Protein AF-0000000069865989 (afdb_homodimer)

Solvent-accessible surface area (backbone atoms only — not comparable to full-atom values): 36050 Å² total; per-residue (Å²): 90,77,43,86,40,51,55,87,96,42,67,28,42,36,37,31,89,45,50,68,55,60,51,40,73,76,53,70,82,80,61,61,28,34,38,37,36,21,25,46,67,51,41,75,74,38,44,67,60,53,48,56,56,57,48,85,57,68,48,74,40,81,44,76,42,61,86,44,72,72,42,19,22,57,68,50,49,52,51,51,39,60,67,51,60,79,55,50,52,84,42,53,31,36,38,31,11,34,22,51,47,11,37,38,25,38,41,40,45,43,53,60,26,35,64,37,49,54,49,35,36,34,30,31,29,41,57,58,17,40,54,49,71,64,40,53,65,25,48,34,24,50,97,88,33,77,42,32,28,41,77,50,72,48,47,33,35,42,40,28,72,87,62,34,66,79,61,82,66,43,56,58,56,30,48,47,55,54,47,48,42,14,48,39,60,28,44,68,56,42,51,49,45,47,68,66,42,58,28,39,71,44,48,76,70,51,77,63,75,87,58,43,66,61,52,52,51,50,36,52,75,39,32,68,62,38,64,48,60,26,40,46,49,20,54,15,35,72,74,21,72,65,26,81,78,45,53,71,69,44,31,47,50,52,10,35,52,50,45,50,52,40,16,34,69,75,52,64,42,92,70,66,59,65,60,53,50,50,43,39,50,49,47,65,52,81,79,77,75,62,82,79,43,53,63,68,55,38,40,51,32,30,51,53,34,26,73,44,76,40,50,49,66,29,39,53,37,76,16,32,66,47,59,64,45,76,79,49,67,65,57,45,48,51,38,54,49,51,52,53,50,48,61,70,72,104,89,78,44,86,40,52,57,89,94,41,66,28,43,36,36,31,88,46,49,67,55,61,51,40,72,76,53,70,82,80,60,61,28,34,39,37,36,21,24,44,68,52,41,75,73,38,44,69,60,52,48,55,56,58,50,84,55,65,50,73,40,80,45,75,41,61,85,43,71,72,41,19,20,58,67,51,49,54,52,52,37,61,68,51,59,78,56,50,52,84,42,52,31,37,38,33,12,35,23,51,48,11,37,36,24,38,40,43,46,42,51,61,26,36,63,36,50,55,48,34,37,33,30,30,28,41,57,57,17,38,53,49,70,66,40,55,65,25,50,34,24,52,98,88,33,76,42,32,28,40,79,51,75,51,46,33,36,42,40,25,74,88,62,35,65,78,60,83,66,42,55,59,58,31,49,48,56,56,48,47,42,15,48,40,62,28,42,68,56,40,52,50,47,47,68,66,41,58,28,40,72,41,48,77,72,50,77,62,75,86,58,43,65,60,53,53,51,48,37,50,75,39,31,67,61,40,66,48,59,25,41,47,50,20,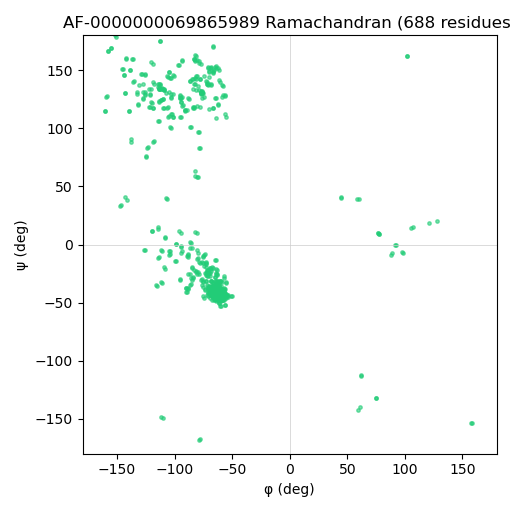54,14,36,72,73,22,72,67,25,81,78,44,53,70,69,45,30,46,51,51,10,36,53,51,46,51,52,39,14,34,69,73,54,65,42,92,69,67,58,65,61,52,50,50,43,40,49,49,48,64,52,79,80,76,74,61,81,78,42,51,64,67,56,37,40,51,33,30,51,53,35,27,71,43,75,40,49,51,66,29,39,52,38,76,16,31,66,47,59,65,45,76,78,49,68,65,57,43,47,50,39,54,51,50,52,53,50,50,61,70,72,104

Nearest PDB structures (foldseek):
  3okf-assembly1_B  TM=8.590E-01  e=3.812E-16  Vibrio cholerae O1 biovar El Tor str. N16961
  5eks-assembly3_B-2  TM=8.418E-01  e=1.273E-15  Acinetobacter baumannii
  3qbe-assembly1_A  TM=8.545E-01  e=6.962E-15  Mycobacterium tuberculosis H37Rv
  3okf-assembly1_A  TM=8.417E-01  e=5.293E-15  Vibrio cholerae O1 biovar El Tor str. N16961
  1xai-assembly2_B  TM=8.418E-01  e=2.594E-14  Staphylococcus aureus

Secondary structure (DSSP, 8-state):
-EEEEEETTEEEEEEESS-HHHHHHHS----SEEEEEEEHHHHHHHHHHHHHHHTT-TTEEEEEE-S-TT--BHHHHHHHHHHHTTS-TTS-EEEEEEESHHHHHHHHHHHHHBSS-EEEEEEESSHHHHHHHHSSEEEEEETTEEEEEEE---SEEEE-GGGS--STTHHHHHHHHHHHHHHHH-HHHHHHHHHH--SHHHHHHS-SGGGHHHHHHHHHHHHHHHHHTTHHHHHHHHHSTTGGGS-HHHHHHHHHHHHHHHHHHHH-----HHHHHHHHHHHT------TTS-HHHHHHHHHHHHHHH-PPEEEEETTEEEEE-PPPHHHHHHHHHHHHHHHHH-/-EEEEEETTEEEEEEESS-HHHHHHHS----SEEEEEEEHHHHHHHHHHHHHHHTT-TTEEEEEE-S-TT--BHHHHHHHHHHHTTS-TTS-EEEEEEESHHHHHHHHHHHHHBSS-EEEEEEESSHHHHHHHHSSEEEEEETTEEEEEEE---SEEEE-GGGS--STTHHHHHHHHHHHHHHHH-HHHHHHHHHH--SHHHHHHS-SGGGHHHHHHHHHHHHHHHHHTTHHHHHHHHHSTTGGGS-HHHHHHHHHHHHHHHHHHHH-----HHHHHHHHHHHT---PPPTTS-HHHHHHHHHHHHHHH-PPEEEEETTEEEEE-PPPHHHHHHHHHHHHHHHHH-

Organism: Enterococcus faecalis (strain ATCC 700802 / V583) (NCBI:txid226185)

Foldseek 3Di:
DWDFFDDDPATAIEDEPDDPLVVCVVPPDPFLAEEEEEEPVLCVVCVVVVDVSNPPRPHYHYDYFHPDLQSLAPVNLVVVLVVCVPPDQAGEYEYEQAYAQNSLLSRQVCCVPPSHPYAYEYEYQALNNVLSNLDQKGFHDDPNHTDDIDGGHHHYYYYYPVSHDLDDCRLVLRVVLQCLLQQAANVVSNVVSCVQDQAQVSSSVDDCRVVVVVSSVSCSVQSPLSVLQLVLLLVLLVPFVVSVVADSSLSSVQSNLLLQLLLCVVQVDDDDSLVVVVSCVRNPRDNDDDPVTDQQRSLVSSQVSCVVVNARWHANGGNHTHDGDRDDSVSSSVSVVVSNVSVVVD/DWDFFDDPPATAIEDEPDDPLVVCVVPPDPFLAEEEEEEPVLCVVCVVVVDVSNPPRPHYHYDYFHPDLQSLAPVNLVVVLVVCVPPDQAGEYEYEQAYAQNSLLSRQVCCVPPSHPYAYEYEYQALNNVLSNLDQKGFHDDPNHTDDIDGGHHHYYYYYPVSHDLDDCRLVLRVVLQCLLQQAANVVSNVVSCVQDQAQVSSSVDDCRVVVVVSSVSCSVQSPLSVQQLVLLLVLLVPFVVSVVDDSSLSSVQSNLLLQLLLCVVQVDDDDSLVVVVSCVRNPRDNDDDPVTDQQRSLVSSQVSCVVVNARWHANGGNHTHDGDRDDSVSSSVSVVVSVVSVVVD

Radius of gyration: 29.82 Å; Cα contacts (8 Å, |Δi|>4): 1261; chains: 2; bounding box: 62×87×65 Å

pLDDT: mean 90.81, std 7.47, range [60.5, 98.5]

Structure (mmCIF, N/CA/C/O backbone):
data_AF-0000000069865989-model_v1
#
loop_
_entity.id
_entity.type
_entity.pdbx_description
1 polymer 'Uncharacterized protein'
#
loop_
_atom_site.group_PDB
_atom_site.id
_atom_site.type_symbol
_atom_site.label_atom_id
_atom_site.label_alt_id
_atom_site.label_comp_id
_atom_site.label_asym_id
_atom_site.label_entity_id
_atom_site.label_seq_id
_atom_site.pdbx_PDB_ins_code
_atom_site.Cartn_x
_atom_site.Cartn_y
_atom_site.Cartn_z
_atom_site.occupancy
_atom_site.B_iso_or_equiv
_atom_site.auth_seq_id
_atom_site.auth_comp_id
_atom_site.auth_asym_id
_atom_site.auth_atom_id
_atom_site.pdbx_PDB_model_num
ATOM 1 N N . MET A 1 1 ? -14.188 -28.25 6.48 1 86.06 1 MET A N 1
ATOM 2 C CA . MET A 1 1 ? -12.836 -28.359 7.008 1 86.06 1 MET A CA 1
ATOM 3 C C . MET A 1 1 ? -12.203 -26.984 7.172 1 86.06 1 MET A C 1
ATOM 5 O O . MET A 1 1 ? -12.555 -26.031 6.461 1 86.06 1 MET A O 1
ATOM 9 N N . LYS A 1 2 ? -11.438 -26.891 8.211 1 88.69 2 LYS A N 1
ATOM 10 C CA . LYS A 1 2 ? -10.773 -25.625 8.523 1 88.69 2 LYS A CA 1
ATOM 11 C C . LYS A 1 2 ? -9.273 -25.828 8.719 1 88.69 2 LYS A C 1
ATOM 13 O O . LYS A 1 2 ? -8.852 -26.797 9.359 1 88.69 2 LYS A O 1
ATOM 18 N N . TYR A 1 3 ? -8.555 -25.031 7.945 1 92.56 3 TYR A N 1
ATOM 19 C CA . TYR A 1 3 ? -7.098 -25.031 8.07 1 92.56 3 TYR A CA 1
ATOM 20 C C . TYR A 1 3 ? -6.586 -23.703 8.602 1 92.56 3 TYR A C 1
ATOM 22 O O . TYR A 1 3 ? -6.855 -22.656 8.016 1 92.56 3 TYR A O 1
ATOM 30 N N . ASN A 1 4 ? -5.832 -23.719 9.766 1 92.94 4 ASN A N 1
ATOM 31 C CA . ASN A 1 4 ? -5.219 -22.516 10.297 1 92.94 4 ASN A CA 1
ATOM 32 C C . ASN A 1 4 ? -3.855 -22.25 9.656 1 92.94 4 ASN A C 1
ATOM 34 O O . ASN A 1 4 ? -2.855 -22.844 10.047 1 92.94 4 ASN A O 1
ATOM 38 N N . TYR A 1 5 ? -3.859 -21.344 8.734 1 92.69 5 TYR A N 1
ATOM 39 C CA . TYR A 1 5 ? -2.715 -21.062 7.883 1 92.69 5 TYR A CA 1
ATOM 40 C C . TYR A 1 5 ? -1.891 -19.906 8.445 1 92.69 5 TYR A C 1
ATOM 42 O O . TYR A 1 5 ? -2.43 -18.844 8.758 1 92.69 5 TYR A O 1
ATOM 50 N N . SER A 1 6 ? -0.624 -20.109 8.633 1 89.31 6 SER A N 1
ATOM 51 C CA . SER A 1 6 ? 0.254 -19.062 9.156 1 89.31 6 SER A CA 1
ATOM 52 C C . SER A 1 6 ? 1.098 -18.453 8.047 1 89.31 6 SER A C 1
ATOM 54 O O . SER A 1 6 ? 1.746 -19.156 7.277 1 89.31 6 SER A O 1
ATOM 56 N N . ARG A 1 7 ? 1.053 -17.172 7.918 1 82.25 7 ARG A N 1
ATOM 57 C CA . ARG A 1 7 ? 1.873 -16.391 7 1 82.25 7 ARG A CA 1
ATOM 58 C C . ARG A 1 7 ? 2.77 -15.422 7.758 1 82.25 7 ARG A C 1
ATOM 60 O O . ARG A 1 7 ? 2.396 -14.266 7.973 1 82.25 7 ARG A O 1
ATOM 67 N N . GLY A 1 8 ? 3.92 -15.883 8.109 1 73.75 8 GLY A N 1
ATOM 68 C CA . GLY A 1 8 ? 4.734 -15.07 9 1 73.75 8 GLY A CA 1
ATOM 69 C C . GLY A 1 8 ? 4.082 -14.828 10.352 1 73.75 8 GLY A C 1
ATOM 70 O O . GLY A 1 8 ? 3.717 -15.773 11.047 1 73.75 8 GLY A O 1
ATOM 71 N N . GLU A 1 9 ? 3.725 -13.43 10.531 1 75.19 9 GLU A N 1
ATOM 72 C CA . GLU A 1 9 ? 3.102 -13.062 11.797 1 75.19 9 GLU A CA 1
ATOM 73 C C . GLU A 1 9 ? 1.579 -13.07 11.688 1 75.19 9 GLU A C 1
ATOM 75 O O . GLU A 1 9 ? 0.878 -12.945 12.695 1 75.19 9 GLU A O 1
ATOM 80 N N . ASN A 1 10 ? 1.175 -13.367 10.508 1 81.19 10 ASN A N 1
ATOM 81 C CA . ASN A 1 10 ? -0.265 -13.289 10.281 1 81.19 10 ASN A CA 1
ATOM 82 C C . ASN A 1 10 ? -0.89 -14.68 10.188 1 81.19 10 ASN A C 1
ATOM 84 O O . ASN A 1 10 ? -0.259 -15.617 9.695 1 81.19 10 ASN A O 1
ATOM 88 N N . LYS A 1 11 ? -2.119 -14.727 10.719 1 88.44 11 LYS A N 1
ATOM 89 C CA . LYS A 1 11 ? -2.873 -15.969 10.648 1 88.44 11 LYS A CA 1
ATOM 90 C C . LYS A 1 11 ? -4.113 -15.82 9.773 1 88.44 11 LYS A C 1
ATOM 92 O O . LYS A 1 11 ? -4.785 -14.781 9.812 1 88.44 11 LYS A O 1
ATOM 97 N N . VAL A 1 12 ? -4.297 -16.844 8.93 1 91.31 12 VAL A N 1
ATOM 98 C CA . VAL A 1 12 ? -5.441 -16.828 8.023 1 91.31 12 VAL A CA 1
ATOM 99 C C . VAL A 1 12 ? -6.219 -18.141 8.164 1 91.31 12 VAL A C 1
ATOM 101 O O . VAL A 1 12 ? -5.629 -19.219 8.188 1 91.31 12 VAL A O 1
ATOM 104 N N . ALA A 1 13 ? -7.48 -18.016 8.312 1 92.31 13 ALA A N 1
ATOM 105 C CA . ALA A 1 13 ? -8.328 -19.203 8.336 1 92.31 13 ALA A CA 1
ATOM 106 C C . ALA A 1 13 ? -8.75 -19.609 6.926 1 92.31 13 ALA A C 1
ATOM 108 O O . ALA A 1 13 ? -9.312 -18.797 6.188 1 92.31 13 ALA A O 1
ATOM 109 N N . ILE A 1 14 ? -8.484 -20.828 6.562 1 93.81 14 ILE A N 1
ATOM 110 C CA . ILE A 1 14 ? -8.914 -21.344 5.266 1 93.81 14 ILE A CA 1
ATOM 111 C C . ILE A 1 14 ? -10.031 -22.359 5.453 1 93.81 14 ILE A C 1
ATOM 113 O O . ILE A 1 14 ? -9.836 -23.391 6.102 1 93.81 14 ILE A O 1
ATOM 117 N N . ILE A 1 15 ? -11.156 -22.078 4.938 1 93.31 15 ILE A N 1
ATOM 118 C CA . ILE A 1 15 ? -12.32 -22.953 5.039 1 93.31 15 ILE A CA 1
ATOM 119 C C . ILE A 1 15 ? -12.625 -23.562 3.674 1 93.31 15 ILE A C 1
ATOM 121 O O . ILE A 1 15 ? -12.734 -22.859 2.674 1 93.31 15 ILE A O 1
ATOM 125 N N . TYR A 1 16 ? -12.68 -24.828 3.66 1 91.38 16 TYR A N 1
ATOM 126 C CA . TYR A 1 16 ? -12.992 -25.516 2.414 1 91.38 16 TYR A CA 1
ATOM 127 C C . TYR A 1 16 ? -13.883 -26.734 2.67 1 91.38 16 TYR A C 1
ATOM 129 O O . TYR A 1 16 ? -14.008 -27.188 3.809 1 91.38 16 TYR A O 1
ATOM 137 N N . GLY A 1 17 ? -14.555 -27.219 1.675 1 85.62 17 GLY A N 1
ATOM 138 C CA . GLY A 1 17 ? -15.445 -28.344 1.808 1 85.62 17 GLY A CA 1
ATOM 139 C C . GLY A 1 17 ? -16.859 -27.953 2.201 1 85.62 17 GLY A C 1
ATOM 140 O O . GLY A 1 17 ? -17.734 -28.812 2.303 1 85.62 17 GLY A O 1
ATOM 141 N N . GLU A 1 18 ? -17.031 -26.719 2.531 1 86.12 18 GLU A N 1
ATOM 142 C CA . GLU A 1 18 ? -18.344 -26.172 2.836 1 86.12 18 GLU A CA 1
ATOM 143 C C . GLU A 1 18 ? -18.719 -25.047 1.881 1 86.12 18 GLU A C 1
ATOM 145 O O . GLU A 1 18 ? -17.844 -24.453 1.248 1 86.12 18 GLU A O 1
ATOM 150 N N . THR A 1 19 ? -19.984 -24.922 1.809 1 85.38 19 THR A N 1
ATOM 151 C CA . THR A 1 19 ? -20.438 -23.812 0.977 1 85.38 19 THR A CA 1
ATOM 152 C C . THR A 1 19 ? -20.328 -22.484 1.737 1 85.38 19 THR A C 1
ATOM 154 O O . THR A 1 19 ? -20.312 -22.484 2.971 1 85.38 19 THR A O 1
ATOM 157 N N . PHE A 1 20 ? -20.266 -21.453 0.94 1 84.5 20 PHE A N 1
ATOM 158 C CA . PHE A 1 20 ? -20.219 -20.109 1.528 1 84.5 20 PHE A CA 1
ATOM 159 C C . PHE A 1 20 ? -21.422 -19.875 2.428 1 84.5 20 PHE A C 1
ATOM 161 O O . PHE A 1 20 ? -21.281 -19.328 3.523 1 84.5 20 PHE A O 1
ATOM 168 N N . ALA A 1 21 ? -22.578 -20.297 2.029 1 83.75 21 ALA A N 1
ATOM 169 C CA . ALA A 1 21 ? -23.812 -20.125 2.793 1 83.75 21 ALA A CA 1
ATOM 170 C C . ALA A 1 21 ? -23.734 -20.844 4.133 1 83.75 21 ALA A C 1
ATOM 172 O O . ALA A 1 21 ? -24.172 -20.312 5.156 1 83.75 21 ALA A O 1
ATOM 173 N N . SER A 1 22 ? -23.188 -21.938 4.066 1 85.94 22 SER A N 1
ATOM 174 C CA . SER A 1 22 ? -23.047 -22.734 5.285 1 85.94 22 SER A CA 1
ATOM 175 C C . SER A 1 22 ? -22.094 -22.062 6.273 1 85.94 22 SER A C 1
ATOM 177 O O . SER A 1 22 ? -22.312 -22.109 7.484 1 85.94 22 SER A O 1
ATOM 179 N N . VAL A 1 23 ? -21.109 -21.5 5.715 1 85.06 23 VAL A N 1
ATOM 180 C CA . VAL A 1 23 ? -20.125 -20.828 6.555 1 85.06 23 VAL A CA 1
ATOM 181 C C . VAL A 1 23 ? -20.766 -19.609 7.211 1 85.06 23 VAL A C 1
ATOM 183 O O . VAL A 1 23 ? -20.547 -19.328 8.391 1 85.06 23 VAL A O 1
ATOM 186 N N . LEU A 1 24 ? -21.578 -18.844 6.539 1 85.19 24 LEU A N 1
ATOM 187 C CA . LEU A 1 24 ? -22.234 -17.641 7.035 1 85.19 24 LEU A CA 1
ATOM 188 C C . LEU A 1 24 ? -23.234 -17.984 8.125 1 85.19 24 LEU A C 1
ATOM 190 O O . LEU A 1 24 ? -23.453 -17.188 9.039 1 85.19 24 LEU A O 1
ATOM 194 N N . LYS A 1 25 ? -23.812 -19.016 8.055 1 82.25 25 LYS A N 1
ATOM 195 C CA . LYS A 1 25 ? -24.781 -19.453 9.062 1 82.25 25 LYS A CA 1
ATOM 196 C C . LYS A 1 25 ? -24.109 -19.688 10.414 1 82.25 25 LYS A C 1
ATOM 198 O O . LYS A 1 25 ? -24.703 -19.406 11.461 1 82.25 25 LYS A O 1
ATOM 203 N N . LYS A 1 26 ? -22.953 -20.078 10.289 1 82 26 LYS A N 1
ATOM 204 C CA . LYS A 1 26 ? -22.203 -20.406 11.508 1 82 26 LYS A CA 1
ATOM 205 C C . LYS A 1 26 ? -21.562 -19.156 12.102 1 82 26 LYS A C 1
ATOM 207 O O . LYS A 1 26 ? -21.344 -19.078 13.312 1 82 26 LYS A O 1
ATOM 212 N N . ARG A 1 27 ? -21.234 -18.25 11.242 1 80.81 27 ARG A N 1
ATOM 213 C CA . ARG A 1 27 ? -20.547 -17.031 11.664 1 80.81 27 ARG A CA 1
ATOM 214 C C . ARG A 1 27 ? -21.125 -15.805 10.953 1 80.81 27 ARG A C 1
ATOM 216 O O . ARG A 1 27 ? -20.547 -15.312 9.984 1 80.81 27 ARG A O 1
ATOM 223 N N . PRO A 1 28 ? -22.125 -15.242 11.633 1 75 28 PRO A N 1
ATOM 224 C CA . PRO A 1 28 ? -22.766 -14.109 10.969 1 75 28 PRO A CA 1
ATOM 225 C C . PRO A 1 28 ? -21.875 -12.859 10.938 1 75 28 PRO A C 1
ATOM 227 O O . PRO A 1 28 ? -21.141 -12.609 11.891 1 75 28 PRO A O 1
ATOM 230 N N . VAL A 1 29 ? -21.953 -12.227 9.812 1 78.31 29 VAL A N 1
ATOM 231 C CA . VAL A 1 29 ? -21.188 -11 9.602 1 78.31 29 VAL A CA 1
ATOM 232 C C . VAL A 1 29 ? -21.875 -9.844 10.328 1 78.31 29 VAL A C 1
ATOM 234 O O . VAL A 1 29 ? -23.078 -9.625 10.18 1 78.31 29 VAL A O 1
ATOM 237 N N . THR A 1 30 ? -21.062 -9.117 11.125 1 74.25 30 THR A N 1
ATOM 238 C CA . THR A 1 30 ? -21.609 -8.055 11.953 1 74.25 30 THR A CA 1
ATOM 239 C C . THR A 1 30 ? -21.297 -6.684 11.344 1 74.25 30 THR A C 1
ATOM 241 O O . THR A 1 30 ? -21.781 -5.66 11.836 1 74.25 30 THR A O 1
ATOM 244 N N . THR A 1 31 ? -20.547 -6.73 10.32 1 75.31 31 THR A N 1
ATOM 245 C CA . THR A 1 31 ? -20.188 -5.441 9.734 1 75.31 31 THR A CA 1
ATOM 246 C C . THR A 1 31 ? -21.391 -4.797 9.062 1 75.31 31 THR A C 1
ATOM 248 O O . THR A 1 31 ? -22.25 -5.496 8.516 1 75.31 31 THR A O 1
ATOM 251 N N . GLU A 1 32 ? -21.406 -3.537 9.078 1 73.88 32 GLU A N 1
ATOM 252 C CA . GLU A 1 32 ? -22.531 -2.766 8.555 1 73.88 32 GLU A CA 1
ATOM 253 C C . GLU A 1 32 ? -22.453 -2.658 7.031 1 73.88 32 GLU A C 1
ATOM 255 O O . GLU A 1 32 ? -23.469 -2.424 6.371 1 73.88 32 GLU A O 1
ATOM 260 N N . SER A 1 33 ? -21.297 -2.766 6.523 1 86.69 33 SER A N 1
ATOM 261 C CA . SER A 1 33 ? -21.156 -2.594 5.082 1 86.69 33 SER A CA 1
ATOM 262 C C . SER A 1 33 ? -20.312 -3.703 4.477 1 86.69 33 SER A C 1
ATOM 264 O O . SER A 1 33 ? -19.281 -4.074 5.035 1 86.69 33 SER A O 1
ATOM 266 N N . ILE A 1 34 ? -20.906 -4.266 3.381 1 91.25 34 ILE A N 1
ATOM 267 C CA . ILE A 1 34 ? -20.203 -5.336 2.68 1 91.25 34 ILE A CA 1
ATOM 268 C C . ILE A 1 34 ? -19.984 -4.941 1.222 1 91.25 34 ILE A C 1
ATOM 270 O O . ILE A 1 34 ? -20.906 -4.457 0.556 1 91.25 34 ILE A O 1
ATOM 274 N N . VAL A 1 35 ? -18.781 -5.066 0.805 1 92.81 35 VAL A N 1
ATOM 275 C CA . VAL A 1 35 ? -18.453 -4.812 -0.593 1 92.81 35 VAL A CA 1
ATOM 276 C C . VAL A 1 35 ? -17.859 -6.074 -1.224 1 92.81 35 VAL A C 1
ATOM 278 O O . VAL A 1 35 ? -16.844 -6.594 -0.755 1 92.81 35 VAL A O 1
ATOM 281 N N . VAL A 1 36 ? -18.5 -6.555 -2.303 1 94.81 36 VAL A N 1
ATOM 282 C CA . VAL A 1 36 ? -18.016 -7.738 -3.01 1 94.81 36 VAL A CA 1
ATOM 283 C C . VAL A 1 36 ? -17.375 -7.328 -4.332 1 94.81 36 VAL A C 1
ATOM 285 O O . VAL A 1 36 ? -18.031 -6.699 -5.176 1 94.81 36 VAL A O 1
ATOM 288 N N . LEU A 1 37 ? -16.125 -7.621 -4.445 1 96.62 37 LEU A N 1
ATOM 289 C CA . LEU A 1 37 ? -15.438 -7.477 -5.727 1 96.62 37 LEU A CA 1
ATOM 290 C C . LEU A 1 37 ? -15.438 -8.797 -6.492 1 96.62 37 LEU A C 1
ATOM 292 O O . LEU A 1 37 ? -14.977 -9.82 -5.977 1 96.62 37 LEU A O 1
ATOM 296 N N . ALA A 1 38 ? -15.969 -8.797 -7.699 1 96 38 ALA A N 1
ATOM 297 C CA . ALA A 1 38 ? -16.047 -10.039 -8.469 1 96 38 ALA A CA 1
ATOM 298 C C . ALA A 1 38 ? -15.875 -9.773 -9.961 1 96 38 ALA A C 1
ATOM 300 O O . ALA A 1 38 ? -16.203 -8.695 -10.445 1 96 38 ALA A O 1
ATOM 301 N N . ASN A 1 39 ? -15.32 -10.82 -10.641 1 93.75 39 ASN A N 1
ATOM 302 C CA . ASN A 1 39 ? -15.383 -10.758 -12.094 1 93.75 39 ASN A CA 1
ATOM 303 C C . ASN A 1 39 ? -16.812 -10.82 -12.602 1 93.75 39 ASN A C 1
ATOM 305 O O . ASN A 1 39 ? -17.688 -11.43 -11.969 1 93.75 39 ASN A O 1
ATOM 309 N N . GLN A 1 40 ? -17.016 -10.242 -13.742 1 91.31 40 GLN A N 1
ATOM 310 C CA . GLN A 1 40 ? -18.344 -10.211 -14.336 1 91.31 40 GLN A CA 1
ATOM 311 C C . GLN A 1 40 ? -18.922 -11.617 -14.445 1 91.31 40 GLN A C 1
ATOM 313 O O . GLN A 1 40 ? -20.094 -11.836 -14.109 1 91.31 40 GLN A O 1
ATOM 318 N N . ARG A 1 41 ? -18.172 -12.484 -14.867 1 90.12 41 ARG A N 1
ATOM 319 C CA . ARG A 1 41 ? -18.609 -13.867 -15.047 1 90.12 41 ARG A CA 1
ATOM 320 C C . ARG A 1 41 ? -19.156 -14.438 -13.742 1 90.12 41 ARG A C 1
ATOM 322 O O . ARG A 1 41 ? -20.234 -15.047 -13.734 1 90.12 41 ARG A O 1
ATOM 329 N N . TYR A 1 42 ? -18.531 -14.211 -12.719 1 90.62 42 TYR A N 1
ATOM 330 C CA . TYR A 1 42 ? -18.906 -14.828 -11.453 1 90.62 42 TYR A CA 1
ATOM 331 C C . TYR A 1 42 ? -20.016 -14.047 -10.766 1 90.62 42 TYR A C 1
ATOM 333 O O . TYR A 1 42 ? -20.812 -14.625 -10.016 1 90.62 42 TYR A O 1
ATOM 341 N N . TYR A 1 43 ? -20.047 -12.828 -11.016 1 92.06 43 TYR A N 1
ATOM 342 C CA . TYR A 1 43 ? -21.219 -12.086 -10.586 1 92.06 43 TYR A CA 1
ATOM 343 C C . TYR A 1 43 ? -22.484 -12.648 -11.211 1 92.06 43 TYR A C 1
ATOM 345 O O . TYR A 1 43 ? -23.469 -12.898 -10.508 1 92.06 43 TYR A O 1
ATOM 353 N N . ASP A 1 44 ? -22.422 -12.867 -12.492 1 90.69 44 ASP A N 1
ATOM 354 C CA . ASP A 1 44 ? -23.594 -13.375 -13.219 1 90.69 44 ASP A CA 1
ATOM 355 C C . ASP A 1 44 ? -24 -14.75 -12.695 1 90.69 44 ASP A C 1
ATOM 357 O O . ASP A 1 44 ? -25.188 -15.055 -12.633 1 90.69 44 ASP A O 1
ATOM 361 N N . LEU A 1 45 ? -23.109 -15.461 -12.289 1 89.12 45 LEU A N 1
ATOM 362 C CA . LEU A 1 45 ? -23.375 -16.844 -11.891 1 89.12 45 LEU A CA 1
ATOM 363 C C . LEU A 1 45 ? -23.828 -16.906 -10.438 1 89.12 45 LEU A C 1
ATOM 365 O O . LEU A 1 45 ? -24.672 -17.75 -10.094 1 89.12 45 LEU A O 1
ATOM 369 N N . PHE A 1 46 ? -23.266 -15.992 -9.617 1 89.62 46 PHE A N 1
ATOM 370 C CA . PHE A 1 46 ? -23.391 -16.312 -8.195 1 89.62 46 PHE A CA 1
ATOM 371 C C . PHE A 1 46 ? -24.016 -15.148 -7.434 1 89.62 46 PHE A C 1
ATOM 373 O O . PHE A 1 46 ? -24.266 -15.25 -6.23 1 89.62 46 PHE A O 1
ATOM 380 N N . SER A 1 47 ? -24.281 -14.031 -8.016 1 89.94 47 SER A N 1
ATOM 381 C CA . SER A 1 47 ? -24.766 -12.852 -7.305 1 89.94 47 SER A CA 1
ATOM 382 C C . SER A 1 47 ? -26.047 -13.156 -6.539 1 89.94 47 SER A C 1
ATOM 384 O O . SER A 1 47 ? -26.203 -12.758 -5.383 1 89.94 47 SER A O 1
ATOM 386 N N . GLU A 1 48 ? -26.953 -13.891 -7.121 1 88 48 GLU A N 1
ATOM 387 C CA . GLU A 1 48 ? -28.219 -14.219 -6.465 1 88 48 GLU A CA 1
ATOM 388 C C . GLU A 1 48 ? -27.984 -15.086 -5.227 1 88 48 GLU A C 1
ATOM 390 O O . GLU A 1 48 ? -28.562 -14.828 -4.168 1 88 48 GLU A O 1
ATOM 395 N N . LYS A 1 49 ? -27.156 -16.016 -5.441 1 85.56 49 LYS A N 1
ATOM 396 C CA . LYS A 1 49 ? -26.859 -16.922 -4.34 1 85.56 49 LYS A CA 1
ATOM 397 C C . LYS A 1 49 ? -26.188 -16.188 -3.182 1 85.56 49 LYS A C 1
ATOM 399 O O . LYS A 1 49 ? -26.516 -16.406 -2.018 1 85.56 49 LYS A O 1
ATOM 404 N N . ILE A 1 50 ? -25.281 -15.344 -3.449 1 87.44 50 ILE A N 1
ATOM 405 C CA . ILE A 1 50 ? -24.531 -14.617 -2.434 1 87.44 50 ILE A CA 1
ATOM 406 C C . ILE A 1 50 ? -25.438 -13.586 -1.756 1 87.44 50 ILE A C 1
ATOM 408 O O . ILE A 1 50 ? -25.406 -13.43 -0.533 1 87.44 50 ILE A O 1
ATOM 412 N N . ASN A 1 51 ? -26.234 -12.93 -2.518 1 88.44 51 ASN A N 1
ATOM 413 C CA . ASN A 1 51 ? -27.188 -11.984 -1.945 1 88.44 51 ASN A CA 1
ATOM 414 C C . ASN A 1 51 ? -28.141 -12.672 -0.963 1 88.44 51 ASN A C 1
ATOM 416 O O . ASN A 1 51 ? -28.438 -12.125 0.101 1 88.44 51 ASN A O 1
ATOM 420 N N . TYR A 1 52 ? -28.5 -13.781 -1.353 1 86.12 52 TYR A N 1
ATOM 421 C CA . TYR A 1 52 ? -29.406 -14.547 -0.502 1 86.12 52 TYR A CA 1
ATOM 422 C C . TYR A 1 52 ? -28.703 -14.977 0.785 1 86.12 52 TYR A C 1
ATOM 424 O O . TYR A 1 52 ? -29.312 -14.938 1.862 1 86.12 52 TYR A O 1
ATOM 432 N N . ALA A 1 53 ? -27.516 -15.43 0.629 1 84.88 53 ALA A N 1
ATOM 433 C CA . ALA A 1 53 ? -26.75 -15.898 1.789 1 84.88 53 ALA A CA 1
ATOM 434 C C . ALA A 1 53 ? -26.578 -14.781 2.818 1 84.88 53 ALA A C 1
ATOM 436 O O . ALA A 1 53 ? -26.625 -15.031 4.027 1 84.88 53 ALA A O 1
ATOM 437 N N . PHE A 1 54 ? -26.359 -13.523 2.396 1 86.31 54 PHE A N 1
ATOM 438 C CA . PHE A 1 54 ? -26.156 -12.406 3.316 1 86.31 54 PHE A CA 1
ATOM 439 C C . PHE A 1 54 ? -27.5 -11.898 3.834 1 86.31 54 PHE A C 1
ATOM 441 O O . PHE A 1 54 ? -27.547 -11.211 4.859 1 86.31 54 PHE A O 1
ATOM 448 N N . GLY A 1 55 ? -28.547 -12.461 3.32 1 70.69 55 GLY A N 1
ATOM 449 C CA . GLY A 1 55 ? -29.875 -12.094 3.771 1 70.69 55 GLY A CA 1
ATOM 450 C C . GLY A 1 55 ? -30.188 -10.625 3.568 1 70.69 55 GLY A C 1
ATOM 451 O O . GLY A 1 55 ? -29.766 -10.023 2.578 1 70.69 55 GLY A O 1
ATOM 452 N N . GLU A 1 56 ? -30.969 -10.086 4.66 1 62.62 56 GLU A N 1
ATOM 453 C CA . GLU A 1 56 ? -31.422 -8.703 4.699 1 62.62 56 GLU A CA 1
ATOM 454 C C . GLU A 1 56 ? -30.297 -7.77 5.168 1 62.62 56 GLU A C 1
ATOM 456 O O . GLU A 1 56 ? -30.562 -6.617 5.523 1 62.62 56 GLU A O 1
ATOM 461 N N . GLN A 1 57 ? -29.141 -8.508 5.184 1 60.5 57 GLN A N 1
ATOM 462 C CA . GLN A 1 57 ? -28.094 -7.594 5.641 1 60.5 57 GLN A CA 1
ATOM 463 C C . GLN A 1 57 ? -28.031 -6.352 4.758 1 60.5 57 GLN A C 1
ATOM 465 O O . GLN A 1 57 ? -27.844 -6.457 3.543 1 60.5 57 GLN A O 1
ATOM 470 N N . LEU A 1 58 ? -28.453 -5.207 5.316 1 63.09 58 LEU A N 1
ATOM 471 C CA . LEU A 1 58 ? -28.406 -3.875 4.727 1 63.09 58 LEU A CA 1
ATOM 472 C C . LEU A 1 58 ? -26.969 -3.42 4.496 1 63.09 58 LEU A C 1
ATOM 474 O O . LEU A 1 58 ? -26.094 -3.697 5.312 1 63.09 58 LEU A O 1
ATOM 478 N N . GLY A 1 59 ? -26.578 -3.389 3.055 1 80 59 GLY A N 1
ATOM 479 C CA . GLY A 1 59 ? -25.359 -2.662 2.756 1 80 59 GLY A CA 1
ATOM 480 C C . GLY A 1 59 ? -24.359 -3.467 1.93 1 80 59 GLY A C 1
ATOM 481 O O . GLY A 1 59 ? -23.156 -3.264 2.025 1 80 59 GLY A O 1
ATOM 482 N N . LEU A 1 60 ? -25.078 -4.57 1.247 1 88.12 60 LEU A N 1
ATOM 483 C CA . LEU A 1 60 ? -24.219 -5.316 0.335 1 88.12 60 LEU A CA 1
ATOM 484 C C . LEU A 1 60 ? -24.062 -4.582 -0.993 1 88.12 60 LEU A C 1
ATOM 486 O O . LEU A 1 60 ? -25.047 -4.285 -1.661 1 88.12 60 LEU A O 1
ATOM 490 N N . ASN A 1 61 ? -22.875 -4.219 -1.336 1 90.75 61 ASN A N 1
ATOM 491 C CA . ASN A 1 61 ? -22.531 -3.529 -2.576 1 90.75 61 ASN A CA 1
ATOM 492 C C . ASN A 1 61 ? -21.594 -4.359 -3.441 1 90.75 61 ASN A C 1
ATOM 494 O O . ASN A 1 61 ? -20.703 -5.035 -2.924 1 90.75 61 ASN A O 1
ATOM 498 N N . TRP A 1 62 ? -21.906 -4.336 -4.754 1 93.38 62 TRP A N 1
ATOM 499 C CA . TRP A 1 62 ? -21.078 -5.102 -5.684 1 93.38 62 TRP A CA 1
ATOM 500 C C . TRP A 1 62 ? -20.234 -4.172 -6.551 1 93.38 62 TRP A C 1
ATOM 502 O O . TRP A 1 62 ? -20.719 -3.154 -7.039 1 93.38 62 TRP A O 1
ATOM 512 N N . TYR A 1 63 ? -19 -4.504 -6.641 1 95 63 TYR A N 1
ATOM 513 C CA . TYR A 1 63 ? -18.141 -3.936 -7.672 1 95 63 TYR A CA 1
ATOM 514 C C . TYR A 1 63 ? -17.734 -4.996 -8.688 1 95 63 TYR A C 1
ATOM 516 O O . TYR A 1 63 ? -17.141 -6.016 -8.328 1 95 63 TYR A O 1
ATOM 524 N N . ILE A 1 64 ? -17.984 -4.797 -9.93 1 96.12 64 ILE A N 1
ATOM 525 C CA . ILE A 1 64 ? -17.75 -5.797 -10.961 1 96.12 64 ILE A CA 1
ATOM 526 C C . ILE A 1 64 ? -16.469 -5.465 -11.727 1 96.12 64 ILE A C 1
ATOM 528 O O . ILE A 1 64 ? -16.406 -4.469 -12.453 1 96.12 64 ILE A O 1
ATOM 532 N N . CYS A 1 65 ? -15.5 -6.324 -11.539 1 95.12 65 CYS A N 1
ATOM 533 C CA . CYS A 1 65 ? -14.227 -6.191 -12.234 1 95.12 65 CYS A CA 1
ATOM 534 C C . CYS A 1 65 ? -14.305 -6.75 -13.648 1 95.12 65 CYS A C 1
ATOM 536 O O . CYS A 1 65 ? -15.195 -7.547 -13.953 1 95.12 65 CYS A O 1
ATOM 538 N N . ARG A 1 66 ? -13.391 -6.398 -14.516 1 89.69 66 ARG A N 1
ATOM 539 C CA . ARG A 1 66 ? -13.258 -6.969 -15.852 1 89.69 66 ARG A CA 1
ATOM 540 C C . ARG A 1 66 ? -12.969 -8.461 -15.781 1 89.69 66 ARG A C 1
ATOM 542 O O . ARG A 1 66 ? -12.32 -8.93 -14.844 1 89.69 66 ARG A O 1
ATOM 549 N N . ASN A 1 67 ? -13.406 -9.086 -16.766 1 85.88 67 ASN A N 1
ATOM 550 C CA . ASN A 1 67 ? -13.125 -10.516 -16.828 1 85.88 67 ASN A CA 1
ATOM 551 C C . ASN A 1 67 ? -11.727 -10.781 -17.391 1 85.88 67 ASN A C 1
ATOM 553 O O . ASN A 1 67 ? -11.586 -11.328 -18.484 1 85.88 67 ASN A O 1
ATOM 557 N N . ASP A 1 68 ? -10.75 -10.32 -16.672 1 84.62 68 ASP A N 1
ATOM 558 C CA . ASP A 1 68 ? -9.344 -10.43 -17.031 1 84.62 68 ASP A CA 1
ATOM 559 C C . ASP A 1 68 ? -8.508 -10.953 -15.867 1 84.62 68 ASP A C 1
ATOM 561 O O . ASP A 1 68 ? -8.734 -10.562 -14.719 1 84.62 68 ASP A O 1
ATOM 565 N N . VAL A 1 69 ? -7.648 -11.828 -16.25 1 81.38 69 VAL A N 1
ATOM 566 C CA . VAL A 1 69 ? -6.797 -12.438 -15.234 1 81.38 69 VAL A CA 1
ATOM 567 C C . VAL A 1 69 ? -5.91 -11.367 -14.602 1 81.38 69 VAL A C 1
ATOM 569 O O . VAL A 1 69 ? -5.531 -11.469 -13.43 1 81.38 69 VAL A O 1
ATOM 572 N N . HIS A 1 70 ? -5.66 -10.328 -15.336 1 81.44 70 HIS A N 1
ATOM 573 C CA . HIS A 1 70 ? -4.781 -9.266 -14.867 1 81.44 70 HIS A CA 1
ATOM 574 C C . HIS A 1 70 ? -5.57 -8.016 -14.516 1 81.44 70 HIS A C 1
ATOM 576 O O . HIS A 1 70 ? -5.145 -6.898 -14.82 1 81.44 70 HIS A O 1
ATOM 582 N N . CYS A 1 71 ? -6.738 -8.32 -13.891 1 89.31 71 CYS A N 1
ATOM 583 C CA . CYS A 1 71 ? -7.566 -7.172 -13.555 1 89.31 71 CYS A CA 1
ATOM 584 C C . CYS A 1 71 ? -6.988 -6.414 -12.367 1 89.31 71 CYS A C 1
ATOM 586 O O . CYS A 1 71 ? -7.453 -5.32 -12.039 1 89.31 71 CYS A O 1
ATOM 588 N N . ASN A 1 72 ? -5.98 -6.957 -11.711 1 92.44 72 ASN A N 1
ATOM 589 C CA . ASN A 1 72 ? -5.305 -6.27 -10.617 1 92.44 72 ASN A CA 1
ATOM 590 C C . ASN A 1 72 ? -4.309 -5.234 -11.133 1 92.44 72 ASN A C 1
ATOM 592 O O . ASN A 1 72 ? -3.127 -5.277 -10.797 1 92.44 72 ASN A O 1
ATOM 596 N N . ASP A 1 73 ? -4.77 -4.309 -11.898 1 89.69 73 ASP A N 1
ATOM 597 C CA . ASP A 1 73 ? -3.912 -3.256 -12.438 1 89.69 73 ASP A CA 1
ATOM 598 C C . ASP A 1 73 ? -4.277 -1.895 -11.844 1 89.69 73 ASP A C 1
ATOM 600 O O . ASP A 1 73 ? -5.266 -1.772 -11.117 1 89.69 73 ASP A O 1
ATOM 604 N N . LEU A 1 74 ? -3.5 -0.899 -12.188 1 85.06 74 LEU A N 1
ATOM 605 C CA . LEU A 1 74 ? -3.637 0.418 -11.578 1 85.06 74 LEU A CA 1
ATOM 606 C C . LEU A 1 74 ? -4.961 1.064 -11.969 1 85.06 74 LEU A C 1
ATOM 608 O O . LEU A 1 74 ? -5.582 1.759 -11.164 1 85.06 74 LEU A O 1
ATOM 612 N N . SER A 1 75 ? -5.305 0.84 -13.18 1 85.56 75 SER A N 1
ATOM 613 C CA . SER A 1 75 ? -6.551 1.431 -13.648 1 85.56 75 SER A CA 1
ATOM 614 C C . SER A 1 75 ? -7.75 0.875 -12.891 1 85.56 75 SER A C 1
ATOM 616 O O . SER A 1 75 ? -8.633 1.628 -12.477 1 85.56 75 SER A O 1
ATOM 618 N N . GLU A 1 76 ? -7.785 -0.435 -12.742 1 91.5 76 GLU A N 1
ATOM 619 C CA . GLU A 1 76 ? -8.859 -1.066 -11.992 1 91.5 76 GLU A CA 1
ATOM 620 C C . GLU A 1 76 ? -8.828 -0.643 -10.523 1 91.5 76 GLU A C 1
ATOM 622 O O . GLU A 1 76 ? -9.875 -0.425 -9.914 1 91.5 76 GLU A O 1
ATOM 627 N N . LEU A 1 77 ? -7.668 -0.529 -9.977 1 90.25 77 LEU A N 1
ATOM 628 C CA . LEU A 1 77 ? -7.512 -0.075 -8.602 1 90.25 77 LEU A CA 1
ATOM 629 C C . LEU A 1 77 ? -8.102 1.318 -8.414 1 90.25 77 LEU A C 1
ATOM 631 O O . LEU A 1 77 ? -8.836 1.563 -7.453 1 90.25 77 LEU A O 1
ATOM 635 N N . GLU A 1 78 ? -7.766 2.164 -9.312 1 85.75 78 GLU A N 1
ATOM 636 C CA . GLU A 1 78 ? -8.281 3.527 -9.25 1 85.75 78 GLU A CA 1
ATOM 637 C C . GLU A 1 78 ? -9.805 3.543 -9.289 1 85.75 78 GLU A C 1
ATOM 639 O O . GLU A 1 78 ? -10.445 4.316 -8.57 1 85.75 78 GLU A O 1
ATOM 644 N N . SER A 1 79 ? -10.328 2.723 -10.133 1 89 79 SER A N 1
ATOM 645 C CA . SER A 1 79 ? -11.781 2.65 -10.281 1 89 79 SER A CA 1
ATOM 646 C C . SER A 1 79 ? -12.445 2.16 -9 1 89 79 SER A C 1
ATOM 648 O O . SER A 1 79 ? -13.477 2.688 -8.586 1 89 79 SER A O 1
ATOM 650 N N . VAL A 1 80 ? -11.914 1.189 -8.391 1 91.88 80 VAL A N 1
ATOM 651 C CA . VAL A 1 80 ? -12.5 0.651 -7.164 1 91.88 80 VAL A CA 1
ATOM 652 C C . VAL A 1 80 ? -12.375 1.678 -6.043 1 91.88 80 VAL A C 1
ATOM 654 O O . VAL A 1 80 ? -13.281 1.816 -5.219 1 91.88 80 VAL A O 1
ATOM 657 N N . LEU A 1 81 ? -11.266 2.361 -6.008 1 87.94 81 LEU A N 1
ATOM 658 C CA . LEU A 1 81 ? -11.062 3.383 -4.984 1 87.94 81 LEU A CA 1
ATOM 659 C C . LEU A 1 81 ? -12.094 4.5 -5.121 1 87.94 81 LEU A C 1
ATOM 661 O O . LEU A 1 81 ? -12.602 5.008 -4.121 1 87.94 81 LEU A O 1
ATOM 665 N N . ARG A 1 82 ? -12.391 4.891 -6.352 1 84.25 82 ARG A N 1
ATOM 666 C CA . ARG A 1 82 ? -13.43 5.883 -6.598 1 84.25 82 ARG A CA 1
ATOM 667 C C . ARG A 1 82 ? -14.789 5.383 -6.121 1 84.25 82 ARG A C 1
ATOM 669 O O . ARG A 1 82 ? -15.578 6.152 -5.57 1 84.25 82 ARG A O 1
ATOM 676 N N . PHE A 1 83 ? -14.977 4.141 -6.355 1 87.5 83 PHE A N 1
ATOM 677 C CA . PHE A 1 83 ? -16.203 3.5 -5.914 1 87.5 83 PHE A CA 1
ATOM 678 C C . PHE A 1 83 ? -16.328 3.541 -4.395 1 87.5 83 PHE A C 1
ATOM 680 O O . PHE A 1 83 ? -17.406 3.777 -3.859 1 87.5 83 PHE A O 1
ATOM 687 N N . LEU A 1 84 ? -15.219 3.398 -3.633 1 85.06 84 LEU A N 1
ATOM 688 C CA . LEU A 1 84 ? -15.203 3.318 -2.176 1 85.06 84 LEU A CA 1
ATOM 689 C C . LEU A 1 84 ? -15.078 4.707 -1.558 1 85.06 84 LEU A C 1
ATOM 691 O O . LEU A 1 84 ? -15.148 4.855 -0.335 1 85.06 84 LEU A O 1
ATOM 695 N N . ALA A 1 85 ? -14.805 5.684 -2.369 1 75.62 85 ALA A N 1
ATOM 696 C CA . ALA A 1 85 ? -14.531 7.031 -1.885 1 75.62 85 ALA A CA 1
ATOM 697 C C . ALA A 1 85 ? -15.688 7.562 -1.045 1 75.62 85 ALA A C 1
ATOM 699 O O . ALA A 1 85 ? -15.484 8.352 -0.117 1 75.62 85 ALA A O 1
ATOM 700 N N . ASP A 1 86 ? -16.812 7.102 -1.337 1 71.56 86 ASP A N 1
ATOM 701 C CA . ASP A 1 86 ? -18 7.66 -0.7 1 71.56 86 ASP A CA 1
ATOM 702 C C . ASP A 1 86 ? -18.281 6.977 0.636 1 71.56 86 ASP A C 1
ATOM 704 O O . ASP A 1 86 ? -19.172 7.391 1.376 1 71.56 86 ASP A O 1
ATOM 708 N N . TRP A 1 87 ? -17.531 6 1.015 1 76.62 87 TRP A N 1
ATOM 709 C CA . TRP A 1 87 ? -17.766 5.285 2.266 1 76.62 87 TRP A CA 1
ATOM 710 C C . TRP A 1 87 ? -17.188 6.055 3.449 1 76.62 87 TRP A C 1
ATOM 712 O O . TRP A 1 87 ? -16.094 6.598 3.365 1 76.62 87 TRP A O 1
ATOM 722 N N . PRO A 1 88 ? -17.953 6.18 4.461 1 73.38 88 PRO A N 1
ATOM 723 C CA . PRO A 1 88 ? -17.453 6.883 5.641 1 73.38 88 PRO A CA 1
ATOM 724 C C . PRO A 1 88 ? -16.219 6.211 6.246 1 73.38 88 PRO A C 1
ATOM 726 O O . PRO A 1 88 ? -16.141 4.98 6.297 1 73.38 88 PRO A O 1
ATOM 729 N N . GLU A 1 89 ? -15.234 6.953 6.688 1 72.94 89 GLU A N 1
ATOM 730 C CA . GLU A 1 89 ? -13.977 6.449 7.234 1 72.94 89 GLU A CA 1
ATOM 731 C C . GLU A 1 89 ? -14.195 5.777 8.586 1 72.94 89 GLU A C 1
ATOM 733 O O . GLU A 1 89 ? -13.359 4.98 9.031 1 72.94 89 GLU A O 1
ATOM 738 N N . ASN A 1 90 ? -15.234 6.098 9.172 1 72.44 90 ASN A N 1
ATOM 739 C CA . ASN A 1 90 ? -15.461 5.598 10.531 1 72.44 90 ASN A CA 1
ATOM 740 C C . ASN A 1 90 ? -16.297 4.324 10.523 1 72.44 90 ASN A C 1
ATOM 742 O O . ASN A 1 90 ? -16.688 3.828 11.578 1 72.44 90 ASN A O 1
ATOM 746 N N . GLN A 1 91 ? -16.531 3.727 9.344 1 76.81 91 GLN A N 1
ATOM 747 C CA . GLN A 1 91 ? -17.312 2.504 9.25 1 76.81 91 GLN A CA 1
ATOM 748 C C . GLN A 1 91 ? -16.453 1.324 8.805 1 76.81 91 GLN A C 1
ATOM 750 O O . GLN A 1 91 ? -15.625 1.454 7.898 1 76.81 91 GLN A O 1
ATOM 755 N N . ASP A 1 92 ? -16.766 0.26 9.516 1 84.06 92 ASP A N 1
ATOM 756 C CA . ASP A 1 92 ? -16.062 -0.965 9.148 1 84.06 92 ASP A CA 1
ATOM 757 C C . ASP A 1 92 ? -16.703 -1.601 7.906 1 84.06 92 ASP A C 1
ATOM 759 O O . ASP A 1 92 ? -17.922 -1.635 7.773 1 84.06 92 ASP A O 1
ATOM 763 N N . VAL A 1 93 ? -15.828 -1.999 7.066 1 87.75 93 VAL A N 1
ATOM 764 C CA . VAL A 1 93 ? -16.297 -2.6 5.82 1 87.75 93 VAL A CA 1
ATOM 765 C C . VAL A 1 93 ? -15.734 -4.012 5.68 1 87.75 93 VAL A C 1
ATOM 767 O O . VAL A 1 93 ? -14.578 -4.258 6.027 1 87.75 93 VAL A O 1
ATOM 770 N N . LEU A 1 94 ? -16.594 -4.949 5.316 1 91.94 94 LEU A N 1
ATOM 771 C CA . LEU A 1 94 ? -16.125 -6.266 4.91 1 91.94 94 LEU A CA 1
ATOM 772 C C . LEU A 1 94 ? -15.883 -6.32 3.404 1 91.94 94 LEU A C 1
ATOM 774 O O . LEU A 1 94 ? -16.828 -6.184 2.619 1 91.94 94 LEU A O 1
ATOM 778 N N . LEU A 1 95 ? -14.664 -6.5 3.045 1 93.56 95 LEU A N 1
ATOM 779 C CA . LEU A 1 95 ? -14.305 -6.664 1.641 1 93.56 95 LEU A CA 1
ATOM 780 C C . LEU A 1 95 ? -14.234 -8.141 1.266 1 93.56 95 LEU A C 1
ATOM 782 O O . LEU A 1 95 ? -13.523 -8.914 1.909 1 93.56 95 LEU A O 1
ATOM 786 N N . ILE A 1 96 ? -14.961 -8.516 0.226 1 94.88 96 ILE A N 1
ATOM 787 C CA . ILE A 1 96 ? -14.953 -9.891 -0.25 1 94.88 96 ILE A CA 1
ATOM 788 C C . ILE A 1 96 ? -14.43 -9.938 -1.684 1 94.88 96 ILE A C 1
ATOM 790 O O . ILE A 1 96 ? -14.984 -9.297 -2.576 1 94.88 96 ILE A O 1
ATOM 794 N N . GLY A 1 97 ? -13.336 -10.609 -1.894 1 96.25 97 GLY A N 1
ATOM 795 C CA . GLY A 1 97 ? -12.852 -10.867 -3.24 1 96.25 97 GLY A CA 1
ATOM 796 C C . GLY A 1 97 ? -13.289 -12.211 -3.783 1 96.25 97 GLY A C 1
ATOM 797 O O . GLY A 1 97 ? -12.812 -13.258 -3.33 1 96.25 97 GLY A O 1
ATOM 798 N N . LEU A 1 98 ? -14.172 -12.195 -4.754 1 95.56 98 LEU A N 1
ATOM 799 C CA . LEU A 1 98 ? -14.703 -13.406 -5.371 1 95.56 98 LEU A CA 1
ATOM 800 C C . LEU A 1 98 ? -14.273 -13.508 -6.832 1 95.56 98 LEU A C 1
ATOM 802 O O . LEU A 1 98 ? -14.742 -12.75 -7.68 1 95.56 98 LEU A O 1
ATOM 806 N N . GLY A 1 99 ? -13.375 -14.391 -7.059 1 94.06 99 GLY A N 1
ATOM 807 C CA . GLY A 1 99 ? -13.008 -14.492 -8.461 1 94.06 99 GLY A CA 1
ATOM 808 C C . GLY A 1 99 ? -11.633 -15.102 -8.672 1 94.06 99 GLY A C 1
ATOM 809 O O . GLY A 1 99 ? -11.227 -16 -7.938 1 94.06 99 GLY A O 1
ATOM 810 N N . ASN A 1 100 ? -11.07 -14.711 -9.805 1 92.75 100 ASN A N 1
ATOM 811 C CA . ASN A 1 100 ? -9.773 -15.258 -10.203 1 92.75 100 ASN A CA 1
ATOM 812 C C . ASN A 1 100 ? -8.625 -14.602 -9.445 1 92.75 100 ASN A C 1
ATOM 814 O O . ASN A 1 100 ? -8.852 -13.922 -8.445 1 92.75 100 ASN A O 1
ATOM 818 N N . GLU A 1 101 ? -7.41 -14.812 -9.883 1 92.69 101 GLU A N 1
ATOM 819 C CA . GLU A 1 101 ? -6.211 -14.328 -9.203 1 92.69 101 GLU A CA 1
ATOM 820 C C . GLU A 1 101 ? -6.203 -12.805 -9.133 1 92.69 101 GLU A C 1
ATOM 822 O O . GLU A 1 101 ? -5.887 -12.227 -8.086 1 92.69 101 GLU A O 1
ATOM 827 N N . GLY A 1 102 ? -6.602 -12.227 -10.219 1 93.19 102 GLY A N 1
ATOM 828 C CA . GLY A 1 102 ? -6.586 -10.781 -10.281 1 93.19 102 GLY A CA 1
ATOM 829 C C . GLY A 1 102 ? -7.504 -10.125 -9.266 1 93.19 102 GLY A C 1
ATOM 830 O O . GLY A 1 102 ? -7.113 -9.172 -8.586 1 93.19 102 GLY A O 1
ATOM 831 N N . VAL A 1 103 ? -8.633 -10.656 -9.102 1 95.75 103 VAL A N 1
ATOM 832 C CA . VAL A 1 103 ? -9.617 -10.094 -8.18 1 95.75 103 VAL A CA 1
ATOM 833 C C . VAL A 1 103 ? -9.148 -10.297 -6.738 1 95.75 103 VAL A C 1
ATOM 835 O O . VAL A 1 103 ? -9.305 -9.406 -5.898 1 95.75 103 VAL A O 1
ATOM 838 N N . LEU A 1 104 ? -8.594 -11.438 -6.477 1 95.44 104 LEU A N 1
ATOM 839 C CA . LEU A 1 104 ? -8.094 -11.711 -5.133 1 95.44 104 LEU A CA 1
ATOM 840 C C . LEU A 1 104 ? -6.973 -10.742 -4.766 1 95.44 104 LEU A C 1
ATOM 842 O O . LEU A 1 104 ? -6.953 -10.195 -3.66 1 95.44 104 LEU A O 1
ATOM 846 N N . GLN A 1 105 ? -6.113 -10.523 -5.719 1 94.12 105 GLN A N 1
ATOM 847 C CA . GLN A 1 105 ? -5 -9.602 -5.504 1 94.12 105 GLN A CA 1
ATOM 848 C C . GLN A 1 105 ? -5.5 -8.18 -5.289 1 94.12 105 GLN A C 1
ATOM 850 O O . GLN A 1 105 ? -5.047 -7.488 -4.371 1 94.12 105 GLN A O 1
ATOM 855 N N . LEU A 1 106 ? -6.379 -7.832 -6.07 1 94.31 106 LEU A N 1
ATOM 856 C CA . LEU A 1 106 ? -6.93 -6.484 -5.984 1 94.31 106 LEU A CA 1
ATOM 857 C C . LEU A 1 106 ? -7.617 -6.266 -4.641 1 94.31 106 LEU A C 1
ATOM 859 O O . LEU A 1 106 ? -7.414 -5.234 -3.994 1 94.31 106 LEU A O 1
ATOM 863 N N . THR A 1 107 ? -8.398 -7.199 -4.254 1 95.5 107 THR A N 1
ATOM 864 C CA . THR A 1 107 ? -9.148 -7.09 -3.01 1 95.5 107 THR A CA 1
ATOM 865 C C . THR A 1 107 ? -8.211 -7.039 -1.812 1 95.5 107 THR A C 1
ATOM 867 O O . THR A 1 107 ? -8.375 -6.207 -0.917 1 95.5 107 THR A O 1
ATOM 870 N N . ALA A 1 108 ? -7.262 -7.938 -1.817 1 93.44 108 ALA A N 1
ATOM 871 C CA . ALA A 1 108 ? -6.297 -7.984 -0.721 1 93.44 108 ALA A CA 1
ATOM 872 C C . ALA A 1 108 ? -5.488 -6.695 -0.646 1 93.44 108 ALA A C 1
ATOM 874 O O . ALA A 1 108 ? -5.184 -6.207 0.446 1 93.44 108 ALA A O 1
ATOM 875 N N . PHE A 1 109 ? -5.109 -6.18 -1.793 1 91.88 109 PHE A N 1
ATOM 876 C CA . PHE A 1 109 ? -4.367 -4.926 -1.835 1 91.88 109 PHE A CA 1
ATOM 877 C C . PHE A 1 109 ? -5.207 -3.777 -1.291 1 91.88 109 PHE A C 1
ATOM 879 O O . PHE A 1 109 ? -4.734 -2.986 -0.471 1 91.88 109 PHE A O 1
ATOM 886 N N . LEU A 1 110 ? -6.41 -3.744 -1.742 1 91.38 110 LEU A N 1
ATOM 887 C CA . LEU A 1 110 ? -7.34 -2.705 -1.312 1 91.38 110 LEU A CA 1
ATOM 888 C C . LEU A 1 110 ? -7.523 -2.732 0.202 1 91.38 110 LEU A C 1
ATOM 890 O O . LEU A 1 110 ? -7.594 -1.681 0.842 1 91.38 110 LEU A O 1
ATOM 894 N N . HIS A 1 111 ? -7.625 -3.859 0.733 1 91.19 111 HIS A N 1
ATOM 895 C CA . HIS A 1 111 ? -7.797 -4.047 2.168 1 91.19 111 HIS A CA 1
ATOM 896 C C . HIS A 1 111 ? -6.688 -3.355 2.953 1 91.19 111 HIS A C 1
ATOM 898 O O . HIS A 1 111 ? -6.934 -2.812 4.035 1 91.19 111 HIS A O 1
ATOM 904 N N . GLN A 1 112 ? -5.516 -3.322 2.336 1 87.56 112 GLN A N 1
ATOM 905 C CA . GLN A 1 112 ? -4.359 -2.785 3.045 1 87.56 112 GLN A CA 1
ATOM 906 C C . GLN A 1 112 ? -4.25 -1.274 2.854 1 87.56 112 GLN A C 1
ATOM 908 O O . GLN A 1 112 ? -3.715 -0.571 3.713 1 87.56 112 GLN A O 1
ATOM 913 N N . VAL A 1 113 ? -4.812 -0.858 1.754 1 86.88 113 VAL A N 1
ATOM 914 C CA . VAL A 1 113 ? -4.48 0.522 1.418 1 86.88 113 VAL A CA 1
ATOM 915 C C . VAL A 1 113 ? -5.734 1.393 1.508 1 86.88 113 VAL A C 1
ATOM 917 O O . VAL A 1 113 ? -5.648 2.621 1.439 1 86.88 113 VAL A O 1
ATOM 920 N N . SER A 1 114 ? -6.84 0.826 1.637 1 82.94 114 SER A N 1
ATOM 921 C CA . SER A 1 114 ? -8.078 1.601 1.686 1 82.94 114 SER A CA 1
ATOM 922 C C . SER A 1 114 ? -8.141 2.459 2.945 1 82.94 114 SER A C 1
ATOM 924 O O . SER A 1 114 ? -7.566 2.102 3.977 1 82.94 114 SER A O 1
ATOM 926 N N . LYS A 1 115 ? -8.797 3.541 2.793 1 76.5 115 LYS A N 1
ATOM 927 C CA . LYS A 1 115 ? -8.945 4.488 3.896 1 76.5 115 LYS A CA 1
ATOM 928 C C . LYS A 1 115 ? -9.844 3.92 4.988 1 76.5 115 LYS A C 1
ATOM 930 O O . LYS A 1 115 ? -9.758 4.328 6.148 1 76.5 115 LYS A O 1
ATOM 935 N N . CYS A 1 116 ? -10.68 3.025 4.625 1 75.69 116 CYS A N 1
ATOM 936 C CA . CYS A 1 116 ? -11.633 2.439 5.562 1 75.69 116 CYS A CA 1
ATOM 937 C C . CYS A 1 116 ? -11.016 1.263 6.305 1 75.69 116 CYS A C 1
ATOM 939 O O . CYS A 1 116 ? -10.172 0.55 5.754 1 75.69 116 CYS A O 1
ATOM 941 N N . SER A 1 117 ? -11.359 1.216 7.57 1 81.38 117 SER A N 1
ATOM 942 C CA . SER A 1 117 ? -11.055 -0.028 8.273 1 81.38 117 SER A CA 1
ATOM 943 C C . SER A 1 117 ? -11.844 -1.197 7.695 1 81.38 117 SER A C 1
ATOM 945 O O . SER A 1 117 ? -13.055 -1.094 7.492 1 81.38 117 SER A O 1
ATOM 947 N N . SER A 1 118 ? -11.07 -2.191 7.352 1 87.12 118 SER A N 1
ATOM 948 C CA . SER A 1 118 ? -11.789 -3.264 6.672 1 87.12 118 SER A CA 1
ATOM 949 C C . SER A 1 118 ? -11.312 -4.633 7.133 1 87.12 118 SER A C 1
ATOM 951 O O . SER A 1 118 ? -10.203 -4.766 7.656 1 87.12 118 SER A O 1
ATOM 953 N N . LYS A 1 119 ? -12.273 -5.582 7.07 1 90.5 119 LYS A N 1
ATOM 954 C CA . LYS A 1 119 ? -11.945 -7.004 7.059 1 90.5 119 LYS A CA 1
ATOM 955 C C . LYS A 1 119 ? -11.922 -7.551 5.633 1 90.5 119 LYS A C 1
ATOM 957 O O . LYS A 1 119 ? -12.547 -6.988 4.734 1 90.5 119 LYS A O 1
ATOM 962 N N . CYS A 1 120 ? -11.141 -8.641 5.434 1 94.06 120 CYS A N 1
ATOM 963 C CA . CYS A 1 120 ? -10.961 -9.117 4.066 1 94.06 120 CYS A CA 1
ATOM 964 C C . CYS A 1 120 ? -11.188 -10.617 3.979 1 94.06 120 CYS A C 1
ATOM 966 O O . CYS A 1 120 ? -10.516 -11.391 4.66 1 94.06 120 CYS A O 1
ATOM 968 N N . TRP A 1 121 ? -12.18 -11.008 3.15 1 94.19 121 TRP A N 1
ATOM 969 C CA . TRP A 1 121 ? -12.43 -12.406 2.811 1 94.19 121 TRP A CA 1
ATOM 970 C C . TRP A 1 121 ? -12.125 -12.672 1.341 1 94.19 121 TRP A C 1
ATOM 972 O O . TRP A 1 121 ? -12.562 -11.922 0.465 1 94.19 121 TRP A O 1
ATOM 982 N N . LEU A 1 122 ? -11.422 -13.75 1.127 1 95.88 122 LEU A N 1
ATOM 983 C CA . LEU A 1 122 ? -11.164 -14.148 -0.251 1 95.88 122 LEU A CA 1
ATOM 984 C C . LEU A 1 122 ? -11.914 -15.422 -0.602 1 95.88 122 LEU A C 1
ATOM 986 O O . LEU A 1 122 ? -11.961 -16.359 0.197 1 95.88 122 LEU A O 1
ATOM 990 N N . MET A 1 123 ? -12.523 -15.414 -1.733 1 95 123 MET A N 1
ATOM 991 C CA . MET A 1 123 ? -13.258 -16.562 -2.256 1 95 123 MET A CA 1
ATOM 992 C C . MET A 1 123 ? -12.734 -16.969 -3.633 1 95 123 MET A C 1
ATOM 994 O O . MET A 1 123 ? -13.352 -16.656 -4.652 1 95 123 MET A O 1
ATOM 998 N N . PRO A 1 124 ? -11.672 -17.734 -3.625 1 95.38 124 PRO A N 1
ATOM 999 C CA . PRO A 1 124 ? -11.117 -18.156 -4.91 1 95.38 124 PRO A CA 1
ATOM 1000 C C . PRO A 1 124 ? -12.047 -19.094 -5.68 1 95.38 124 PRO A C 1
ATOM 1002 O O . PRO A 1 124 ? -12.727 -19.922 -5.078 1 95.38 124 PRO A O 1
ATOM 1005 N N . VAL A 1 125 ? -11.984 -19 -7 1 92.88 125 VAL A N 1
ATOM 1006 C CA . VAL A 1 125 ? -12.906 -19.766 -7.824 1 92.88 125 VAL A CA 1
ATOM 1007 C C . VAL A 1 125 ? -12.156 -20.906 -8.516 1 92.88 125 VAL A C 1
ATOM 1009 O O . VAL A 1 125 ? -12.703 -21.578 -9.383 1 92.88 125 VAL A O 1
ATOM 1012 N N . SER A 1 126 ? -10.938 -21.094 -8.203 1 92.75 126 SER A N 1
ATOM 1013 C CA . SER A 1 126 ? -10.078 -22.156 -8.703 1 92.75 126 SER A CA 1
ATOM 1014 C C . SER A 1 126 ? -8.906 -22.422 -7.766 1 92.75 126 SER A C 1
ATOM 1016 O O . SER A 1 126 ? -8.641 -21.625 -6.867 1 92.75 126 SER A O 1
ATOM 1018 N N . VAL A 1 127 ? -8.234 -23.516 -7.961 1 94 127 VAL A N 1
ATOM 1019 C CA . VAL A 1 127 ? -7.055 -23.812 -7.152 1 94 127 VAL A CA 1
ATOM 1020 C C . VAL A 1 127 ? -5.934 -22.828 -7.496 1 94 127 VAL A C 1
ATOM 1022 O O . VAL A 1 127 ? -5.156 -22.438 -6.625 1 94 127 VAL A O 1
ATOM 1025 N N . GLN A 1 128 ? -5.98 -22.453 -8.727 1 92.31 128 GLN A N 1
ATOM 1026 C CA . GLN A 1 128 ? -5.02 -21.438 -9.148 1 92.31 128 GLN A CA 1
ATOM 1027 C C . GLN A 1 128 ? -5.227 -20.125 -8.398 1 92.31 128 GLN A C 1
ATOM 1029 O O . GLN A 1 128 ? -4.262 -19.5 -7.965 1 92.31 128 GLN A O 1
ATOM 1034 N N . ALA A 1 129 ? -6.422 -19.766 -8.312 1 93.12 129 ALA A N 1
ATOM 1035 C CA . ALA A 1 129 ? -6.742 -18.562 -7.559 1 93.12 129 ALA A CA 1
ATOM 1036 C C . ALA A 1 129 ? -6.441 -18.75 -6.074 1 93.12 129 ALA A C 1
ATOM 1038 O O . ALA A 1 129 ? -5.957 -17.828 -5.414 1 93.12 129 ALA A O 1
ATOM 1039 N N . LEU A 1 130 ? -6.742 -19.938 -5.582 1 94.75 130 LEU A N 1
ATOM 1040 C CA . LEU A 1 130 ? -6.445 -20.25 -4.188 1 94.75 130 LEU A CA 1
ATOM 1041 C C . LEU A 1 130 ? -4.953 -20.094 -3.908 1 94.75 130 LEU A C 1
ATOM 1043 O O . LEU A 1 130 ? -4.562 -19.484 -2.91 1 94.75 130 LEU A O 1
ATOM 1047 N N . ARG A 1 131 ? -4.184 -20.656 -4.77 1 94.38 131 ARG A N 1
ATOM 1048 C CA . ARG A 1 131 ? -2.732 -20.547 -4.66 1 94.38 131 ARG A CA 1
ATOM 1049 C C . ARG A 1 131 ? -2.305 -19.094 -4.473 1 94.38 131 ARG A C 1
ATOM 1051 O O . ARG A 1 131 ? -1.458 -18.797 -3.627 1 94.38 131 ARG A O 1
ATOM 1058 N N . GLN A 1 132 ? -2.9 -18.266 -5.25 1 91.44 132 GLN A N 1
ATOM 1059 C CA . GLN A 1 132 ? -2.557 -16.844 -5.172 1 91.44 132 GLN A CA 1
ATOM 1060 C C . GLN A 1 132 ? -2.918 -16.266 -3.805 1 91.44 132 GLN A C 1
ATOM 1062 O O . GLN A 1 132 ? -2.186 -15.445 -3.262 1 91.44 132 GLN A O 1
ATOM 1067 N N . GLY A 1 133 ? -4.023 -16.672 -3.322 1 92.25 133 GLY A N 1
ATOM 1068 C CA . GLY A 1 133 ? -4.461 -16.203 -2.018 1 92.25 133 GLY A CA 1
ATOM 1069 C C . GLY A 1 133 ? -3.592 -16.703 -0.88 1 92.25 133 GLY A C 1
ATOM 1070 O O . GLY A 1 133 ? -3.59 -16.125 0.207 1 92.25 133 GLY A O 1
ATOM 1071 N N . LEU A 1 134 ? -2.861 -17.75 -1.145 1 93.88 134 LEU A N 1
ATOM 1072 C CA . LEU A 1 134 ? -2.045 -18.375 -0.105 1 93.88 134 LEU A CA 1
ATOM 1073 C C . LEU A 1 134 ? -0.693 -17.672 0.009 1 93.88 134 LEU A C 1
ATOM 1075 O O . LEU A 1 134 ? 0.012 -17.844 1.007 1 93.88 134 LEU A O 1
ATOM 1079 N N . LEU A 1 135 ? -0.316 -16.984 -0.972 1 91.88 135 LEU A N 1
ATOM 1080 C CA . LEU A 1 135 ? 0.979 -16.312 -0.988 1 91.88 135 LEU A CA 1
ATOM 1081 C C . LEU A 1 135 ? 0.92 -15 -0.213 1 91.88 135 LEU A C 1
ATOM 1083 O O . LEU A 1 135 ? -0.094 -14.305 -0.246 1 91.88 135 LEU A O 1
ATOM 1087 N N . PRO A 1 136 ? 1.964 -14.617 0.463 1 86.44 136 PRO A N 1
ATOM 1088 C CA . PRO A 1 136 ? 1.974 -13.43 1.311 1 86.44 136 PRO A CA 1
ATOM 1089 C C . PRO A 1 136 ? 2.037 -12.133 0.505 1 86.44 136 PRO A C 1
ATOM 1091 O O . PRO A 1 136 ? 1.706 -11.062 1.022 1 86.44 136 PRO A O 1
ATOM 1094 N N . SER A 1 137 ? 2.412 -12.188 -0.661 1 85.19 137 SER A N 1
ATOM 1095 C CA . SER A 1 137 ? 2.643 -10.984 -1.448 1 85.19 137 SER A CA 1
ATOM 1096 C C . SER A 1 137 ? 1.481 -10.711 -2.4 1 85.19 137 SER A C 1
ATOM 1098 O O . SER A 1 137 ? 1.023 -11.617 -3.1 1 85.19 137 SER A O 1
ATOM 1100 N N . VAL A 1 138 ? 1.007 -9.508 -2.355 1 88.75 138 VAL A N 1
ATOM 1101 C CA . VAL A 1 138 ? -0.022 -9.031 -3.277 1 88.75 138 VAL A CA 1
ATOM 1102 C C . VAL A 1 138 ? 0.555 -7.945 -4.18 1 88.75 138 VAL A C 1
ATOM 1104 O O . VAL A 1 138 ? 1.327 -7.098 -3.727 1 88.75 138 VAL A O 1
ATOM 1107 N N . THR A 1 139 ? 0.176 -8.047 -5.445 1 89 139 THR A N 1
ATOM 1108 C CA . THR A 1 139 ? 0.793 -7.125 -6.391 1 89 139 THR A CA 1
ATOM 1109 C C . THR A 1 139 ? -0.269 -6.418 -7.227 1 89 139 THR A C 1
ATOM 1111 O O . THR A 1 139 ? -1.366 -6.941 -7.422 1 89 139 THR A O 1
ATOM 1114 N N . ILE A 1 140 ? -0.004 -5.219 -7.566 1 89.56 140 ILE A N 1
ATOM 1115 C CA . ILE A 1 140 ? -0.723 -4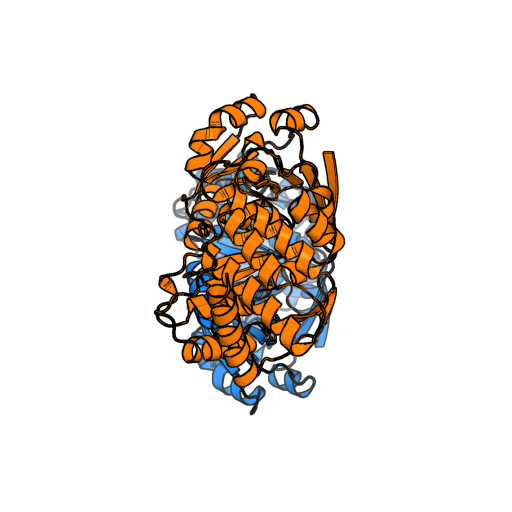.457 -8.586 1 89.56 140 ILE A CA 1
ATOM 1116 C C . ILE A 1 140 ? 0.167 -4.266 -9.812 1 89.56 140 ILE A C 1
ATOM 1118 O O . ILE A 1 140 ? 1.35 -3.941 -9.68 1 89.56 140 ILE A O 1
ATOM 1122 N N . GLN A 1 141 ? -0.437 -4.508 -10.93 1 85.44 141 GLN A N 1
ATOM 1123 C CA . GLN A 1 141 ? 0.359 -4.52 -12.156 1 85.44 141 GLN A CA 1
ATOM 1124 C C . GLN A 1 141 ? 0.12 -3.258 -12.977 1 85.44 141 GLN A C 1
ATOM 1126 O O . GLN A 1 141 ? -0.909 -2.596 -12.82 1 85.44 141 GLN A O 1
ATOM 1131 N N . GLN A 1 142 ? 1.178 -2.893 -13.648 1 75.81 142 GLN A N 1
ATOM 1132 C CA . GLN A 1 142 ? 1.082 -1.92 -14.734 1 75.81 142 GLN A CA 1
ATOM 1133 C C . GLN A 1 142 ? 1.681 -2.473 -16.031 1 75.81 142 GLN A C 1
ATOM 1135 O O . GLN A 1 142 ? 2.828 -2.926 -16.047 1 75.81 142 GLN A O 1
ATOM 1140 N N . ALA A 1 143 ? 0.988 -2.416 -17.125 1 65 143 ALA A N 1
ATOM 1141 C CA . ALA A 1 143 ? 1.432 -2.965 -18.406 1 65 143 ALA A CA 1
ATOM 1142 C C . ALA A 1 143 ? 2.043 -4.352 -18.219 1 65 143 ALA A C 1
ATOM 1144 O O . ALA A 1 143 ? 3.135 -4.625 -18.734 1 65 143 ALA A O 1
ATOM 1145 N N . GLN A 1 144 ? 1.409 -5.117 -17.359 1 62.19 144 GLN A N 1
ATOM 1146 C CA . GLN A 1 144 ? 1.74 -6.523 -17.141 1 62.19 144 GLN A CA 1
ATOM 1147 C C . GLN A 1 144 ? 2.996 -6.668 -16.297 1 62.19 144 GLN A C 1
ATOM 1149 O O . GLN A 1 144 ? 3.574 -7.754 -16.203 1 62.19 144 GLN A O 1
ATOM 1154 N N . HIS A 1 145 ? 3.424 -5.586 -15.758 1 68.56 145 HIS A N 1
ATOM 1155 C CA . HIS A 1 145 ? 4.547 -5.637 -14.828 1 68.56 145 HIS A CA 1
ATOM 1156 C C . HIS A 1 145 ? 4.109 -5.266 -13.414 1 68.56 145 HIS A C 1
ATOM 1158 O O . HIS A 1 145 ? 3.332 -4.328 -13.227 1 68.56 145 HIS A O 1
ATOM 1164 N N . ALA A 1 146 ? 4.586 -6.113 -12.547 1 67.94 146 ALA A N 1
ATOM 1165 C CA . ALA A 1 146 ? 4.297 -5.797 -11.148 1 67.94 146 ALA A CA 1
ATOM 1166 C C . ALA A 1 146 ? 4.926 -4.469 -10.742 1 67.94 146 ALA A C 1
ATOM 1168 O O . ALA A 1 146 ? 6.141 -4.293 -10.852 1 67.94 146 ALA A O 1
ATOM 1169 N N . THR A 1 147 ? 4.051 -3.58 -10.344 1 74.12 147 THR A N 1
ATOM 1170 C CA . THR A 1 147 ? 4.551 -2.244 -10.039 1 74.12 147 THR A CA 1
ATOM 1171 C C . THR A 1 147 ? 4.473 -1.965 -8.539 1 74.12 147 THR A C 1
ATOM 1173 O O . THR A 1 147 ? 5.344 -1.294 -7.984 1 74.12 147 THR A O 1
ATOM 1176 N N . MET A 1 148 ? 3.473 -2.525 -7.938 1 84.19 148 MET A N 1
ATOM 1177 C CA . MET A 1 148 ? 3.33 -2.354 -6.496 1 84.19 148 MET A CA 1
ATOM 1178 C C . MET A 1 148 ? 3.219 -3.703 -5.797 1 84.19 148 MET A C 1
ATOM 1180 O O . MET A 1 148 ? 2.693 -4.66 -6.367 1 84.19 148 MET A O 1
ATOM 1184 N N . HIS A 1 149 ? 3.74 -3.74 -4.652 1 84.94 149 HIS A N 1
ATOM 1185 C CA . HIS A 1 149 ? 3.721 -4.977 -3.877 1 84.94 149 HIS A CA 1
ATOM 1186 C C . HIS A 1 149 ? 3.529 -4.691 -2.393 1 84.94 149 HIS A C 1
ATOM 1188 O O . HIS A 1 149 ? 4.125 -3.752 -1.854 1 84.94 149 HIS A O 1
ATOM 1194 N N . ILE A 1 150 ? 2.594 -5.387 -1.783 1 84.69 150 ILE A N 1
ATOM 1195 C CA . ILE A 1 150 ? 2.426 -5.285 -0.338 1 84.69 150 ILE A CA 1
ATOM 1196 C C . ILE A 1 150 ? 2.215 -6.676 0.258 1 84.69 150 ILE A C 1
ATOM 1198 O O . ILE A 1 150 ? 1.871 -7.617 -0.458 1 84.69 150 ILE A O 1
ATOM 1202 N N . GLU A 1 151 ? 2.471 -6.711 1.475 1 83.31 151 GLU A N 1
ATOM 1203 C CA . GLU A 1 151 ? 2.213 -7.98 2.148 1 83.31 151 GLU A CA 1
ATOM 1204 C C . GLU A 1 151 ? 0.72 -8.18 2.398 1 83.31 151 GLU A C 1
ATOM 1206 O O . GLU A 1 151 ? 0.017 -7.234 2.768 1 83.31 151 GLU A O 1
ATOM 1211 N N . ASN A 1 152 ? 0.215 -9.336 2.047 1 76.19 152 ASN A N 1
ATOM 1212 C CA . ASN A 1 152 ? -1.19 -9.719 2.15 1 76.19 152 ASN A CA 1
ATOM 1213 C C . ASN A 1 152 ? -1.614 -9.898 3.605 1 76.19 152 ASN A C 1
ATOM 1215 O O . ASN A 1 152 ? -0.869 -10.461 4.41 1 76.19 152 ASN A O 1
ATOM 1219 N N . HIS A 1 153 ? -2.938 -9.492 3.92 1 77.94 153 HIS A N 1
ATOM 1220 C CA . HIS A 1 153 ? -3.416 -9.609 5.293 1 77.94 153 HIS A CA 1
ATOM 1221 C C . HIS A 1 153 ? -4.883 -10.023 5.332 1 77.94 153 HIS A C 1
ATOM 1223 O O . HIS A 1 153 ? -5.641 -9.555 6.188 1 77.94 153 HIS A O 1
ATOM 1229 N N . SER A 1 154 ? -5.219 -10.969 4.414 1 89 154 SER A N 1
ATOM 1230 C CA . SER A 1 154 ? -6.613 -11.398 4.496 1 89 154 SER A CA 1
ATOM 1231 C C . SER A 1 154 ? -6.875 -12.18 5.781 1 89 154 SER A C 1
ATOM 1233 O O . SER A 1 154 ? -5.977 -12.82 6.316 1 89 154 SER A O 1
ATOM 1235 N N . GLU A 1 155 ? -8.125 -12.133 6.238 1 88.81 155 GLU A N 1
ATOM 1236 C CA . GLU A 1 155 ? -8.492 -12.828 7.469 1 88.81 155 GLU A CA 1
ATOM 1237 C C . GLU A 1 155 ? -8.961 -14.25 7.18 1 88.81 155 GLU A C 1
ATOM 1239 O O . GLU A 1 155 ? -8.68 -15.172 7.949 1 88.81 155 GLU A O 1
ATOM 1244 N N . GLU A 1 156 ? -9.672 -14.375 6.062 1 92.56 156 GLU A N 1
ATOM 1245 C CA . GLU A 1 156 ? -10.25 -15.68 5.746 1 92.56 156 GLU A CA 1
ATOM 1246 C C . GLU A 1 156 ? -10.219 -15.945 4.246 1 92.56 156 GLU A C 1
ATOM 1248 O O . GLU A 1 156 ? -10.359 -15.023 3.443 1 92.56 156 GLU A O 1
ATOM 1253 N N . ILE A 1 157 ? -10.031 -17.188 3.949 1 95.19 157 ILE A N 1
ATOM 1254 C CA . ILE A 1 157 ? -10.172 -17.688 2.582 1 95.19 157 ILE A CA 1
ATOM 1255 C C . ILE A 1 157 ? -11.227 -18.781 2.535 1 95.19 157 ILE A C 1
ATOM 1257 O O . ILE A 1 157 ? -11.117 -19.797 3.242 1 95.19 157 ILE A O 1
ATOM 1261 N N . LEU A 1 158 ? -12.242 -18.562 1.816 1 94.38 158 LEU A N 1
ATOM 1262 C CA . LEU A 1 158 ? -13.305 -19.547 1.642 1 94.38 158 LEU A CA 1
ATOM 1263 C C . LEU A 1 158 ? -13.219 -20.203 0.264 1 94.38 158 LEU A C 1
ATOM 1265 O O . LEU A 1 158 ? -13.484 -19.547 -0.75 1 94.38 158 LEU A O 1
ATOM 1269 N N . PHE A 1 159 ? -12.875 -21.422 0.273 1 94.06 159 PHE A N 1
ATOM 1270 C CA . PHE A 1 159 ? -12.797 -22.156 -0.979 1 94.06 159 PHE A CA 1
ATOM 1271 C C . PHE A 1 159 ? -14 -23.078 -1.137 1 94.06 159 PHE A C 1
ATOM 1273 O O . PHE A 1 159 ? -14.008 -24.203 -0.606 1 94.06 159 PHE A O 1
ATOM 1280 N N . ASP A 1 160 ? -14.883 -22.609 -1.907 1 89 160 ASP A N 1
ATOM 1281 C CA . ASP A 1 160 ? -16.125 -23.328 -2.203 1 89 160 ASP A CA 1
ATOM 1282 C C . ASP A 1 160 ? -16.062 -24 -3.572 1 89 160 ASP A C 1
ATOM 1284 O O . ASP A 1 160 ? -16.188 -23.344 -4.602 1 89 160 ASP A O 1
ATOM 1288 N N . SER A 1 161 ? -15.992 -25.281 -3.613 1 83.19 161 SER A N 1
ATOM 1289 C CA . SER A 1 161 ? -15.82 -26.047 -4.848 1 83.19 161 SER A CA 1
ATOM 1290 C C . SER A 1 161 ? -17.016 -25.859 -5.781 1 83.19 161 SER A C 1
ATOM 1292 O O . SER A 1 161 ? -16.891 -26.078 -6.992 1 83.19 161 SER A O 1
ATOM 1294 N N . THR A 1 162 ? -18.094 -25.469 -5.207 1 80.06 162 THR A N 1
ATOM 1295 C CA . THR A 1 162 ? -19.266 -25.266 -6.047 1 80.06 162 THR A CA 1
ATOM 1296 C C . THR A 1 162 ? -19.125 -24.016 -6.906 1 80.06 162 THR A C 1
ATOM 1298 O O . THR A 1 162 ? -19.844 -23.844 -7.887 1 80.06 162 THR A O 1
ATOM 1301 N N . LEU A 1 163 ? -18.188 -23.219 -6.551 1 78.19 163 LEU A N 1
ATOM 1302 C CA . LEU A 1 163 ? -17.969 -21.984 -7.281 1 78.19 163 LEU A CA 1
ATOM 1303 C C . LEU A 1 163 ? -16.906 -22.172 -8.359 1 78.19 163 LEU A C 1
ATOM 1305 O O . LEU A 1 163 ? -16.641 -21.25 -9.141 1 78.19 163 LEU A O 1
ATOM 1309 N N . THR A 1 164 ? -16.312 -23.266 -8.359 1 78.75 164 THR A N 1
ATOM 1310 C CA . THR A 1 164 ? -15.172 -23.484 -9.234 1 78.75 164 THR A CA 1
ATOM 1311 C C . THR A 1 164 ? -15.625 -23.906 -10.625 1 78.75 164 THR A C 1
ATOM 1313 O O . THR A 1 164 ? -16.656 -24.578 -10.773 1 78.75 164 THR A O 1
ATOM 1316 N N . ASN A 1 165 ? -14.875 -23.375 -11.547 1 70.44 165 ASN A N 1
ATOM 1317 C CA . ASN A 1 165 ? -15.094 -23.781 -12.938 1 70.44 165 ASN A CA 1
ATOM 1318 C C . ASN A 1 165 ? -14.547 -25.172 -13.211 1 70.44 165 ASN A C 1
ATOM 1320 O O . ASN A 1 165 ? -13.398 -25.469 -12.891 1 70.44 165 ASN A O 1
ATOM 1324 N N . LYS A 1 166 ? -15.406 -26.031 -13.758 1 73.44 166 LYS A N 1
ATOM 1325 C CA . LYS A 1 166 ? -14.992 -27.406 -14.031 1 73.44 166 LYS A CA 1
ATOM 1326 C C . LYS A 1 166 ? -14.984 -27.688 -15.523 1 73.44 166 LYS A C 1
ATOM 1328 O O . LYS A 1 166 ? -14.844 -28.844 -15.945 1 73.44 166 LYS A O 1
ATOM 1333 N N . LYS A 1 167 ? -15.062 -26.641 -16.234 1 76.19 167 LYS A N 1
ATOM 1334 C CA . LYS A 1 167 ? -15.156 -26.875 -17.672 1 76.19 167 LYS A CA 1
ATOM 1335 C C . LYS A 1 167 ? -13.836 -26.578 -18.359 1 76.19 167 LYS A C 1
ATOM 1337 O O . LYS A 1 167 ? -13.062 -25.734 -17.906 1 76.19 167 LYS A O 1
ATOM 1342 N N . GLY A 1 168 ? -13.562 -27.344 -19.312 1 78.69 168 GLY A N 1
ATOM 1343 C CA . GLY A 1 168 ? -12.438 -27.078 -20.203 1 78.69 168 GLY A CA 1
ATOM 1344 C C . GLY A 1 168 ? -11.094 -27.391 -19.578 1 78.69 168 GLY A C 1
ATOM 1345 O O . GLY A 1 168 ? -10.891 -28.469 -19.031 1 78.69 168 GLY A O 1
ATOM 1346 N N . ALA A 1 169 ? -10.086 -26.469 -19.672 1 84.31 169 ALA A N 1
ATOM 1347 C CA . ALA A 1 169 ? -8.703 -26.656 -19.25 1 84.31 169 ALA A CA 1
ATOM 1348 C C . ALA A 1 169 ? -8.531 -26.328 -17.766 1 84.31 169 ALA A C 1
ATOM 1350 O O . ALA A 1 169 ? -7.449 -26.5 -17.203 1 84.31 169 ALA A O 1
ATOM 1351 N N . ALA A 1 170 ? -9.555 -25.984 -17.125 1 88.38 170 ALA A N 1
ATOM 1352 C CA . ALA A 1 170 ? -9.469 -25.469 -15.766 1 88.38 170 ALA A CA 1
ATOM 1353 C C . ALA A 1 170 ? -8.961 -26.531 -14.797 1 88.38 170 ALA A C 1
ATOM 1355 O O . ALA A 1 170 ? -8.055 -26.266 -14 1 88.38 170 ALA A O 1
ATOM 1356 N N . PRO A 1 171 ? -9.438 -27.781 -15.008 1 91.44 171 PRO A N 1
ATOM 1357 C CA . PRO A 1 171 ? -8.938 -28.812 -14.094 1 91.44 171 PRO A CA 1
ATOM 1358 C C . PRO A 1 171 ? -7.445 -29.094 -14.266 1 91.44 171 PRO A C 1
ATOM 1360 O O . PRO A 1 171 ? -6.75 -29.375 -13.297 1 91.44 171 PRO A O 1
ATOM 1363 N N . LEU A 1 172 ? -7.031 -29 -15.484 1 93.62 172 LEU A N 1
ATOM 1364 C CA . LEU A 1 172 ? -5.621 -29.234 -15.766 1 93.62 172 LEU A CA 1
ATOM 1365 C C . LEU A 1 172 ? -4.754 -28.156 -15.117 1 93.62 172 LEU A C 1
ATOM 1367 O O . LEU A 1 172 ? -3.717 -28.469 -14.523 1 93.62 172 LEU A O 1
ATOM 1371 N N . ILE A 1 173 ? -5.219 -27 -15.25 1 92.81 173 ILE A N 1
ATOM 1372 C CA . ILE A 1 173 ? -4.488 -25.859 -14.703 1 92.81 173 ILE A CA 1
ATOM 1373 C C . ILE A 1 173 ? -4.434 -25.969 -13.18 1 92.81 173 ILE A C 1
ATOM 1375 O O . ILE A 1 173 ? -3.398 -25.703 -12.57 1 92.81 173 ILE A O 1
ATOM 1379 N N . ASP A 1 174 ? -5.465 -26.406 -12.625 1 94.62 174 ASP A N 1
ATOM 1380 C CA . ASP A 1 174 ? -5.531 -26.562 -11.18 1 94.62 174 ASP A CA 1
ATOM 1381 C C . ASP A 1 174 ? -4.613 -27.688 -10.711 1 94.62 174 ASP A C 1
ATOM 1383 O O . ASP A 1 174 ? -3.924 -27.562 -9.695 1 94.62 174 ASP A O 1
ATOM 1387 N N . LEU A 1 175 ? -4.637 -28.766 -11.453 1 96.5 175 LEU A N 1
ATOM 1388 C CA . LEU A 1 175 ? -3.799 -29.906 -11.086 1 96.5 175 LEU A CA 1
ATOM 1389 C C . LEU A 1 175 ? -2.322 -29.531 -11.125 1 96.5 175 LEU A C 1
ATOM 1391 O O . LEU A 1 175 ? -1.53 -30.016 -10.32 1 96.5 175 LEU A O 1
ATOM 1395 N N . LEU A 1 176 ? -1.967 -28.688 -12.023 1 97.19 176 LEU A N 1
ATOM 1396 C CA . LEU A 1 176 ? -0.576 -28.266 -12.172 1 97.19 176 LEU A CA 1
ATOM 1397 C C . LEU A 1 176 ? -0.059 -27.625 -10.898 1 97.19 176 LEU A C 1
ATOM 1399 O O . LEU A 1 176 ? 1.123 -27.734 -10.562 1 97.19 176 LEU A O 1
ATOM 1403 N N . VAL A 1 177 ? -0.928 -26.953 -10.156 1 97 177 VAL A N 1
ATOM 1404 C CA . VAL A 1 177 ? -0.547 -26.328 -8.898 1 97 177 VAL A CA 1
ATOM 1405 C C . VAL A 1 177 ? -0.088 -27.406 -7.91 1 97 177 VAL A C 1
ATOM 1407 O O . VAL A 1 177 ? 0.927 -27.234 -7.23 1 97 177 VAL A O 1
ATOM 1410 N N . PHE A 1 178 ? -0.802 -28.516 -7.902 1 97.88 178 PHE A N 1
ATOM 1411 C CA . PHE A 1 178 ? -0.453 -29.625 -7.027 1 97.88 178 PHE A CA 1
ATOM 1412 C C . PHE A 1 178 ? 0.866 -30.266 -7.453 1 97.88 178 PHE A C 1
ATOM 1414 O O . PHE A 1 178 ? 1.708 -30.578 -6.609 1 97.88 178 PHE A O 1
ATOM 1421 N N . ILE A 1 179 ? 0.976 -30.391 -8.688 1 98.12 179 ILE A N 1
ATOM 1422 C CA . ILE A 1 179 ? 2.168 -31.031 -9.227 1 98.12 179 ILE A CA 1
ATOM 1423 C C . ILE A 1 179 ? 3.4 -30.188 -8.898 1 98.12 179 ILE A C 1
ATOM 1425 O O . ILE A 1 179 ? 4.414 -30.719 -8.43 1 98.12 179 ILE A O 1
ATOM 1429 N N . ARG A 1 180 ? 3.322 -28.922 -9.109 1 97.94 180 ARG A N 1
ATOM 1430 C CA . ARG A 1 180 ? 4.438 -28.031 -8.812 1 97.94 180 ARG A CA 1
ATOM 1431 C C . ARG A 1 180 ? 4.84 -28.125 -7.348 1 97.94 180 ARG A C 1
ATOM 1433 O O . ARG A 1 180 ? 6.031 -28.219 -7.031 1 97.94 180 ARG A O 1
ATOM 1440 N N . ALA A 1 181 ? 3.891 -28.094 -6.527 1 97.94 181 ALA A N 1
ATOM 1441 C CA . ALA A 1 181 ? 4.164 -28.172 -5.098 1 97.94 181 ALA A CA 1
ATOM 1442 C C . ALA A 1 181 ? 4.84 -29.5 -4.738 1 97.94 181 ALA A C 1
ATOM 1444 O O . ALA A 1 181 ? 5.762 -29.531 -3.92 1 97.94 181 ALA A O 1
ATOM 1445 N N . SER A 1 182 ? 4.395 -30.547 -5.363 1 97.81 182 SER A N 1
ATOM 1446 C CA . SER A 1 182 ? 4.926 -31.859 -5.047 1 97.81 182 SER A CA 1
ATOM 1447 C C . SER A 1 182 ? 6.355 -32.031 -5.559 1 97.81 182 SER A C 1
ATOM 1449 O O . SER A 1 182 ? 7.168 -32.719 -4.938 1 97.81 182 SER A O 1
ATOM 1451 N N . LEU A 1 183 ? 6.609 -31.422 -6.691 1 97.81 183 LEU A N 1
ATOM 1452 C CA . LEU A 1 183 ? 7.961 -31.484 -7.246 1 97.81 183 LEU A CA 1
ATOM 1453 C C . LEU A 1 183 ? 8.969 -30.859 -6.285 1 97.81 183 LEU A C 1
ATOM 1455 O O . LEU A 1 183 ? 10.102 -31.328 -6.172 1 97.81 183 LEU A O 1
ATOM 1459 N N . VAL A 1 184 ? 8.508 -29.875 -5.543 1 97.44 184 VAL A N 1
ATOM 1460 C CA . VAL A 1 184 ? 9.398 -29.078 -4.699 1 97.44 184 VAL A CA 1
ATOM 1461 C C . VAL A 1 184 ? 9.398 -29.641 -3.279 1 97.44 184 VAL A C 1
ATOM 1463 O O . VAL A 1 184 ? 10.43 -29.609 -2.596 1 97.44 184 VAL A O 1
ATOM 1466 N N . CYS A 1 185 ? 8.312 -30.234 -2.859 1 97.38 185 CYS A N 1
ATOM 1467 C CA . CYS A 1 185 ? 8.164 -30.438 -1.423 1 97.38 185 CYS A CA 1
ATOM 1468 C C . CYS A 1 185 ? 8.133 -31.922 -1.083 1 97.38 185 CYS A C 1
ATOM 1470 O O . CYS A 1 185 ? 8.562 -32.312 0 1 97.38 185 CYS A O 1
ATOM 1472 N N . ASP A 1 186 ? 7.527 -32.75 -1.985 1 97.38 186 ASP A N 1
ATOM 1473 C CA . ASP A 1 186 ? 7.262 -34.094 -1.519 1 97.38 186 ASP A CA 1
ATOM 1474 C C . ASP A 1 186 ? 7.051 -35.062 -2.693 1 97.38 186 ASP A C 1
ATOM 1476 O O . ASP A 1 186 ? 5.984 -35.062 -3.311 1 97.38 186 ASP A O 1
ATOM 1480 N N . TYR A 1 187 ? 7.91 -35.969 -2.826 1 97.44 187 TYR A N 1
ATOM 1481 C CA . TYR A 1 187 ? 7.832 -36.938 -3.916 1 97.44 187 TYR A CA 1
ATOM 1482 C C . TYR A 1 187 ? 6.676 -37.906 -3.699 1 97.44 187 TYR A C 1
ATOM 1484 O O . TYR A 1 187 ? 6.016 -38.312 -4.656 1 97.44 187 TYR A O 1
ATOM 1492 N N . ALA A 1 188 ? 6.449 -38.281 -2.486 1 97.31 188 ALA A N 1
ATOM 1493 C CA . ALA A 1 188 ? 5.355 -39.219 -2.193 1 97.31 188 ALA A CA 1
ATOM 1494 C C . ALA A 1 188 ? 4.012 -38.625 -2.613 1 97.31 188 ALA A C 1
ATOM 1496 O O . ALA A 1 188 ? 3.131 -39.344 -3.088 1 97.31 188 ALA A O 1
ATOM 1497 N N . TYR A 1 189 ? 3.928 -37.375 -2.381 1 97.75 189 TYR A N 1
ATOM 1498 C CA . TYR A 1 189 ? 2.711 -36.688 -2.797 1 97.75 189 TYR A CA 1
ATOM 1499 C C . TYR A 1 189 ? 2.566 -36.719 -4.312 1 97.75 189 TYR A C 1
ATOM 1501 O O . TYR A 1 189 ? 1.46 -36.844 -4.836 1 97.75 189 TYR A O 1
ATOM 1509 N N . LEU A 1 190 ? 3.578 -36.562 -5.07 1 98 190 LEU A N 1
ATOM 1510 C CA . LEU A 1 190 ? 3.553 -36.656 -6.527 1 98 190 LEU A CA 1
ATOM 1511 C C . LEU A 1 190 ? 3.09 -38.031 -6.992 1 98 190 LEU A C 1
ATOM 1513 O O . LEU A 1 190 ? 2.297 -38.125 -7.93 1 98 190 LEU A O 1
ATOM 1517 N N . GLN A 1 191 ? 3.613 -38.969 -6.352 1 97.5 191 GLN A N 1
ATOM 1518 C CA . GLN A 1 191 ? 3.219 -40.312 -6.684 1 97.5 191 GLN A CA 1
ATOM 1519 C C . GLN A 1 191 ? 1.729 -40.531 -6.43 1 97.5 191 GLN A C 1
ATOM 1521 O O . GLN A 1 191 ? 1.046 -41.188 -7.23 1 97.5 191 GLN A O 1
ATOM 1526 N N . MET A 1 192 ? 1.322 -40.031 -5.328 1 97.38 192 MET A N 1
ATOM 1527 C CA . MET A 1 192 ? -0.099 -40.125 -5.004 1 97.38 192 MET A CA 1
ATOM 1528 C C . MET A 1 192 ? -0.949 -39.469 -6.074 1 97.38 192 MET A C 1
ATOM 1530 O O . MET A 1 192 ? -1.992 -39.969 -6.469 1 97.38 192 MET A O 1
ATOM 1534 N N . LEU A 1 193 ? -0.518 -38.312 -6.582 1 97.81 193 LEU A N 1
ATOM 1535 C CA . LEU A 1 193 ? -1.231 -37.625 -7.637 1 97.81 193 LEU A CA 1
ATOM 1536 C C . LEU A 1 193 ? -1.308 -38.469 -8.906 1 97.81 193 LEU A C 1
ATOM 1538 O O . LEU A 1 193 ? -2.354 -38.531 -9.555 1 97.81 193 LEU A O 1
ATOM 1542 N N . TYR A 1 194 ? -0.222 -39.031 -9.211 1 97.25 194 TYR A N 1
ATOM 1543 C CA . TYR A 1 194 ? -0.154 -39.906 -10.391 1 97.25 194 TYR A CA 1
ATOM 1544 C C . TYR A 1 194 ? -1.173 -41.031 -10.305 1 97.25 194 TYR A C 1
ATOM 1546 O O . TYR A 1 194 ? -1.846 -41.344 -11.289 1 97.25 194 TYR A O 1
ATOM 1554 N N . GLN A 1 195 ? -1.275 -41.562 -9.141 1 96.75 195 GLN A N 1
ATOM 1555 C CA . GLN A 1 195 ? -2.191 -42.656 -8.938 1 96.75 195 GLN A CA 1
ATOM 1556 C C . GLN A 1 195 ? -3.643 -42.188 -8.922 1 96.75 195 GLN A C 1
ATOM 1558 O O . GLN A 1 195 ? -4.531 -42.875 -9.43 1 96.75 195 GLN A O 1
ATOM 1563 N N . THR A 1 196 ? -3.877 -41.094 -8.352 1 96.5 196 THR A N 1
ATOM 1564 C CA . THR A 1 196 ? -5.227 -40.594 -8.18 1 96.5 196 THR A CA 1
ATOM 1565 C C . THR A 1 196 ? -5.77 -40.031 -9.5 1 96.5 196 THR A C 1
ATOM 1567 O O . THR A 1 196 ? -6.961 -40.156 -9.781 1 96.5 196 THR A O 1
ATOM 1570 N N . TYR A 1 197 ? -4.875 -39.438 -10.25 1 97.06 197 TYR A N 1
ATOM 1571 C CA . TYR A 1 197 ? -5.25 -38.844 -11.523 1 97.06 197 TYR A CA 1
ATOM 1572 C C . TYR A 1 197 ? -4.402 -39.406 -12.664 1 97.06 197 TYR A C 1
ATOM 1574 O O . TYR A 1 197 ? -3.617 -38.656 -13.273 1 97.06 197 TYR A O 1
ATOM 1582 N N . PRO A 1 198 ? -4.656 -40.562 -13.086 1 96.62 198 PRO A N 1
ATOM 1583 C CA . PRO A 1 198 ? -3.811 -41.188 -14.094 1 96.62 198 PRO A CA 1
ATOM 1584 C C . PRO A 1 198 ? -4.102 -40.719 -15.508 1 96.62 198 PRO A C 1
ATOM 1586 O O . PRO A 1 198 ? -3.248 -40.812 -16.391 1 96.62 198 PRO A O 1
ATOM 1589 N N . ASP A 1 199 ? -5.383 -40.219 -15.68 1 95.56 199 ASP A N 1
ATOM 1590 C CA . ASP A 1 199 ? -5.766 -39.75 -17.016 1 95.56 199 ASP A CA 1
ATOM 1591 C C . ASP A 1 199 ? -6.824 -38.656 -16.938 1 95.56 199 ASP A C 1
ATOM 1593 O O . ASP A 1 199 ? -7.238 -38.25 -15.852 1 95.56 199 ASP A O 1
ATOM 1597 N N . LYS A 1 200 ? -7.156 -38.25 -18.078 1 94.25 200 LYS A N 1
ATOM 1598 C CA . LYS A 1 200 ? -8.078 -37.125 -18.203 1 94.25 200 LYS A CA 1
ATOM 1599 C C . LYS A 1 200 ? -9.453 -37.469 -17.641 1 94.25 200 LYS A C 1
ATOM 1601 O O . LYS A 1 200 ? -10.102 -36.625 -17 1 94.25 200 LYS A O 1
ATOM 1606 N N . LYS A 1 201 ? -9.891 -38.625 -17.891 1 93.69 201 LYS A N 1
ATOM 1607 C CA . LYS A 1 201 ? -11.195 -39.062 -17.406 1 93.69 201 LYS A CA 1
ATOM 1608 C C . LYS A 1 201 ? -11.273 -39 -15.883 1 93.69 201 LYS A C 1
ATOM 1610 O O . LYS A 1 201 ? -12.227 -38.438 -15.328 1 93.69 201 LYS A O 1
ATOM 1615 N N . ARG A 1 202 ? -10.289 -39.5 -15.219 1 94.06 202 ARG A N 1
ATOM 1616 C CA . ARG A 1 202 ? -10.266 -39.5 -13.766 1 94.06 202 ARG A CA 1
ATOM 1617 C C . ARG A 1 202 ? -10.109 -38.062 -13.219 1 94.06 202 ARG A C 1
ATOM 1619 O O . ARG A 1 202 ? -10.648 -37.75 -12.156 1 94.06 202 ARG A O 1
ATOM 1626 N N . LEU A 1 203 ? -9.367 -37.281 -13.859 1 93.88 203 LEU A N 1
ATOM 1627 C CA . LEU A 1 203 ? -9.188 -35.906 -13.461 1 93.88 203 LEU A CA 1
ATOM 1628 C C . LEU A 1 203 ? -10.531 -35.188 -13.406 1 93.88 203 LEU A C 1
ATOM 1630 O O . LEU A 1 203 ? -10.773 -34.375 -12.492 1 93.88 203 LEU A O 1
ATOM 1634 N N . ASN A 1 204 ? -11.391 -35.469 -14.344 1 90.31 204 ASN A N 1
ATOM 1635 C CA . ASN A 1 204 ? -12.68 -34.781 -14.438 1 90.31 204 ASN A CA 1
ATOM 1636 C C . ASN A 1 204 ? -13.688 -35.344 -13.445 1 90.31 204 ASN A C 1
ATOM 1638 O O . ASN A 1 204 ? -14.695 -34.688 -13.148 1 90.31 204 ASN A O 1
ATOM 1642 N N . GLN A 1 205 ? -13.375 -36.438 -12.859 1 89.12 205 GLN A N 1
ATOM 1643 C CA . GLN A 1 205 ? -14.359 -37.125 -12.031 1 89.12 205 GLN A CA 1
ATOM 1644 C C . GLN A 1 205 ? -13.992 -37.031 -10.547 1 89.12 205 GLN A C 1
ATOM 1646 O O . GLN A 1 205 ? -14.836 -37.25 -9.68 1 89.12 205 GLN A O 1
ATOM 1651 N N . THR A 1 206 ? -12.773 -36.75 -10.352 1 89.06 206 THR A N 1
ATOM 1652 C CA . THR A 1 206 ? -12.305 -36.781 -8.969 1 89.06 206 THR A CA 1
ATOM 1653 C C . THR A 1 206 ? -12.062 -35.375 -8.453 1 89.06 206 THR A C 1
ATOM 1655 O O . THR A 1 206 ? -11.336 -34.594 -9.07 1 89.06 206 THR A O 1
ATOM 1658 N N . SER A 1 207 ? -12.602 -35.062 -7.297 1 87.62 207 SER A N 1
ATOM 1659 C CA . SER A 1 207 ? -12.477 -33.75 -6.684 1 87.62 207 SER A CA 1
ATOM 1660 C C . SER A 1 207 ? -11.109 -33.562 -6.047 1 87.62 207 SER A C 1
ATOM 1662 O O . SER A 1 207 ? -10.461 -34.531 -5.664 1 87.62 207 SER A O 1
ATOM 1664 N N . PHE A 1 208 ? -10.711 -32.312 -5.922 1 90.94 208 PHE A N 1
ATOM 1665 C CA . PHE A 1 208 ? -9.43 -31.984 -5.301 1 90.94 208 PHE A CA 1
ATOM 1666 C C . PHE A 1 208 ? -9.586 -31.828 -3.793 1 90.94 208 PHE A C 1
ATOM 1668 O O . PHE A 1 208 ? -8.594 -31.703 -3.072 1 90.94 208 PHE A O 1
ATOM 1675 N N . ASN A 1 209 ? -10.688 -31.812 -3.244 1 86.38 209 ASN A N 1
ATOM 1676 C CA . ASN A 1 209 ? -10.977 -31.5 -1.848 1 86.38 209 ASN A CA 1
ATOM 1677 C C . ASN A 1 209 ? -10.195 -32.406 -0.902 1 86.38 209 ASN A C 1
ATOM 1679 O O . ASN A 1 209 ? -9.734 -31.984 0.15 1 86.38 209 ASN A O 1
ATOM 1683 N N . GLY A 1 210 ? -10.094 -33.625 -1.319 1 86.12 210 GLY A N 1
ATOM 1684 C CA . GLY A 1 210 ? -9.461 -34.594 -0.449 1 86.12 210 GLY A CA 1
ATOM 1685 C C . GLY A 1 210 ? -7.953 -34.469 -0.387 1 86.12 210 GLY A C 1
ATOM 1686 O O . GLY A 1 210 ? -7.301 -35.062 0.47 1 86.12 210 GLY A O 1
ATOM 1687 N N . ILE A 1 211 ? -7.391 -33.656 -1.262 1 91.88 211 ILE A N 1
ATOM 1688 C CA . ILE A 1 211 ? -5.934 -33.562 -1.31 1 91.88 211 ILE A CA 1
ATOM 1689 C C . ILE A 1 211 ? -5.492 -32.156 -1.028 1 91.88 211 ILE A C 1
ATOM 1691 O O . ILE A 1 211 ? -4.312 -31.812 -1.171 1 91.88 211 ILE A O 1
ATOM 1695 N N . LEU A 1 212 ? -6.371 -31.312 -0.573 1 93.88 212 LEU A N 1
ATOM 1696 C CA . LEU A 1 212 ? -6.102 -29.891 -0.385 1 93.88 212 LEU A CA 1
ATOM 1697 C C . LEU A 1 212 ? -5.266 -29.656 0.869 1 93.88 212 LEU A C 1
ATOM 1699 O O . LEU A 1 212 ? -4.465 -28.719 0.92 1 93.88 212 LEU A O 1
ATOM 1703 N N . ASP A 1 213 ? -5.379 -30.469 1.849 1 94.5 213 ASP A N 1
ATOM 1704 C CA . ASP A 1 213 ? -4.691 -30.281 3.121 1 94.5 213 ASP A CA 1
ATOM 1705 C C . ASP A 1 213 ? -3.176 -30.25 2.926 1 94.5 213 ASP A C 1
ATOM 1707 O O . ASP A 1 213 ? -2.488 -29.391 3.486 1 94.5 213 ASP A O 1
ATOM 1711 N N . GLU A 1 214 ? -2.758 -31.188 2.193 1 95.12 214 GLU A N 1
ATOM 1712 C CA . GLU A 1 214 ? -1.318 -31.266 1.965 1 95.12 214 GLU A CA 1
ATOM 1713 C C . GLU A 1 214 ? -0.81 -30.062 1.181 1 95.12 214 GLU A C 1
ATOM 1715 O O . GLU A 1 214 ? 0.267 -29.531 1.47 1 95.12 214 GLU A O 1
ATOM 1720 N N . LEU A 1 215 ? -1.593 -29.688 0.238 1 96.06 215 LEU A N 1
ATOM 1721 C CA . LEU A 1 215 ? -1.213 -28.516 -0.537 1 96.06 215 LEU A CA 1
ATOM 1722 C C . LEU A 1 215 ? -1.073 -27.297 0.364 1 96.06 215 LEU A C 1
ATOM 1724 O O . LEU A 1 215 ? -0.098 -26.547 0.257 1 96.06 215 LEU A O 1
ATOM 1728 N N . LEU A 1 216 ? -2.068 -27.094 1.235 1 96.12 216 LEU A N 1
ATOM 1729 C CA . LEU A 1 216 ? -2.051 -25.969 2.152 1 96.12 216 LEU A CA 1
ATOM 1730 C C . LEU A 1 216 ? -0.82 -26.016 3.053 1 96.12 216 LEU A C 1
ATOM 1732 O O . LEU A 1 216 ? -0.187 -24.984 3.305 1 96.12 216 LEU A O 1
ATOM 1736 N N . SER A 1 217 ? -0.505 -27.188 3.471 1 96 217 SER A N 1
ATOM 1737 C CA . SER A 1 217 ? 0.667 -27.359 4.32 1 96 217 SER A CA 1
ATOM 1738 C C . SER A 1 217 ? 1.95 -27 3.576 1 96 217 SER A C 1
ATOM 1740 O O . SER A 1 217 ? 2.842 -26.359 4.133 1 96 217 SER A O 1
ATOM 1742 N N . PHE A 1 218 ? 2.07 -27.422 2.316 1 96.69 218 PHE A N 1
ATOM 1743 C CA . PHE A 1 218 ? 3.238 -27.109 1.502 1 96.69 218 PHE A CA 1
ATOM 1744 C C . PHE A 1 218 ? 3.406 -25.609 1.363 1 96.69 218 PHE A C 1
ATOM 1746 O O . PHE A 1 218 ? 4.508 -25.078 1.54 1 96.69 218 PHE A O 1
ATOM 1753 N N . TYR A 1 219 ? 2.346 -24.891 1.103 1 95.69 219 TYR A N 1
ATOM 1754 C CA . TYR A 1 219 ? 2.41 -23.453 0.877 1 95.69 219 TYR A CA 1
ATOM 1755 C C . TYR A 1 219 ? 2.666 -22.719 2.182 1 95.69 219 TYR A C 1
ATOM 1757 O O . TYR A 1 219 ? 3.301 -21.656 2.186 1 95.69 219 TYR A O 1
ATOM 1765 N N . GLU A 1 220 ? 2.184 -23.25 3.258 1 94.44 220 GLU A N 1
ATOM 1766 C CA . GLU A 1 220 ? 2.461 -22.641 4.555 1 94.44 220 GLU A CA 1
ATOM 1767 C C . GLU A 1 220 ? 3.949 -22.688 4.883 1 94.44 220 GLU A C 1
ATOM 1769 O O . GLU A 1 220 ? 4.508 -21.734 5.414 1 94.44 220 GLU A O 1
ATOM 1774 N N . GLN A 1 221 ? 4.535 -23.734 4.484 1 92.88 221 GLN A N 1
ATOM 1775 C CA . GLN A 1 221 ? 5.93 -23.953 4.848 1 92.88 221 GLN A CA 1
ATOM 1776 C C . GLN A 1 221 ? 6.871 -23.328 3.828 1 92.88 221 GLN A C 1
ATOM 1778 O O . GLN A 1 221 ? 7.934 -22.812 4.191 1 92.88 221 GLN A O 1
ATOM 1783 N N . ALA A 1 222 ? 6.48 -23.406 2.518 1 93.5 222 ALA A N 1
ATOM 1784 C CA . ALA A 1 222 ? 7.434 -23.031 1.477 1 93.5 222 ALA A CA 1
ATOM 1785 C C . ALA A 1 222 ? 6.719 -22.406 0.281 1 93.5 222 ALA A C 1
ATOM 1787 O O . ALA A 1 222 ? 7.117 -22.609 -0.867 1 93.5 222 ALA A O 1
ATOM 1788 N N . GLY A 1 223 ? 5.695 -21.734 0.565 1 93.19 223 GLY A N 1
ATOM 1789 C CA . GLY A 1 223 ? 4.852 -21.219 -0.501 1 93.19 223 GLY A CA 1
ATOM 1790 C C . GLY A 1 223 ? 5.621 -20.406 -1.521 1 93.19 223 GLY A C 1
ATOM 1791 O O . GLY A 1 223 ? 5.438 -20.578 -2.729 1 93.19 223 GLY A O 1
ATOM 1792 N N . GLU A 1 224 ? 6.512 -19.547 -1.115 1 90.38 224 GLU A N 1
ATOM 1793 C CA . GLU A 1 224 ? 7.273 -18.672 -2.01 1 90.38 224 GLU A CA 1
ATOM 1794 C C . GLU A 1 224 ? 8.25 -19.484 -2.861 1 90.38 224 GLU A C 1
ATOM 1796 O O . GLU A 1 224 ? 8.406 -19.219 -4.055 1 90.38 224 GLU A O 1
ATOM 1801 N N . LYS A 1 225 ? 8.852 -20.438 -2.252 1 93.94 225 LYS A N 1
ATOM 1802 C CA . LYS A 1 225 ? 9.781 -21.297 -2.98 1 93.94 225 LYS A CA 1
ATOM 1803 C C . LYS A 1 225 ? 9.055 -22.125 -4.031 1 93.94 225 LYS A C 1
ATOM 1805 O O . LYS A 1 225 ? 9.539 -22.281 -5.152 1 93.94 225 LYS A O 1
ATOM 1810 N N . VAL A 1 226 ? 7.922 -22.641 -3.594 1 96 226 VAL A N 1
ATOM 1811 C CA . VAL A 1 226 ? 7.105 -23.422 -4.516 1 96 226 VAL A CA 1
ATOM 1812 C C . VAL A 1 226 ? 6.719 -22.562 -5.719 1 96 226 VAL A C 1
ATOM 1814 O O . VAL A 1 226 ? 6.844 -23 -6.867 1 96 226 VAL A O 1
ATOM 1817 N N . ASP A 1 227 ? 6.316 -21.375 -5.402 1 93.38 227 ASP A N 1
ATOM 1818 C CA . ASP A 1 227 ? 5.812 -20.5 -6.453 1 93.38 227 ASP A CA 1
ATOM 1819 C C . ASP A 1 227 ? 6.949 -20.016 -7.355 1 93.38 227 ASP A C 1
ATOM 1821 O O . ASP A 1 227 ? 6.719 -19.672 -8.516 1 93.38 227 ASP A O 1
ATOM 1825 N N . GLN A 1 228 ? 8.109 -20.016 -6.914 1 92.94 228 GLN A N 1
ATOM 1826 C CA . GLN A 1 228 ? 9.266 -19.547 -7.672 1 92.94 228 GLN A CA 1
ATOM 1827 C C . GLN A 1 228 ? 9.766 -20.625 -8.625 1 92.94 228 GLN A C 1
ATOM 1829 O O . GLN A 1 228 ? 10.461 -20.328 -9.602 1 92.94 228 GLN A O 1
ATOM 1834 N N . PHE A 1 229 ? 9.445 -21.828 -8.297 1 97.12 229 PHE A N 1
ATOM 1835 C CA . PHE A 1 229 ? 9.945 -22.906 -9.117 1 97.12 229 PHE A CA 1
ATOM 1836 C C . PHE A 1 229 ? 9.336 -22.859 -10.516 1 97.12 229 PHE A C 1
ATOM 1838 O O . PHE A 1 229 ? 8.117 -22.891 -10.664 1 97.12 229 PHE A O 1
ATOM 1845 N N . GLY A 1 230 ? 10.117 -22.688 -11.5 1 96.81 230 GLY A N 1
ATOM 1846 C CA . GLY A 1 230 ? 9.688 -22.625 -12.883 1 96.81 230 GLY A CA 1
ATOM 1847 C C . GLY A 1 230 ? 9.539 -21.188 -13.383 1 96.81 230 GLY A C 1
ATOM 1848 O O . GLY A 1 230 ? 9.352 -20.969 -14.586 1 96.81 230 GLY A O 1
ATOM 1849 N N . ARG A 1 231 ? 9.656 -20.266 -12.508 1 93.75 231 ARG A N 1
ATOM 1850 C CA . ARG A 1 231 ? 9.297 -18.875 -12.82 1 93.75 231 ARG A CA 1
ATOM 1851 C C . ARG A 1 231 ? 10.258 -18.281 -13.836 1 93.75 231 ARG A C 1
ATOM 1853 O O . ARG A 1 231 ? 9.828 -17.594 -14.773 1 93.75 231 ARG A O 1
ATOM 1860 N N . VAL A 1 232 ? 11.516 -18.438 -13.648 1 95.25 232 VAL A N 1
ATOM 1861 C CA . VAL A 1 232 ? 12.516 -17.875 -14.547 1 95.25 232 VAL A CA 1
ATOM 1862 C C . VAL A 1 232 ? 12.328 -18.438 -15.953 1 95.25 232 VAL A C 1
ATOM 1864 O O . VAL A 1 232 ? 12.336 -17.688 -16.938 1 95.25 232 VAL A O 1
ATOM 1867 N N . PHE A 1 233 ? 12.094 -19.719 -16.031 1 97.75 233 PHE A N 1
ATOM 1868 C CA . PHE A 1 233 ? 11.898 -20.406 -17.312 1 97.75 233 PHE A CA 1
ATOM 1869 C C . PHE A 1 233 ? 10.594 -19.969 -17.953 1 97.75 233 PHE A C 1
ATOM 1871 O O . PHE A 1 233 ? 10.508 -19.844 -19.172 1 97.75 233 PHE A O 1
ATOM 1878 N N . GLU A 1 234 ? 9.617 -19.781 -17.125 1 96.69 234 GLU A N 1
ATOM 1879 C CA . GLU A 1 234 ? 8.328 -19.297 -17.609 1 96.69 234 GLU A CA 1
ATOM 1880 C C . GLU A 1 234 ? 8.453 -17.875 -18.156 1 96.69 234 GLU A C 1
ATOM 1882 O O . GLU A 1 234 ? 7.973 -17.594 -19.266 1 96.69 234 GLU A O 1
ATOM 1887 N N . ALA A 1 235 ? 9.094 -17.016 -17.438 1 92.44 235 ALA A N 1
ATOM 1888 C CA . ALA A 1 235 ? 9.242 -15.617 -17.797 1 92.44 235 ALA A CA 1
ATOM 1889 C C . ALA A 1 235 ? 10.023 -15.469 -19.109 1 92.44 235 ALA A C 1
ATOM 1891 O O . ALA A 1 235 ? 9.75 -14.562 -19.906 1 92.44 235 ALA A O 1
ATOM 1892 N N . ALA A 1 236 ? 10.922 -16.297 -19.312 1 96.19 236 ALA A N 1
ATOM 1893 C CA . ALA A 1 236 ? 11.742 -16.25 -20.516 1 96.19 236 ALA A CA 1
ATOM 1894 C C . ALA A 1 236 ? 10.891 -16.422 -21.766 1 96.19 236 ALA A C 1
ATOM 1896 O O . ALA A 1 236 ? 11.156 -15.789 -22.797 1 96.19 236 ALA A O 1
ATOM 1897 N N . PHE A 1 237 ? 9.867 -17.219 -21.672 1 95.56 237 PHE A N 1
ATOM 1898 C CA . PHE A 1 237 ? 9 -17.422 -22.828 1 95.56 237 PHE A CA 1
ATOM 1899 C C . PHE A 1 237 ? 8.273 -16.125 -23.203 1 95.56 237 PHE A C 1
ATOM 1901 O O . PHE A 1 237 ? 7.93 -15.922 -24.359 1 95.56 237 PHE A O 1
ATOM 1908 N N . ALA A 1 238 ? 8.062 -15.305 -22.234 1 89.75 238 ALA A N 1
ATOM 1909 C CA . ALA A 1 238 ? 7.32 -14.07 -22.469 1 89.75 238 ALA A CA 1
ATOM 1910 C C . ALA A 1 238 ? 8.141 -13.086 -23.297 1 89.75 238 ALA A C 1
ATOM 1912 O O . ALA A 1 238 ? 7.586 -12.258 -24.031 1 89.75 238 ALA A O 1
ATOM 1913 N N . THR A 1 239 ? 9.406 -13.203 -23.25 1 92.19 239 THR A N 1
ATOM 1914 C CA . THR A 1 239 ? 10.266 -12.234 -23.922 1 92.19 239 THR A CA 1
ATOM 1915 C C . THR A 1 239 ? 10.984 -12.867 -25.109 1 92.19 239 THR A C 1
ATOM 1917 O O . THR A 1 239 ? 11.711 -12.188 -25.828 1 92.19 239 THR A O 1
ATOM 1920 N N . THR A 1 240 ? 10.812 -14.109 -25.281 1 94.88 240 THR A N 1
ATOM 1921 C CA . THR A 1 240 ? 11.406 -14.797 -26.422 1 94.88 240 THR A CA 1
ATOM 1922 C C . THR A 1 240 ? 10.594 -14.539 -27.688 1 94.88 240 THR A C 1
ATOM 1924 O O . THR A 1 240 ? 9.359 -14.484 -27.641 1 94.88 240 THR A O 1
ATOM 1927 N N . GLU A 1 241 ? 11.359 -14.406 -28.766 1 93.38 241 GLU A N 1
ATOM 1928 C CA . GLU A 1 241 ? 10.672 -14.273 -30.047 1 93.38 241 GLU A CA 1
ATOM 1929 C C . GLU A 1 241 ? 9.734 -15.453 -30.297 1 93.38 241 GLU A C 1
ATOM 1931 O O . GLU A 1 241 ? 10.125 -16.609 -30.094 1 93.38 241 GLU A O 1
ATOM 1936 N N . ASN A 1 242 ? 8.531 -15.195 -30.594 1 91.56 242 ASN A N 1
ATOM 1937 C CA . ASN A 1 242 ? 7.496 -16.188 -30.875 1 91.56 242 ASN A CA 1
ATOM 1938 C C . ASN A 1 242 ? 6.961 -16.812 -29.594 1 91.56 242 ASN A C 1
ATOM 1940 O O . ASN A 1 242 ? 6.215 -17.797 -29.641 1 91.56 242 ASN A O 1
ATOM 1944 N N . GLY A 1 243 ? 7.332 -16.281 -28.5 1 91.75 243 GLY A N 1
ATOM 1945 C CA . GLY A 1 243 ? 6.809 -16.75 -27.234 1 91.75 243 GLY A CA 1
ATOM 1946 C C . GLY A 1 243 ? 5.312 -16.531 -27.094 1 91.75 243 GLY A C 1
ATOM 1947 O O . GLY A 1 243 ? 4.652 -17.219 -26.312 1 91.75 243 GLY A O 1
ATOM 1948 N N . HIS A 1 244 ? 4.777 -15.578 -27.812 1 88.56 244 HIS A N 1
ATOM 1949 C CA . HIS A 1 244 ? 3.357 -15.242 -27.75 1 88.56 244 HIS A CA 1
ATOM 1950 C C . HIS A 1 244 ? 2.494 -16.391 -28.266 1 88.56 244 HIS A C 1
ATOM 1952 O O . HIS A 1 244 ? 1.283 -16.406 -28.031 1 88.56 244 HIS A O 1
ATOM 1958 N N . LEU A 1 245 ? 3.123 -17.359 -28.922 1 90.62 245 LEU A N 1
ATOM 1959 C CA . LEU A 1 245 ? 2.402 -18.531 -29.375 1 90.62 245 LEU A CA 1
ATOM 1960 C C . LEU A 1 245 ? 1.944 -19.391 -28.203 1 90.62 245 LEU A C 1
ATOM 1962 O O . LEU A 1 245 ? 1.028 -20.203 -28.344 1 90.62 245 LEU A O 1
ATOM 1966 N N . LEU A 1 246 ? 2.57 -19.234 -27.125 1 92.94 246 LEU A N 1
ATOM 1967 C CA . LEU A 1 246 ? 2.215 -19.984 -25.922 1 92.94 246 LEU A CA 1
ATOM 1968 C C . LEU A 1 246 ? 1.281 -19.156 -25.047 1 92.94 246 LEU A C 1
ATOM 1970 O O . LEU A 1 246 ? 1.527 -17.969 -24.797 1 92.94 246 LEU A O 1
ATOM 1974 N N . SER A 1 247 ? 0.213 -19.781 -24.703 1 88.88 247 SER A N 1
ATOM 1975 C CA . SER A 1 247 ? -0.652 -19.156 -23.719 1 88.88 247 SER A CA 1
ATOM 1976 C C . SER A 1 247 ? 0.026 -19.078 -22.344 1 88.88 247 SER A C 1
ATOM 1978 O O . SER A 1 247 ? 1.086 -19.672 -22.141 1 88.88 247 SER A O 1
ATOM 1980 N N . GLY A 1 248 ? -0.514 -18.391 -21.438 1 87.69 248 GLY A N 1
ATOM 1981 C CA . GLY A 1 248 ? 0.026 -18.25 -20.094 1 87.69 248 GLY A CA 1
ATOM 1982 C C . GLY A 1 248 ? 0.237 -19.594 -19.406 1 87.69 248 GLY A C 1
ATOM 1983 O O . GLY A 1 248 ? 1.354 -19.906 -18.984 1 87.69 248 GLY A O 1
ATOM 1984 N N . PRO A 1 249 ? -0.809 -20.359 -19.422 1 89.5 249 PRO A N 1
ATOM 1985 C CA . PRO A 1 249 ? -0.685 -21.656 -18.766 1 89.5 249 PRO A CA 1
ATOM 1986 C C . PRO A 1 249 ? 0.343 -22.562 -19.438 1 89.5 249 PRO A C 1
ATOM 1988 O O . PRO A 1 249 ? 1.022 -23.344 -18.766 1 89.5 249 PRO A O 1
ATOM 1991 N N . MET A 1 250 ? 0.477 -22.406 -20.734 1 94.38 250 MET A N 1
ATOM 1992 C CA . MET A 1 250 ? 1.459 -23.203 -21.469 1 94.38 250 MET A CA 1
ATOM 1993 C C . MET A 1 250 ? 2.879 -22.812 -21.078 1 94.38 250 MET A C 1
ATOM 1995 O O . MET A 1 250 ? 3.748 -23.656 -20.906 1 94.38 250 MET A O 1
ATOM 1999 N N . LYS A 1 251 ? 3.117 -21.516 -21 1 95.81 251 LYS A N 1
ATOM 2000 C CA . LYS A 1 251 ? 4.426 -21.031 -20.562 1 95.81 251 LYS A CA 1
ATOM 2001 C C . LYS A 1 251 ? 4.777 -21.562 -19.188 1 95.81 251 LYS A C 1
ATOM 2003 O O . LYS A 1 251 ? 5.914 -21.984 -18.938 1 95.81 251 LYS A O 1
ATOM 2008 N N . ARG A 1 252 ? 3.816 -21.562 -18.359 1 95.31 252 ARG A N 1
ATOM 2009 C CA . ARG A 1 252 ? 4.008 -22.047 -17 1 95.31 252 ARG A CA 1
ATOM 2010 C C . ARG A 1 252 ? 4.344 -23.547 -17 1 95.31 252 ARG A C 1
ATOM 2012 O O . ARG A 1 252 ? 5.25 -23.984 -16.281 1 95.31 252 ARG A O 1
ATOM 2019 N N . LEU A 1 253 ? 3.604 -24.25 -17.766 1 97.12 253 LEU A N 1
ATOM 2020 C CA . LEU A 1 253 ? 3.832 -25.688 -17.859 1 97.12 253 LEU A CA 1
ATOM 2021 C C . LEU A 1 253 ? 5.238 -25.984 -18.375 1 97.12 253 LEU A C 1
ATOM 2023 O O . LEU A 1 253 ? 5.992 -26.734 -17.734 1 97.12 253 LEU A O 1
ATOM 2027 N N . LEU A 1 254 ? 5.559 -25.406 -19.469 1 97.81 254 LEU A N 1
ATOM 2028 C CA . LEU A 1 254 ? 6.848 -25.688 -20.094 1 97.81 254 LEU A CA 1
ATOM 2029 C C . LEU A 1 254 ? 7.996 -25.203 -19.203 1 97.81 254 LEU A C 1
ATOM 2031 O O . LEU A 1 254 ? 9.039 -25.844 -19.141 1 97.81 254 LEU A O 1
ATOM 2035 N N . GLY A 1 255 ? 7.766 -24.031 -18.609 1 97.94 255 GLY A N 1
ATOM 2036 C CA . GLY A 1 255 ? 8.766 -23.547 -17.656 1 97.94 255 GLY A CA 1
ATOM 2037 C C . GLY A 1 255 ? 9.055 -24.531 -16.547 1 97.94 255 GLY A C 1
ATOM 2038 O O . GLY A 1 255 ? 10.211 -24.766 -16.203 1 97.94 255 GLY A O 1
ATOM 2039 N N . LEU A 1 256 ? 8.031 -25.094 -16.062 1 98 256 LEU A N 1
ATOM 2040 C CA . LEU A 1 256 ? 8.148 -26.062 -14.984 1 98 256 LEU A CA 1
ATOM 2041 C C . LEU A 1 256 ? 8.891 -27.312 -15.453 1 98 256 LEU A C 1
ATOM 2043 O O . LEU A 1 256 ? 9.836 -27.766 -14.797 1 98 256 LEU A O 1
ATOM 2047 N N . LEU A 1 257 ? 8.523 -27.844 -16.578 1 98.5 257 LEU A N 1
ATOM 2048 C CA . LEU A 1 257 ? 9.102 -29.078 -17.109 1 98.5 257 LEU A CA 1
ATOM 2049 C C . LEU A 1 257 ? 10.578 -28.891 -17.438 1 98.5 257 LEU A C 1
ATOM 2051 O O . LEU A 1 257 ? 11.398 -29.75 -17.109 1 98.5 257 LEU A O 1
ATOM 2055 N N . LEU A 1 258 ? 10.898 -27.766 -18 1 98.44 258 LEU A N 1
ATOM 2056 C CA . LEU A 1 258 ? 12.281 -27.516 -18.391 1 98.44 258 LEU A CA 1
ATOM 2057 C C . LEU A 1 258 ? 13.172 -27.344 -17.172 1 98.44 258 LEU A C 1
ATOM 2059 O O . LEU A 1 258 ? 14.32 -27.781 -17.156 1 98.44 258 LEU A O 1
ATOM 2063 N N . GLN A 1 259 ? 12.641 -26.719 -16.156 1 98.31 259 GLN A N 1
ATOM 2064 C CA . GLN A 1 259 ? 13.445 -26.562 -14.945 1 98.31 259 GLN A CA 1
ATOM 2065 C C . GLN A 1 259 ? 13.656 -27.906 -14.258 1 98.31 259 GLN A C 1
ATOM 2067 O O . GLN A 1 259 ? 14.711 -28.156 -13.664 1 98.31 259 GLN A O 1
ATOM 2072 N N . VAL A 1 260 ? 12.656 -28.766 -14.289 1 98.5 260 VAL A N 1
ATOM 2073 C CA . VAL A 1 260 ? 12.812 -30.094 -13.727 1 98.5 260 VAL A CA 1
ATOM 2074 C C . VAL A 1 260 ? 13.906 -30.844 -14.477 1 98.5 260 VAL A C 1
ATOM 2076 O O . VAL A 1 260 ? 14.797 -31.438 -13.852 1 98.5 260 VAL A O 1
ATOM 2079 N N . LEU A 1 261 ? 13.789 -30.828 -15.781 1 98.44 261 LEU A N 1
ATOM 2080 C CA . LEU A 1 261 ? 14.766 -31.547 -16.594 1 98.44 261 LEU A CA 1
ATOM 2081 C C . LEU A 1 261 ? 16.172 -30.984 -16.391 1 98.44 261 LEU A C 1
ATOM 2083 O O . LEU A 1 261 ? 17.141 -31.734 -16.281 1 98.44 261 LEU A O 1
ATOM 2087 N N . TRP A 1 262 ? 16.25 -29.641 -16.359 1 98.25 262 TRP A N 1
ATOM 2088 C CA . TRP A 1 262 ? 17.531 -28.984 -16.078 1 98.25 262 TRP A CA 1
ATOM 2089 C C . TRP A 1 262 ? 18.078 -29.422 -14.727 1 98.25 262 TRP A C 1
ATOM 2091 O O . TRP A 1 262 ? 19.266 -29.719 -14.594 1 98.25 262 TRP A O 1
ATOM 2101 N N . SER A 1 263 ? 17.281 -29.484 -13.742 1 98.19 263 SER A N 1
ATOM 2102 C CA . SER A 1 263 ? 17.688 -29.906 -12.406 1 98.19 263 SER A CA 1
ATOM 2103 C C . SER A 1 263 ? 18.234 -31.328 -12.422 1 98.19 263 SER A C 1
ATOM 2105 O O . SER A 1 263 ? 19.219 -31.625 -11.742 1 98.19 263 SER A O 1
ATOM 2107 N N . GLN A 1 264 ? 17.531 -32.156 -13.148 1 97.56 264 GLN A N 1
ATOM 2108 C CA . GLN A 1 264 ? 17.953 -33.531 -13.25 1 97.56 264 GLN A CA 1
ATOM 2109 C C . GLN A 1 264 ? 19.328 -33.625 -13.906 1 97.56 264 GLN A C 1
ATOM 2111 O O . GLN A 1 264 ? 20.141 -34.5 -13.523 1 97.56 264 GLN A O 1
ATOM 2116 N N . GLN A 1 265 ? 19.594 -32.844 -14.867 1 95.88 265 GLN A N 1
ATOM 2117 C CA . GLN A 1 265 ? 20.875 -32.844 -15.555 1 95.88 265 GLN A CA 1
ATOM 2118 C C . GLN A 1 265 ? 21.984 -32.344 -14.648 1 95.88 265 GLN A C 1
ATOM 2120 O O . GLN A 1 265 ? 23.109 -32.844 -14.711 1 95.88 265 GLN A O 1
ATOM 2125 N N . VAL A 1 266 ? 21.703 -31.391 -13.836 1 96 266 VAL A N 1
ATOM 2126 C CA . VAL A 1 266 ? 22.703 -30.766 -12.969 1 96 266 VAL A CA 1
ATOM 2127 C C . VAL A 1 266 ? 23.031 -31.703 -11.805 1 96 266 VAL A C 1
ATOM 2129 O O . VAL A 1 266 ? 24.203 -31.938 -11.5 1 96 266 VAL A O 1
ATOM 2132 N N . ASN A 1 267 ? 22.031 -32.281 -11.211 1 96.56 267 ASN A N 1
ATOM 2133 C CA . ASN A 1 267 ? 22.25 -33.031 -9.977 1 96.56 267 ASN A CA 1
ATOM 2134 C C . ASN A 1 267 ? 22.203 -34.531 -10.227 1 96.56 267 ASN A C 1
ATOM 2136 O O . ASN A 1 267 ? 22.453 -35.312 -9.32 1 96.56 267 ASN A O 1
ATOM 2140 N N . HIS A 1 268 ? 21.828 -34.969 -11.344 1 95.69 268 HIS A N 1
ATOM 2141 C CA . HIS A 1 268 ? 21.891 -36.344 -11.797 1 95.69 268 HIS A CA 1
ATOM 2142 C C . HIS A 1 268 ? 21.062 -37.25 -10.883 1 95.69 268 HIS A C 1
ATOM 2144 O O . HIS A 1 268 ? 21.531 -38.312 -10.477 1 95.69 268 HIS A O 1
ATOM 2150 N N . PHE A 1 269 ? 19.953 -36.781 -10.461 1 96.31 269 PHE A N 1
ATOM 2151 C CA . PHE A 1 269 ? 19.094 -37.625 -9.641 1 96.31 269 PHE A CA 1
ATOM 2152 C C . PHE A 1 269 ? 18.266 -38.562 -10.508 1 96.31 269 PHE A C 1
ATOM 2154 O O . PHE A 1 269 ? 18.016 -38.25 -11.68 1 96.31 269 PHE A O 1
ATOM 2161 N N . ASP A 1 270 ? 17.812 -39.625 -9.898 1 94.62 270 ASP A N 1
ATOM 2162 C CA . ASP A 1 270 ? 17.047 -40.656 -10.617 1 94.62 270 ASP A CA 1
ATOM 2163 C C . ASP A 1 270 ? 15.57 -40.25 -10.688 1 94.62 270 ASP A C 1
ATOM 2165 O O . ASP A 1 270 ? 14.914 -40.125 -9.656 1 94.62 270 ASP A O 1
ATOM 2169 N N . PHE A 1 271 ? 15.086 -40.062 -11.867 1 96.12 271 PHE A N 1
ATOM 2170 C CA . PHE A 1 271 ? 13.688 -39.719 -12.125 1 96.12 271 PHE A CA 1
ATOM 2171 C C . PHE A 1 271 ? 13.312 -40.062 -13.562 1 96.12 271 PHE A C 1
ATOM 2173 O O . PHE A 1 271 ? 14.047 -39.75 -14.5 1 96.12 271 PHE A O 1
ATOM 2180 N N . GLN A 1 272 ? 12.266 -40.812 -13.734 1 96.19 272 GLN A N 1
ATOM 2181 C CA . GLN A 1 272 ? 11.812 -41.188 -15.062 1 96.19 272 GLN A CA 1
ATOM 2182 C C . GLN A 1 272 ? 11.047 -40.031 -15.734 1 96.19 272 GLN A C 1
ATOM 2184 O O . GLN A 1 272 ? 9.82 -40.062 -15.828 1 96.19 272 GLN A O 1
ATOM 2189 N N . PHE A 1 273 ? 11.766 -39.188 -16.281 1 97.62 273 PHE A N 1
ATOM 2190 C CA . PHE A 1 273 ? 11.195 -38 -16.859 1 97.62 273 PHE A CA 1
ATOM 2191 C C . PHE A 1 273 ? 10.32 -38.344 -18.062 1 97.62 273 PHE A C 1
ATOM 2193 O O . PHE A 1 273 ? 9.289 -37.719 -18.297 1 97.62 273 PHE A O 1
ATOM 2200 N N . LYS A 1 274 ? 10.703 -39.281 -18.828 1 97.44 274 LYS A N 1
ATOM 2201 C CA . LYS A 1 274 ? 9.906 -39.719 -19.984 1 97.44 274 LYS A CA 1
ATOM 2202 C C . LYS A 1 274 ? 8.508 -40.156 -19.547 1 97.44 274 LYS A C 1
ATOM 2204 O O . LYS A 1 274 ? 7.508 -39.75 -20.141 1 97.44 274 LYS A O 1
ATOM 2209 N N . ASN A 1 275 ? 8.438 -40.969 -18.516 1 97.06 275 ASN A N 1
ATOM 2210 C CA . ASN A 1 275 ? 7.16 -41.438 -17.984 1 97.06 275 ASN A CA 1
ATOM 2211 C C . ASN A 1 275 ? 6.34 -40.25 -17.438 1 97.06 275 ASN A C 1
ATOM 2213 O O . ASN A 1 275 ? 5.109 -40.281 -17.531 1 97.06 275 ASN A O 1
ATOM 2217 N N . PHE A 1 276 ? 7.066 -39.406 -16.859 1 98 276 PHE A N 1
ATOM 2218 C CA . PHE A 1 276 ? 6.441 -38.188 -16.344 1 98 276 PHE A CA 1
ATOM 2219 C C . PHE A 1 276 ? 5.746 -37.438 -17.469 1 98 276 PHE A C 1
ATOM 2221 O O . PHE A 1 276 ? 4.598 -37 -17.312 1 98 276 PHE A O 1
ATOM 2228 N N . ILE A 1 277 ? 6.34 -37.281 -18.609 1 98.12 277 ILE A N 1
ATOM 2229 C CA . ILE A 1 277 ? 5.781 -36.562 -19.75 1 98.12 277 ILE A CA 1
ATOM 2230 C C . ILE A 1 277 ? 4.605 -37.375 -20.328 1 98.12 277 ILE A C 1
ATOM 2232 O O . ILE A 1 277 ? 3.6 -36.781 -20.734 1 98.12 277 ILE A O 1
ATOM 2236 N N . ILE A 1 278 ? 4.719 -38.594 -20.359 1 98 278 ILE A N 1
ATOM 2237 C CA . ILE A 1 278 ? 3.633 -39.469 -20.844 1 98 278 ILE A CA 1
ATOM 2238 C C . ILE A 1 278 ? 2.385 -39.219 -19.984 1 98 278 ILE A C 1
ATOM 2240 O O . ILE A 1 278 ? 1.271 -39.156 -20.516 1 98 278 ILE A O 1
ATOM 2244 N N . TRP A 1 279 ? 2.598 -39.188 -18.719 1 98.19 279 TRP A N 1
ATOM 2245 C CA . TRP A 1 279 ? 1.493 -38.906 -17.797 1 98.19 279 TRP A CA 1
ATOM 2246 C C . TRP A 1 279 ? 0.825 -37.562 -18.156 1 98.19 279 TRP A C 1
ATOM 2248 O O . TRP A 1 279 ? -0.404 -37.469 -18.203 1 98.19 279 TRP A O 1
ATOM 2258 N N . PHE A 1 280 ? 1.631 -36.5 -18.438 1 98.19 280 PHE A N 1
ATOM 2259 C CA . PHE A 1 280 ? 1.095 -35.219 -18.812 1 98.19 280 PHE A CA 1
ATOM 2260 C C . PHE A 1 280 ? 0.289 -35.281 -20.094 1 98.19 280 PHE A C 1
ATOM 2262 O O . PHE A 1 280 ? -0.771 -34.688 -20.219 1 98.19 280 PHE A O 1
ATOM 2269 N N . ILE A 1 281 ? 0.766 -36.062 -21.031 1 97.19 281 ILE A N 1
ATOM 2270 C CA . ILE A 1 281 ? 0.065 -36.25 -22.297 1 97.19 281 ILE A CA 1
ATOM 2271 C C . ILE A 1 281 ? -1.271 -36.938 -22.047 1 97.19 281 ILE A C 1
ATOM 2273 O O . ILE A 1 281 ? -2.301 -36.531 -22.594 1 97.19 281 ILE A O 1
ATOM 2277 N N . ARG A 1 282 ? -1.274 -37.969 -21.203 1 97.06 282 ARG A N 1
ATOM 2278 C CA . ARG A 1 282 ? -2.496 -38.688 -20.891 1 97.06 282 ARG A CA 1
ATOM 2279 C C . ARG A 1 282 ? -3.525 -37.781 -20.234 1 97.06 282 ARG A C 1
ATOM 2281 O O . ARG A 1 282 ? -4.73 -37.938 -20.438 1 97.06 282 ARG A O 1
ATOM 2288 N N . LEU A 1 283 ? -3.078 -36.906 -19.469 1 96.75 283 LEU A N 1
ATOM 2289 C CA . LEU A 1 283 ? -3.949 -35.938 -18.781 1 96.75 283 LEU A CA 1
ATOM 2290 C C . LEU A 1 283 ? -4.484 -34.906 -19.75 1 96.75 283 LEU A C 1
ATOM 2292 O O . LEU A 1 283 ? -5.504 -34.281 -19.469 1 96.75 283 LEU A O 1
ATOM 2296 N N . GLY A 1 284 ? -3.756 -34.719 -20.828 1 95.31 284 GLY A N 1
ATOM 2297 C CA . GLY A 1 284 ? -4.211 -33.75 -21.844 1 95.31 284 GLY A CA 1
ATOM 2298 C C . GLY A 1 284 ? -3.434 -32.469 -21.844 1 95.31 284 GLY A C 1
ATOM 2299 O O . GLY A 1 284 ? -3.867 -31.469 -22.438 1 95.31 284 GLY A O 1
ATOM 2300 N N . PHE A 1 285 ? -2.232 -32.344 -21.172 1 96.31 285 PHE A N 1
ATOM 2301 C CA . PHE A 1 285 ? -1.394 -31.156 -21.156 1 96.31 285 PHE A CA 1
ATOM 2302 C C . PHE A 1 285 ? -0.718 -30.953 -22.5 1 96.31 285 PHE A C 1
ATOM 2304 O O . PHE A 1 285 ? -0.282 -31.922 -23.141 1 96.31 285 PHE A O 1
ATOM 2311 N N . PRO A 1 286 ? -0.673 -29.719 -22.953 1 95.19 286 PRO A N 1
ATOM 2312 C CA . PRO A 1 286 ? 0.096 -29.438 -24.172 1 95.19 286 PRO A CA 1
ATOM 2313 C C . PRO A 1 286 ? 1.599 -29.344 -23.906 1 95.19 286 PRO A C 1
ATOM 2315 O O . PRO A 1 286 ? 2.125 -28.266 -23.656 1 95.19 286 PRO A O 1
ATOM 2318 N N . VAL A 1 287 ? 2.342 -30.391 -24.125 1 96.69 287 VAL A N 1
ATOM 2319 C CA . VAL A 1 287 ? 3.732 -30.484 -23.688 1 96.69 287 VAL A CA 1
ATOM 2320 C C . VAL A 1 287 ? 4.66 -30.156 -24.859 1 96.69 287 VAL A C 1
ATOM 2322 O O . VAL A 1 287 ? 5.883 -30.109 -24.688 1 96.69 287 VAL A O 1
ATOM 2325 N N . ALA A 1 288 ? 4.156 -29.859 -26 1 95 288 ALA A N 1
ATOM 2326 C CA . ALA A 1 288 ? 4.984 -29.656 -27.188 1 95 288 ALA A CA 1
ATOM 2327 C C . ALA A 1 288 ? 5.777 -28.359 -27.078 1 95 288 ALA A C 1
ATOM 2329 O O . ALA A 1 288 ? 5.262 -27.344 -26.578 1 95 288 ALA A O 1
ATOM 2330 N N . PHE A 1 289 ? 7.008 -28.391 -27.453 1 94.69 289 PHE A N 1
ATOM 2331 C CA . PHE A 1 289 ? 7.84 -27.203 -27.609 1 94.69 289 PHE A CA 1
ATOM 2332 C C . PHE A 1 289 ? 7.719 -26.656 -29.031 1 94.69 289 PHE A C 1
ATOM 2334 O O . PHE A 1 289 ? 8.117 -27.297 -30 1 94.69 289 PHE A O 1
ATOM 2341 N N . PRO A 1 290 ? 7.199 -25.5 -29.141 1 93.44 290 PRO A N 1
ATOM 2342 C CA . PRO A 1 290 ? 6.965 -24.984 -30.5 1 93.44 290 PRO A CA 1
ATOM 2343 C C . PRO A 1 290 ? 8.242 -24.891 -31.328 1 93.44 290 PRO A C 1
ATOM 2345 O O . PRO A 1 290 ? 9.25 -24.344 -30.859 1 93.44 290 PRO A O 1
ATOM 2348 N N . LYS A 1 291 ? 8.148 -25.266 -32.5 1 91.88 291 LYS A N 1
ATOM 2349 C CA . LYS A 1 291 ? 9.297 -25.266 -33.406 1 91.88 291 LYS A CA 1
ATOM 2350 C C . LYS A 1 291 ? 9.688 -23.844 -33.812 1 91.88 291 LYS A C 1
ATOM 2352 O O . LYS A 1 291 ? 10.836 -23.594 -34.156 1 91.88 291 LYS A O 1
ATOM 2357 N N . GLU A 1 292 ? 8.789 -23.031 -33.688 1 93.81 292 GLU A N 1
ATOM 2358 C CA . GLU A 1 292 ? 8.992 -21.625 -34.062 1 93.81 292 GLU A CA 1
ATOM 2359 C C . GLU A 1 292 ? 9.883 -20.906 -33.062 1 93.8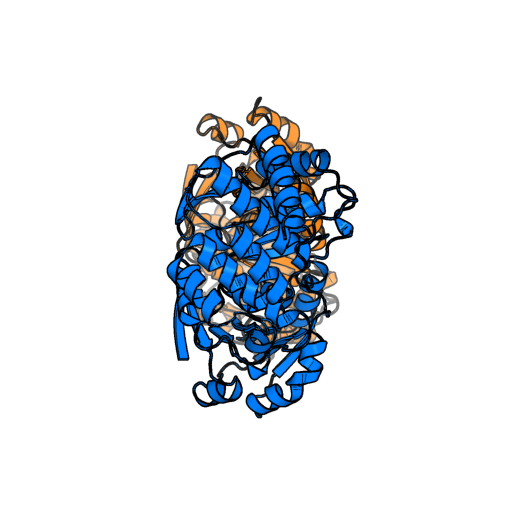1 292 GLU A C 1
ATOM 2361 O O . GLU A 1 292 ? 10.398 -19.828 -33.344 1 93.81 292 GLU A O 1
ATOM 2366 N N . ILE A 1 293 ? 10.047 -21.484 -31.891 1 94.81 293 ILE A N 1
ATOM 2367 C CA . ILE A 1 293 ? 10.891 -20.875 -30.875 1 94.81 293 ILE A CA 1
ATOM 2368 C C . ILE A 1 293 ? 12.312 -21.422 -30.984 1 94.81 293 ILE A C 1
ATOM 2370 O O . ILE A 1 293 ? 12.531 -22.625 -30.812 1 94.81 293 ILE A O 1
ATOM 2374 N N . LEU A 1 294 ? 13.227 -20.516 -31.219 1 94.62 294 LEU A N 1
ATOM 2375 C CA . LEU A 1 294 ? 14.625 -20.922 -31.328 1 94.62 294 LEU A CA 1
ATOM 2376 C C . LEU A 1 294 ? 15.211 -21.203 -29.938 1 94.62 294 LEU A C 1
ATOM 2378 O O . LEU A 1 294 ? 15.148 -20.359 -29.047 1 94.62 294 LEU A O 1
ATOM 2382 N N . SER A 1 295 ? 15.844 -22.359 -29.859 1 95.38 295 SER A N 1
ATOM 2383 C CA . SER A 1 295 ? 16.391 -22.797 -28.578 1 95.38 295 SER A CA 1
ATOM 2384 C C . SER A 1 295 ? 17.438 -21.812 -28.062 1 95.38 295 SER A C 1
ATOM 2386 O O . SER A 1 295 ? 17.484 -21.516 -26.875 1 95.38 295 SER A O 1
ATOM 2388 N N . ALA A 1 296 ? 18.203 -21.281 -28.938 1 95.38 296 ALA A N 1
ATOM 2389 C CA . ALA A 1 296 ? 19.266 -20.344 -28.547 1 95.38 296 ALA A CA 1
ATOM 2390 C C . ALA A 1 296 ? 18.688 -19.047 -28 1 95.38 296 ALA A C 1
ATOM 2392 O O . ALA A 1 296 ? 19.188 -18.516 -27.016 1 95.38 296 ALA A O 1
ATOM 2393 N N . ASP A 1 297 ? 17.703 -18.594 -28.672 1 96.62 297 ASP A N 1
ATOM 2394 C CA . ASP A 1 297 ? 17.062 -17.359 -28.234 1 96.62 297 ASP A CA 1
ATOM 2395 C C . ASP A 1 297 ? 16.422 -17.531 -26.859 1 96.62 297 ASP A C 1
ATOM 2397 O O . ASP A 1 297 ? 16.531 -16.656 -26 1 96.62 297 ASP A O 1
ATOM 2401 N N . TYR A 1 298 ? 15.734 -18.594 -26.781 1 97.25 298 TYR A N 1
ATOM 2402 C CA . TYR A 1 298 ? 15.094 -18.875 -25.5 1 97.25 298 TYR A CA 1
ATOM 2403 C C . TYR A 1 298 ? 16.125 -19.016 -24.391 1 97.25 298 TYR A C 1
ATOM 2405 O O . TYR A 1 298 ? 15.945 -18.453 -23.297 1 97.25 298 TYR A O 1
ATOM 2413 N N . ALA A 1 299 ? 17.188 -19.719 -24.609 1 97.25 299 ALA A N 1
ATOM 2414 C CA . ALA A 1 299 ? 18.25 -19.891 -23.609 1 97.25 299 ALA A CA 1
ATOM 2415 C C . ALA A 1 299 ? 18.812 -18.531 -23.188 1 97.25 299 ALA A C 1
ATOM 2417 O O . ALA A 1 299 ? 19.094 -18.312 -22 1 97.25 299 ALA A O 1
ATOM 2418 N N . GLU A 1 300 ? 18.969 -17.688 -24.078 1 96.81 300 GLU A N 1
ATOM 2419 C CA . GLU A 1 300 ? 19.469 -16.344 -23.781 1 96.81 300 GLU A CA 1
ATOM 2420 C C . GLU A 1 300 ? 18.516 -15.586 -22.875 1 96.81 300 GLU A C 1
ATOM 2422 O O . GLU A 1 300 ? 18.953 -14.883 -21.953 1 96.81 300 GLU A O 1
ATOM 2427 N N . GLN A 1 301 ? 17.266 -15.727 -23.172 1 96.75 301 GLN A N 1
ATOM 2428 C CA . GLN A 1 301 ? 16.266 -15.047 -22.344 1 96.75 301 GLN A CA 1
ATOM 2429 C C . GLN A 1 301 ? 16.25 -15.617 -20.922 1 96.75 301 GLN A C 1
ATOM 2431 O O . GLN A 1 301 ? 16.016 -14.883 -19.969 1 96.75 301 GLN A O 1
ATOM 2436 N N . VAL A 1 302 ? 16.438 -16.891 -20.812 1 97.19 302 VAL A N 1
ATOM 2437 C CA . VAL A 1 302 ? 16.484 -17.484 -19.484 1 97.19 302 VAL A CA 1
ATOM 2438 C C . VAL A 1 302 ? 17.641 -16.891 -18.703 1 97.19 302 VAL A C 1
ATOM 2440 O O . VAL A 1 302 ? 17.484 -16.547 -17.516 1 97.19 302 VAL A O 1
ATOM 2443 N N . LEU A 1 303 ? 18.734 -16.688 -19.328 1 96.94 303 LEU A N 1
ATOM 2444 C CA . LEU A 1 303 ? 19.891 -16.109 -18.656 1 96.94 303 LEU A CA 1
ATOM 2445 C C . LEU A 1 303 ? 19.625 -14.672 -18.25 1 96.94 303 LEU A C 1
ATOM 2447 O O . LEU A 1 303 ? 20 -14.258 -17.141 1 96.94 303 LEU A O 1
ATOM 2451 N N . LEU A 1 304 ? 19.016 -13.977 -19.047 1 93.88 304 LEU A N 1
ATOM 2452 C CA . LEU A 1 304 ? 18.703 -12.586 -18.75 1 93.88 304 LEU A CA 1
ATOM 2453 C C . LEU A 1 304 ? 17.766 -12.492 -17.547 1 93.88 304 LEU A C 1
ATOM 2455 O O . LEU A 1 304 ? 17.953 -11.656 -16.672 1 93.88 304 LEU A O 1
ATOM 2459 N N . HIS A 1 305 ? 16.812 -13.336 -17.516 1 93 305 HIS A N 1
ATOM 2460 C CA . HIS A 1 305 ? 15.852 -13.297 -16.438 1 93 305 HIS A CA 1
ATOM 2461 C C . HIS A 1 305 ? 16.469 -13.812 -15.133 1 93 305 HIS A C 1
ATOM 2463 O O . HIS A 1 305 ? 16 -13.469 -14.047 1 93 305 HIS A O 1
ATOM 2469 N N . THR A 1 306 ? 17.438 -14.633 -15.273 1 93.25 306 THR A N 1
ATOM 2470 C CA . THR A 1 306 ? 18.188 -15.055 -14.094 1 93.25 306 THR A CA 1
ATOM 2471 C C . THR A 1 306 ? 18.859 -13.867 -13.422 1 93.25 306 THR A C 1
ATOM 2473 O O . THR A 1 306 ? 18.953 -13.82 -12.188 1 93.25 306 THR A O 1
ATOM 2476 N N . GLU A 1 307 ? 19.234 -12.945 -14.172 1 86.88 307 GLU A N 1
ATOM 2477 C CA . GLU A 1 307 ? 19.875 -11.742 -13.648 1 86.88 307 GLU A CA 1
ATOM 2478 C C . GLU A 1 307 ? 18.859 -10.812 -12.992 1 86.88 307 GLU A C 1
ATOM 2480 O O . GLU A 1 307 ? 19.172 -10.125 -12.023 1 86.88 307 GLU A O 1
ATOM 2485 N N . THR A 1 308 ? 17.734 -10.883 -13.562 1 81.25 308 THR A N 1
ATOM 2486 C CA . THR A 1 308 ? 16.719 -9.93 -13.117 1 81.25 308 THR A CA 1
ATOM 2487 C C . THR A 1 308 ? 15.914 -10.5 -11.953 1 81.25 308 THR A C 1
ATOM 2489 O O . THR A 1 308 ? 15.602 -9.781 -11 1 81.25 308 THR A O 1
ATOM 2492 N N . LEU A 1 309 ? 15.578 -11.812 -12.031 1 83.38 309 LEU A N 1
ATOM 2493 C CA . LEU A 1 309 ? 14.703 -12.43 -11.039 1 83.38 309 LEU A CA 1
ATOM 2494 C C . LEU A 1 309 ? 15.516 -13.195 -10 1 83.38 309 LEU A C 1
ATOM 2496 O O . LEU A 1 309 ? 15.008 -13.516 -8.922 1 83.38 309 LEU A O 1
ATOM 2500 N N . GLY A 1 310 ? 16.781 -13.391 -10.359 1 86 310 GLY A N 1
ATOM 2501 C CA . GLY A 1 310 ? 17.625 -14.211 -9.508 1 86 310 GLY A CA 1
ATOM 2502 C C . GLY A 1 310 ? 17.812 -15.617 -10.047 1 86 310 GLY A C 1
ATOM 2503 O O . GLY A 1 310 ? 17.047 -16.094 -10.875 1 86 310 GLY A O 1
ATOM 2504 N N . PRO A 1 311 ? 18.766 -16.234 -9.57 1 94 311 PRO A N 1
ATOM 2505 C CA . PRO A 1 311 ? 19.031 -17.609 -10.047 1 94 311 PRO A CA 1
ATOM 2506 C C . PRO A 1 311 ? 17.953 -18.594 -9.609 1 94 311 PRO A C 1
ATOM 2508 O O . PRO A 1 311 ? 17.5 -18.547 -8.469 1 94 311 PRO A O 1
ATOM 2511 N N . PRO A 1 312 ? 17.578 -19.453 -10.547 1 95.88 312 PRO A N 1
ATOM 2512 C CA . PRO A 1 312 ? 16.562 -20.438 -10.203 1 95.88 312 PRO A CA 1
ATOM 2513 C C . PRO A 1 312 ? 17.094 -21.516 -9.242 1 95.88 312 PRO A C 1
ATOM 2515 O O . PRO A 1 312 ? 18.281 -21.859 -9.281 1 95.88 312 PRO A O 1
ATOM 2518 N N . MET A 1 313 ? 16.188 -22.031 -8.477 1 95.94 313 MET A N 1
ATOM 2519 C CA . MET A 1 313 ? 16.531 -23.125 -7.57 1 95.94 313 MET A CA 1
ATOM 2520 C C . MET A 1 313 ? 16.516 -24.469 -8.305 1 95.94 313 MET A C 1
ATOM 2522 O O . MET A 1 313 ? 15.633 -24.703 -9.141 1 95.94 313 MET A O 1
ATOM 2526 N N . VAL A 1 314 ? 17.5 -25.25 -7.992 1 96.81 314 VAL A N 1
ATOM 2527 C CA . VAL A 1 314 ? 17.578 -26.547 -8.633 1 96.81 314 VAL A CA 1
ATOM 2528 C C . VAL A 1 314 ? 17.078 -27.625 -7.684 1 96.81 314 VAL A C 1
ATOM 2530 O O . VAL A 1 314 ? 17.281 -27.547 -6.469 1 96.81 314 VAL A O 1
ATOM 2533 N N . LEU A 1 315 ? 16.453 -28.625 -8.266 1 97.94 315 LEU A N 1
ATOM 2534 C CA . LEU A 1 315 ? 16.047 -29.766 -7.453 1 97.94 315 LEU A CA 1
ATOM 2535 C C . LEU A 1 315 ? 17.25 -30.656 -7.137 1 97.94 315 LEU A C 1
ATOM 2537 O O . LEU A 1 315 ? 18.047 -30.969 -8.023 1 97.94 315 LEU A O 1
ATOM 2541 N N . GLU A 1 316 ? 17.438 -31 -5.875 1 97.69 316 GLU A N 1
ATOM 2542 C CA . GLU A 1 316 ? 18.391 -32.062 -5.539 1 97.69 316 GLU A CA 1
ATOM 2543 C C . GLU A 1 316 ? 17.859 -33.438 -5.961 1 97.69 316 GLU A C 1
ATOM 2545 O O . GLU A 1 316 ? 18.625 -34.281 -6.445 1 97.69 316 GLU A O 1
ATOM 2550 N N . LYS A 1 317 ? 16.672 -33.625 -5.676 1 97.38 317 LYS A N 1
ATOM 2551 C CA . LYS A 1 317 ? 15.82 -34.719 -6.16 1 97.38 317 LYS A CA 1
ATOM 2552 C C . LYS A 1 317 ? 14.352 -34.312 -6.125 1 97.38 317 LYS A C 1
ATOM 2554 O O . LYS A 1 317 ? 14 -33.25 -5.574 1 97.38 317 LYS A O 1
ATOM 2559 N N . ILE A 1 318 ? 13.492 -35.125 -6.746 1 97.44 318 ILE A N 1
ATOM 2560 C CA . ILE A 1 318 ? 12.07 -34.781 -6.719 1 97.44 318 ILE A CA 1
ATOM 2561 C C . ILE A 1 318 ? 11.594 -34.688 -5.27 1 97.44 318 ILE A C 1
ATOM 2563 O O . ILE A 1 318 ? 11.859 -35.594 -4.461 1 97.44 318 ILE A O 1
ATOM 2567 N N . GLY A 1 319 ? 10.961 -33.594 -4.953 1 97.06 319 GLY A N 1
ATOM 2568 C CA . GLY A 1 319 ? 10.445 -33.375 -3.613 1 97.06 319 GLY A CA 1
ATOM 2569 C C . GLY A 1 319 ? 11.414 -32.656 -2.701 1 97.06 319 GLY A C 1
ATOM 2570 O O . GLY A 1 319 ? 11.117 -32.438 -1.528 1 97.06 319 GLY A O 1
ATOM 2571 N N . GLN A 1 320 ? 12.562 -32.344 -3.242 1 96.69 320 GLN A N 1
ATOM 2572 C CA . GLN A 1 320 ? 13.586 -31.688 -2.443 1 96.69 320 GLN A CA 1
ATOM 2573 C C . GLN A 1 320 ? 14.297 -30.609 -3.252 1 96.69 320 GLN A C 1
ATOM 2575 O O . GLN A 1 320 ? 15.008 -30.906 -4.211 1 96.69 320 GLN A O 1
ATOM 2580 N N . LEU A 1 321 ? 14.086 -29.422 -2.785 1 95.38 321 LEU A N 1
ATOM 2581 C CA . LEU A 1 321 ? 14.703 -28.266 -3.445 1 95.38 321 LEU A CA 1
ATOM 2582 C C . LEU A 1 321 ? 16.141 -28.094 -2.982 1 95.38 321 LEU A C 1
ATOM 2584 O O . LEU A 1 321 ? 16.469 -28.344 -1.818 1 95.38 321 LEU A O 1
ATOM 2588 N N . GLY A 1 322 ? 16.969 -27.688 -3.891 1 93.94 322 GLY A N 1
ATOM 2589 C CA . GLY A 1 322 ? 18.359 -27.453 -3.578 1 93.94 322 GLY A CA 1
ATOM 2590 C C . GLY A 1 322 ? 18.75 -25.984 -3.635 1 93.94 322 GLY A C 1
ATOM 2591 O O . GLY A 1 322 ? 17.969 -25.125 -3.232 1 93.94 322 GLY A O 1
ATOM 2592 N N . ALA A 1 323 ? 19.922 -25.703 -3.986 1 93.12 323 ALA A N 1
ATOM 2593 C CA . ALA A 1 323 ? 20.469 -24.344 -3.998 1 93.12 323 ALA A CA 1
ATOM 2594 C C . ALA A 1 323 ? 20.078 -23.609 -5.277 1 93.12 323 ALA A C 1
ATOM 2596 O O . ALA A 1 323 ? 19.641 -24.234 -6.246 1 93.12 323 ALA A O 1
ATOM 2597 N N . ALA A 1 324 ? 20.141 -22.359 -5.234 1 94.81 324 ALA A N 1
ATOM 2598 C CA . ALA A 1 324 ? 19.984 -21.547 -6.438 1 94.81 324 ALA A CA 1
ATOM 2599 C C . ALA A 1 324 ? 21.25 -21.562 -7.277 1 94.81 324 ALA A C 1
ATOM 2601 O O . ALA A 1 324 ? 22.359 -21.453 -6.746 1 94.81 324 ALA A O 1
ATOM 2602 N N . LEU A 1 325 ? 21.062 -21.797 -8.5 1 96.06 325 LEU A N 1
ATOM 2603 C CA . LEU A 1 325 ? 22.203 -21.875 -9.406 1 96.06 325 LEU A CA 1
ATOM 2604 C C . LEU A 1 325 ? 21.938 -21.109 -10.695 1 96.06 325 LEU A C 1
ATOM 2606 O O . LEU A 1 325 ? 20.812 -21.156 -11.219 1 96.06 325 LEU A O 1
ATOM 2610 N N . LYS A 1 326 ? 22.969 -20.453 -11.133 1 95.12 326 LYS A N 1
ATOM 2611 C CA . LYS A 1 326 ? 22.875 -19.828 -12.445 1 95.12 326 LYS A CA 1
ATOM 2612 C C . LYS A 1 326 ? 23.188 -20.812 -13.562 1 95.12 326 LYS A C 1
ATOM 2614 O O . LYS A 1 326 ? 24.281 -21.359 -13.617 1 95.12 326 LYS A O 1
ATOM 2619 N N . PRO A 1 327 ? 22.219 -21.031 -14.406 1 97 327 PRO A N 1
ATOM 2620 C CA . PRO A 1 327 ? 22.516 -21.938 -15.516 1 97 327 PRO A CA 1
ATOM 2621 C C . PRO A 1 327 ? 23.5 -21.359 -16.516 1 97 327 PRO A C 1
ATOM 2623 O O . PRO A 1 327 ? 23.594 -20.125 -16.672 1 97 327 PRO A O 1
ATOM 2626 N N . THR A 1 328 ? 24.25 -22.219 -17.188 1 96.06 328 THR A N 1
ATOM 2627 C CA . THR A 1 328 ? 25.109 -21.797 -18.297 1 96.06 328 THR A CA 1
ATOM 2628 C C . THR A 1 328 ? 24.391 -21.953 -19.625 1 96.06 328 THR A C 1
ATOM 2630 O O . THR A 1 328 ? 23.453 -22.734 -19.75 1 96.06 328 THR A O 1
ATOM 2633 N N . PRO A 1 329 ? 24.828 -21.281 -20.562 1 95.62 329 PRO A N 1
ATOM 2634 C CA . PRO A 1 329 ? 24.203 -21.406 -21.875 1 95.62 329 PRO A CA 1
ATOM 2635 C C . PRO A 1 329 ? 24.219 -22.844 -22.391 1 95.62 329 PRO A C 1
ATOM 2637 O O . PRO A 1 329 ? 23.219 -23.328 -22.938 1 95.62 329 PRO A O 1
ATOM 2640 N N . ASP A 1 330 ? 25.297 -23.484 -22.188 1 96.06 330 ASP A N 1
ATOM 2641 C CA . ASP A 1 330 ? 25.422 -24.859 -22.656 1 96.06 330 ASP A CA 1
ATOM 2642 C C . ASP A 1 330 ? 24.438 -25.781 -21.938 1 96.06 330 ASP A C 1
ATOM 2644 O O . ASP A 1 330 ? 23.844 -26.672 -22.547 1 96.06 330 ASP A O 1
ATOM 2648 N N . GLN A 1 331 ? 24.312 -25.625 -20.719 1 96.56 331 GLN A N 1
ATOM 2649 C CA . GLN A 1 331 ? 23.375 -26.422 -19.938 1 96.56 331 GLN A CA 1
ATOM 2650 C C . GLN A 1 331 ? 21.938 -26.234 -20.438 1 96.56 331 GLN A C 1
ATOM 2652 O O . GLN A 1 331 ? 21.188 -27.203 -20.562 1 96.56 331 GLN A O 1
ATOM 2657 N N . LEU A 1 332 ? 21.594 -25.031 -20.719 1 97.81 332 LEU A N 1
ATOM 2658 C CA . LEU A 1 332 ? 20.25 -24.719 -21.172 1 97.81 332 LEU A CA 1
ATOM 2659 C C . LEU A 1 332 ? 19.984 -25.328 -22.547 1 97.81 332 LEU A C 1
ATOM 2661 O O . LEU A 1 332 ? 18.922 -25.906 -22.781 1 97.81 332 LEU A O 1
ATOM 2665 N N . LEU A 1 333 ? 20.953 -25.172 -23.438 1 97.31 333 LEU A N 1
ATOM 2666 C CA . LEU A 1 333 ? 20.797 -25.734 -24.781 1 97.31 333 LEU A CA 1
ATOM 2667 C C . LEU A 1 333 ? 20.672 -27.25 -24.719 1 97.31 333 LEU A C 1
ATOM 2669 O O . LEU A 1 333 ? 19.828 -27.828 -25.406 1 97.31 333 LEU A O 1
ATOM 2673 N N . THR A 1 334 ? 21.484 -27.828 -23.922 1 97.19 334 THR A N 1
ATOM 2674 C CA . THR A 1 334 ? 21.438 -29.281 -23.766 1 97.19 334 THR A CA 1
ATOM 2675 C C . THR A 1 334 ? 20.094 -29.719 -23.188 1 97.19 334 THR A C 1
ATOM 2677 O O . THR A 1 334 ? 19.562 -30.75 -23.578 1 97.19 334 THR A O 1
ATOM 2680 N N . THR A 1 335 ? 19.609 -28.969 -22.266 1 97.88 335 THR A N 1
ATOM 2681 C CA . THR A 1 335 ? 18.328 -29.281 -21.641 1 97.88 335 THR A CA 1
ATOM 2682 C C . THR A 1 335 ? 17.203 -29.234 -22.672 1 97.88 335 THR A C 1
ATOM 2684 O O . THR A 1 335 ? 16.359 -30.141 -22.719 1 97.88 335 THR A O 1
ATOM 2687 N N . ILE A 1 336 ? 17.141 -28.25 -23.469 1 97.31 336 ILE A N 1
ATOM 2688 C CA . ILE A 1 336 ? 16.094 -28.078 -24.469 1 97.31 336 ILE A CA 1
ATOM 2689 C C . ILE A 1 336 ? 16.188 -29.203 -25.5 1 97.31 336 ILE A C 1
ATOM 2691 O O . ILE A 1 336 ? 15.164 -29.766 -25.906 1 97.31 336 ILE A O 1
ATOM 2695 N N . GLU A 1 337 ? 17.375 -29.453 -25.906 1 96.25 337 GLU A N 1
ATOM 2696 C CA . GLU A 1 337 ? 17.578 -30.531 -26.859 1 96.25 337 GLU A CA 1
ATOM 2697 C C . GLU A 1 337 ? 17.109 -31.875 -26.297 1 96.25 337 GLU A C 1
ATOM 2699 O O . GLU A 1 337 ? 16.453 -32.656 -26.984 1 96.25 337 GLU A O 1
ATOM 2704 N N . ARG A 1 338 ? 17.516 -32.156 -25.141 1 97.25 338 ARG A N 1
ATOM 2705 C CA . ARG A 1 338 ? 17.094 -33.406 -24.484 1 97.25 338 ARG A CA 1
ATOM 2706 C C . ARG A 1 338 ? 15.57 -33.469 -24.375 1 97.25 338 ARG A C 1
ATOM 2708 O O . ARG A 1 338 ? 14.977 -34.531 -24.531 1 97.25 338 ARG A O 1
ATOM 2715 N N . TYR A 1 339 ? 14.961 -32.406 -24 1 97.94 339 TYR A N 1
ATOM 2716 C CA . TYR A 1 339 ? 13.508 -32.344 -23.922 1 97.94 339 TYR A CA 1
ATOM 2717 C C . TYR A 1 339 ? 12.867 -32.719 -25.25 1 97.94 339 TYR A C 1
ATOM 2719 O O . TYR A 1 339 ? 11.93 -33.531 -25.281 1 97.94 339 TYR A O 1
ATOM 2727 N N . GLN A 1 340 ? 13.359 -32.188 -26.312 1 96.38 340 GLN A N 1
ATOM 2728 C CA . GLN A 1 340 ? 12.828 -32.469 -27.641 1 96.38 340 GLN A CA 1
ATOM 2729 C C . GLN A 1 340 ? 13.055 -33.938 -28.016 1 96.38 340 GLN A C 1
ATOM 2731 O O . GLN A 1 340 ? 12.203 -34.562 -28.656 1 96.38 340 GLN A O 1
ATOM 2736 N N . GLU A 1 341 ? 14.156 -34.375 -27.656 1 96.44 341 GLU A N 1
ATOM 2737 C CA . GLU A 1 341 ? 14.469 -35.75 -27.922 1 96.44 341 GLU A CA 1
ATOM 2738 C C . GLU A 1 341 ? 13.484 -36.688 -27.219 1 96.44 341 GLU A C 1
ATOM 2740 O O . GLU A 1 341 ? 13.023 -37.688 -27.797 1 96.44 341 GLU A O 1
ATOM 2745 N N . ILE A 1 342 ? 13.227 -36.406 -26 1 96.88 342 ILE A N 1
ATOM 2746 C CA . ILE A 1 342 ? 12.305 -37.219 -25.203 1 96.88 342 ILE A CA 1
ATOM 2747 C C . ILE A 1 342 ? 10.922 -37.219 -25.844 1 96.88 342 ILE A C 1
ATOM 2749 O O . ILE A 1 342 ? 10.25 -38.25 -25.906 1 96.88 342 ILE A O 1
ATOM 2753 N N . LEU A 1 343 ? 10.469 -36.094 -26.328 1 96.44 343 LEU A N 1
ATOM 2754 C CA . LEU A 1 343 ? 9.164 -36 -26.969 1 96.44 343 LEU A CA 1
ATOM 2755 C C . LEU A 1 343 ? 9.094 -36.844 -28.219 1 96.44 343 LEU A C 1
ATOM 2757 O O . LEU A 1 343 ? 8.047 -37.406 -28.547 1 96.44 343 LEU A O 1
ATOM 2761 N N . LYS A 1 344 ? 10.234 -36.906 -28.922 1 94.69 344 LYS A N 1
ATOM 2762 C CA . LYS A 1 344 ? 10.289 -37.719 -30.125 1 94.69 344 LYS A CA 1
ATOM 2763 C C . LYS A 1 344 ? 10.227 -39.219 -29.797 1 94.69 344 LYS A C 1
ATOM 2765 O O . LYS A 1 344 ? 9.781 -40.031 -30.609 1 94.69 344 LYS A O 1
ATOM 2770 N N . GLU A 1 345 ? 10.672 -39.5 -28.641 1 94.88 345 GLU A N 1
ATOM 2771 C CA . GLU A 1 345 ? 10.719 -40.906 -28.203 1 94.88 345 GLU A CA 1
ATOM 2772 C C . GLU A 1 345 ? 9.344 -41.375 -27.75 1 94.88 345 GLU A C 1
ATOM 2774 O O . GLU A 1 345 ? 9.125 -42.594 -27.609 1 94.88 345 GLU A O 1
ATOM 2779 N N . ILE A 1 346 ? 8.492 -40.562 -27.531 1 93.19 346 ILE A N 1
ATOM 2780 C CA . ILE A 1 346 ? 7.156 -40.875 -27.047 1 93.19 346 ILE A CA 1
ATOM 2781 C C . ILE A 1 346 ? 6.191 -41.031 -28.219 1 93.19 346 ILE A C 1
ATOM 2783 O O . ILE A 1 346 ? 5.352 -41.938 -28.219 1 93.19 346 ILE A O 1
ATOM 2787 N N . MET B 1 1 ? 21.641 17.391 16.297 1 86.06 1 MET B N 1
ATOM 2788 C CA . MET B 1 1 ? 20.781 16.781 17.297 1 86.06 1 MET B CA 1
ATOM 2789 C C . MET B 1 1 ? 20.016 15.594 16.719 1 86.06 1 MET B C 1
ATOM 2791 O O . MET B 1 1 ? 19.766 15.547 15.516 1 86.06 1 MET B O 1
ATOM 2795 N N . LYS B 1 2 ? 19.859 14.625 17.562 1 89 2 LYS B N 1
ATOM 2796 C CA . LYS B 1 2 ? 19.172 13.406 17.156 1 89 2 LYS B CA 1
ATOM 2797 C C . LYS B 1 2 ? 18.031 13.062 18.125 1 89 2 LYS B C 1
ATOM 2799 O O . LYS B 1 2 ? 18.188 13.164 19.344 1 89 2 LYS B O 1
ATOM 2804 N N . TYR B 1 3 ? 16.875 12.914 17.5 1 92.75 3 TYR B N 1
ATOM 2805 C CA . TYR B 1 3 ? 15.703 12.508 18.266 1 92.75 3 TYR B CA 1
ATOM 2806 C C . TYR B 1 3 ? 15.234 11.117 17.844 1 92.75 3 TYR B C 1
ATOM 2808 O O . TYR B 1 3 ? 14.961 10.875 16.672 1 92.75 3 TYR B O 1
ATOM 2816 N N . ASN B 1 4 ? 15.148 10.133 18.828 1 93.19 4 ASN B N 1
ATOM 2817 C CA . ASN B 1 4 ? 14.617 8.805 18.547 1 93.19 4 ASN B CA 1
ATOM 2818 C C . ASN B 1 4 ?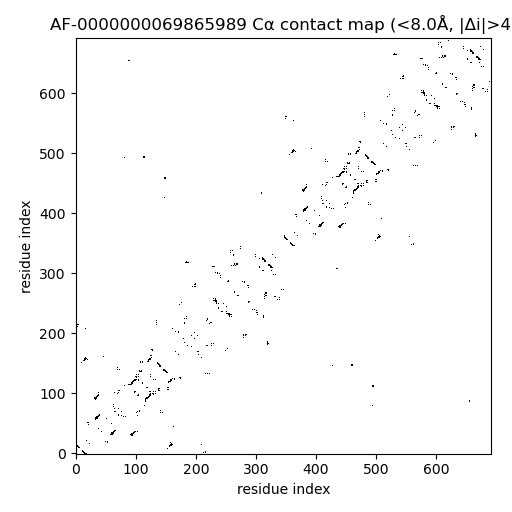 13.102 8.773 18.688 1 93.19 4 ASN B C 1
ATOM 2820 O O . ASN B 1 4 ? 12.57 8.656 19.797 1 93.19 4 ASN B O 1
ATOM 2824 N N . TYR B 1 5 ? 12.461 8.828 17.562 1 93.06 5 TYR B N 1
ATOM 2825 C CA . TYR B 1 5 ? 11.016 8.977 17.469 1 93.06 5 TYR B CA 1
ATOM 2826 C C . TYR B 1 5 ? 10.336 7.609 17.359 1 93.06 5 TYR B C 1
ATOM 2828 O O . TYR B 1 5 ? 10.703 6.797 16.5 1 93.06 5 TYR B O 1
ATOM 2836 N N . SER B 1 6 ? 9.398 7.336 18.203 1 89.88 6 SER B N 1
ATOM 2837 C CA . SER B 1 6 ? 8.688 6.062 18.188 1 89.88 6 SER B CA 1
ATOM 2838 C C . SER B 1 6 ? 7.305 6.211 17.562 1 89.88 6 SER B C 1
ATOM 2840 O O . SER B 1 6 ? 6.539 7.098 17.938 1 89.88 6 SER B O 1
ATOM 2842 N N . ARG B 1 7 ? 7.016 5.41 16.594 1 82.75 7 ARG B N 1
ATOM 2843 C CA . ARG B 1 7 ? 5.707 5.316 15.953 1 82.75 7 ARG B CA 1
ATOM 2844 C C . ARG B 1 7 ? 5.121 3.918 16.125 1 82.75 7 ARG B C 1
ATOM 2846 O O . ARG B 1 7 ? 5.281 3.064 15.242 1 82.75 7 ARG B O 1
ATOM 2853 N N . GLY B 1 8 ? 4.434 3.719 17.172 1 74.62 8 GLY B N 1
ATOM 2854 C CA . GLY B 1 8 ? 4.012 2.359 17.484 1 74.62 8 GLY B CA 1
ATOM 2855 C C . GLY B 1 8 ? 5.176 1.415 17.719 1 74.62 8 GLY B C 1
ATOM 2856 O O . GLY B 1 8 ? 6.02 1.668 18.578 1 74.62 8 GLY B O 1
ATOM 2857 N N . GLU B 1 9 ? 5.273 0.416 16.656 1 75.94 9 GLU B N 1
ATOM 2858 C CA . GLU B 1 9 ? 6.344 -0.569 16.781 1 75.94 9 GLU B CA 1
ATOM 2859 C C . GLU B 1 9 ? 7.582 -0.135 16 1 75.94 9 GLU B C 1
ATOM 2861 O O . GLU B 1 9 ? 8.641 -0.754 16.109 1 75.94 9 GLU B O 1
ATOM 2866 N N . ASN B 1 10 ? 7.402 0.966 15.367 1 82 10 ASN B N 1
ATOM 2867 C CA . ASN B 1 10 ? 8.492 1.405 14.508 1 82 10 ASN B CA 1
ATOM 2868 C C . ASN B 1 10 ? 9.25 2.582 15.117 1 82 10 ASN B C 1
ATOM 2870 O O . ASN B 1 10 ? 8.664 3.414 15.805 1 82 10 ASN B O 1
ATOM 2874 N N . LYS B 1 11 ? 10.578 2.564 14.875 1 88.88 11 LYS B N 1
ATOM 2875 C CA . LYS B 1 11 ? 11.438 3.65 15.344 1 88.88 11 LYS B CA 1
ATOM 2876 C C . LYS B 1 11 ? 12.016 4.438 14.172 1 88.88 11 LYS B C 1
ATOM 2878 O O . LYS B 1 11 ? 12.398 3.857 13.156 1 88.88 11 LYS B O 1
ATOM 2883 N N . VAL B 1 12 ? 11.961 5.73 14.32 1 91.81 12 VAL B N 1
ATOM 2884 C CA . VAL B 1 12 ? 12.484 6.617 13.289 1 91.81 12 VAL B CA 1
ATOM 2885 C C . VAL B 1 12 ? 13.5 7.578 13.898 1 91.81 12 VAL B C 1
ATOM 2887 O O . VAL B 1 12 ? 13.25 8.172 14.953 1 91.81 12 VAL B O 1
ATOM 2890 N N . ALA B 1 13 ? 14.617 7.688 13.281 1 93 13 ALA B N 1
ATOM 2891 C CA . ALA B 1 13 ? 15.602 8.664 13.727 1 93 13 ALA B CA 1
ATOM 2892 C C . ALA B 1 13 ? 15.367 10.023 13.062 1 93 13 ALA B C 1
ATOM 2894 O O . ALA B 1 13 ? 15.312 10.117 11.836 1 93 13 ALA B O 1
ATOM 2895 N N . ILE B 1 14 ? 15.25 11.031 13.844 1 94.25 14 ILE B N 1
ATOM 2896 C CA . ILE B 1 14 ? 15.094 12.391 13.328 1 94.25 14 ILE B CA 1
ATOM 2897 C C . ILE B 1 14 ? 16.359 13.195 13.617 1 94.25 14 ILE B C 1
ATOM 2899 O O . ILE B 1 14 ? 16.734 13.391 14.773 1 94.25 14 ILE B O 1
ATOM 2903 N N . ILE B 1 15 ? 17 13.625 12.602 1 93.75 15 ILE B N 1
ATOM 2904 C CA . ILE B 1 15 ? 18.219 14.406 12.719 1 93.75 15 ILE B CA 1
ATOM 2905 C C . ILE B 1 15 ? 17.953 15.852 12.297 1 93.75 15 ILE B C 1
ATOM 2907 O O . ILE B 1 15 ? 17.406 16.094 11.219 1 93.75 15 ILE B O 1
ATOM 2911 N N . TYR B 1 16 ? 18.266 16.719 13.164 1 91.5 16 TYR B N 1
ATOM 2912 C CA . TYR B 1 16 ? 18.078 18.125 12.859 1 91.5 16 TYR B CA 1
ATOM 2913 C C . TYR B 1 16 ? 19.203 18.969 13.422 1 91.5 16 TYR B C 1
ATOM 2915 O O . TYR B 1 16 ? 19.969 18.5 14.273 1 91.5 16 TYR B O 1
ATOM 2923 N N . GLY B 1 17 ? 19.406 20.125 12.922 1 86 17 GLY B N 1
ATOM 2924 C CA . GLY B 1 17 ? 20.469 21 13.383 1 86 17 GLY B CA 1
ATOM 2925 C C . GLY B 1 17 ? 21.781 20.781 12.648 1 86 17 GLY B C 1
ATOM 2926 O O . GLY B 1 17 ? 22.781 21.453 12.922 1 86 17 GLY B O 1
ATOM 2927 N N . GLU B 1 18 ? 21.797 19.766 11.844 1 86.44 18 GLU B N 1
ATOM 2928 C CA . GLU B 1 18 ? 22.953 19.5 10.992 1 86.44 18 GLU B CA 1
ATOM 2929 C C . GLU B 1 18 ? 22.562 19.5 9.516 1 86.44 18 GLU B C 1
ATOM 2931 O O . GLU B 1 18 ? 21.391 19.344 9.18 1 86.44 18 GLU B O 1
ATOM 2936 N N . THR B 1 19 ? 23.594 19.75 8.797 1 85.94 19 THR B N 1
ATOM 2937 C CA . THR B 1 19 ? 23.328 19.703 7.363 1 85.94 19 THR B CA 1
ATOM 2938 C C . THR B 1 19 ? 23.328 18.25 6.863 1 85.94 19 THR B C 1
ATOM 2940 O O . THR B 1 19 ? 23.906 17.375 7.5 1 85.94 19 THR B O 1
ATOM 2943 N N . PHE B 1 20 ? 22.672 18.109 5.738 1 85.12 20 PHE B N 1
ATOM 2944 C CA . PHE B 1 20 ? 22.625 16.797 5.109 1 85.12 20 PHE B CA 1
ATOM 2945 C C . PHE B 1 20 ? 24.031 16.281 4.824 1 85.12 20 PHE B C 1
ATOM 2947 O O . PHE B 1 20 ? 24.328 15.109 5.066 1 85.12 20 PHE B O 1
ATOM 2954 N N . ALA B 1 21 ? 24.906 17.109 4.383 1 84.38 21 ALA B N 1
ATOM 2955 C CA . ALA B 1 21 ? 26.281 16.734 4.066 1 84.38 21 ALA B CA 1
ATOM 2956 C C . ALA B 1 21 ? 27.031 16.25 5.309 1 84.38 21 ALA B C 1
ATOM 2958 O O . ALA B 1 21 ? 27.766 15.273 5.25 1 84.38 21 ALA B O 1
ATOM 2959 N N . SER B 1 22 ? 26.766 16.906 6.332 1 86.5 22 SER B N 1
ATOM 2960 C CA . SER B 1 22 ? 27.406 16.547 7.586 1 86.5 22 SER B CA 1
ATOM 2961 C C . SER B 1 22 ? 26.938 15.18 8.078 1 86.5 22 SER B C 1
ATOM 2963 O O . SER B 1 22 ? 27.719 14.398 8.633 1 86.5 22 SER B O 1
ATOM 2965 N N . VAL B 1 23 ? 25.688 14.977 7.859 1 85.56 23 VAL B N 1
ATOM 2966 C CA . VAL B 1 23 ? 25.109 13.695 8.273 1 85.56 23 VAL B CA 1
ATOM 2967 C C . VAL B 1 23 ? 25.703 12.57 7.434 1 85.56 23 VAL B C 1
ATOM 2969 O O . VAL B 1 23 ? 26.031 11.5 7.961 1 85.56 23 VAL B O 1
ATOM 2972 N N . LEU B 1 24 ? 25.906 12.719 6.168 1 85.81 24 LEU B N 1
ATOM 2973 C CA . LEU B 1 24 ? 26.422 11.711 5.25 1 85.81 24 LEU B CA 1
ATOM 2974 C C . LEU B 1 24 ? 27.891 11.398 5.559 1 85.81 24 LEU B C 1
ATOM 2976 O O . LEU B 1 24 ? 28.344 10.273 5.344 1 85.81 24 LEU B O 1
ATOM 2980 N N . LYS B 1 25 ? 28.578 12.281 6.008 1 82.69 25 LYS B N 1
ATOM 2981 C CA . LYS B 1 25 ? 29.984 12.078 6.375 1 82.69 25 LYS B CA 1
ATOM 2982 C C . LYS B 1 25 ? 30.109 11.125 7.559 1 82.69 25 LYS B C 1
ATOM 2984 O O . LYS B 1 25 ? 31.047 10.328 7.621 1 82.69 25 LYS B O 1
ATOM 2989 N N . LYS B 1 26 ? 29.156 11.211 8.336 1 82.5 26 LYS B N 1
ATOM 2990 C CA . LYS B 1 26 ? 29.188 10.398 9.547 1 82.5 26 LYS B CA 1
ATOM 2991 C C . LYS B 1 26 ? 28.625 9 9.289 1 82.5 26 LYS B C 1
ATOM 2993 O O . LYS B 1 26 ? 29.016 8.039 9.961 1 82.5 26 LYS B O 1
ATOM 2998 N N . ARG B 1 27 ? 27.719 8.945 8.32 1 80.81 27 ARG B N 1
ATOM 2999 C CA . ARG B 1 27 ? 27.031 7.691 8.008 1 80.81 27 ARG B CA 1
ATOM 3000 C C . ARG B 1 27 ? 26.906 7.492 6.504 1 80.81 27 ARG B C 1
ATOM 3002 O O . ARG B 1 27 ? 25.828 7.676 5.934 1 80.81 27 ARG B O 1
ATOM 3009 N N . PRO B 1 28 ? 27.969 6.867 5.992 1 75.62 28 PRO B N 1
ATOM 3010 C CA . PRO B 1 28 ? 27.938 6.719 4.535 1 75.62 28 PRO B CA 1
ATOM 3011 C C . PRO B 1 28 ? 26.922 5.68 4.07 1 75.62 28 PRO B C 1
ATOM 3013 O O . PRO B 1 28 ? 26.719 4.664 4.742 1 75.62 28 PRO B O 1
ATOM 3016 N N . VAL B 1 29 ? 26.297 6.035 2.992 1 78.62 29 VAL B N 1
ATOM 3017 C CA . VAL B 1 29 ? 25.297 5.16 2.391 1 78.62 29 VAL B CA 1
ATOM 3018 C C . VAL B 1 29 ? 25.984 4.031 1.626 1 78.62 29 VAL B C 1
ATOM 3020 O O . VAL B 1 29 ? 26.891 4.277 0.833 1 78.62 29 VAL B O 1
ATOM 3023 N N . THR B 1 30 ? 25.531 2.801 1.9 1 74 30 THR B N 1
ATOM 3024 C CA . THR B 1 30 ? 26.172 1.633 1.31 1 74 30 THR B CA 1
ATOM 3025 C C . THR B 1 30 ? 25.312 1.057 0.183 1 74 30 THR B C 1
ATOM 3027 O O . THR B 1 30 ? 25.75 0.134 -0.515 1 74 30 THR B O 1
ATOM 3030 N N . THR B 1 31 ? 24.188 1.625 0.059 1 74.81 31 THR B N 1
ATOM 3031 C CA . THR B 1 31 ? 23.312 1.067 -0.972 1 74.81 31 THR B CA 1
ATOM 3032 C C . THR B 1 31 ? 23.859 1.383 -2.363 1 74.81 31 THR B C 1
ATOM 3034 O O . THR B 1 31 ? 24.453 2.438 -2.576 1 74.81 31 THR B O 1
ATOM 3037 N N . GLU B 1 32 ? 23.594 0.526 -3.24 1 73.69 32 GLU B N 1
ATOM 3038 C CA . GLU B 1 32 ? 24.109 0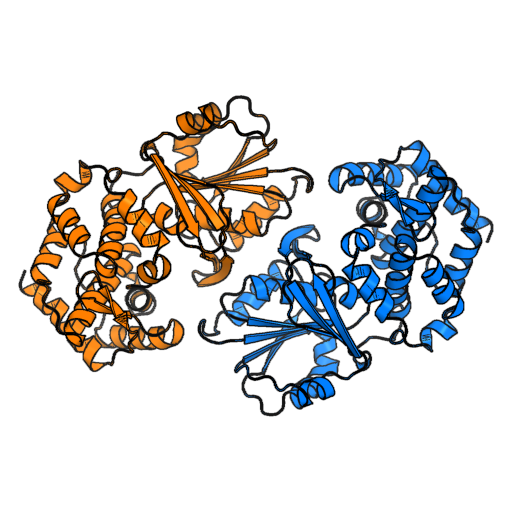.638 -4.602 1 73.69 32 GLU B CA 1
ATOM 3039 C C . GLU B 1 32 ? 23.266 1.597 -5.434 1 73.69 32 GLU B C 1
ATOM 3041 O O . GLU B 1 32 ? 23.734 2.125 -6.445 1 73.69 32 GLU B O 1
ATOM 3046 N N . SER B 1 33 ? 22.094 1.759 -5.055 1 86.75 33 SER B N 1
ATOM 3047 C CA . SER B 1 33 ? 21.219 2.607 -5.855 1 86.75 33 SER B CA 1
ATOM 3048 C C . SER B 1 33 ? 20.453 3.596 -4.98 1 86.75 33 SER B C 1
ATOM 3050 O O . SER B 1 33 ? 19.906 3.221 -3.934 1 86.75 33 SER B O 1
ATOM 3052 N N . ILE B 1 34 ? 20.562 4.883 -5.441 1 91.31 34 ILE B N 1
ATOM 3053 C CA . ILE B 1 34 ? 19.875 5.945 -4.711 1 91.31 34 ILE B CA 1
ATOM 3054 C C . ILE B 1 34 ? 18.906 6.66 -5.641 1 91.31 34 ILE B C 1
ATOM 3056 O O . ILE B 1 34 ? 19.25 7.016 -6.77 1 91.31 34 ILE B O 1
ATOM 3060 N N . VAL B 1 35 ? 17.719 6.766 -5.191 1 92.94 35 VAL B N 1
ATOM 3061 C CA . VAL B 1 35 ? 16.703 7.504 -5.941 1 92.94 35 VAL B CA 1
ATOM 3062 C C . VAL B 1 35 ? 16.188 8.664 -5.098 1 92.94 35 VAL B C 1
ATOM 3064 O O . VAL B 1 35 ? 15.664 8.461 -4 1 92.94 35 VAL B O 1
ATOM 3067 N N . VAL B 1 36 ? 16.312 9.883 -5.621 1 94.94 36 VAL B N 1
ATOM 3068 C CA . VAL B 1 36 ? 15.828 11.078 -4.93 1 94.94 36 VAL B CA 1
ATOM 3069 C C . VAL B 1 36 ? 14.562 11.594 -5.605 1 94.94 36 VAL B C 1
ATOM 3071 O O . VAL B 1 36 ? 14.57 11.906 -6.801 1 94.94 36 VAL B O 1
ATOM 3074 N N . LEU B 1 37 ? 13.5 11.594 -4.855 1 96.75 37 LEU B N 1
ATOM 3075 C CA . LEU B 1 37 ? 12.273 12.25 -5.301 1 96.75 37 LEU B CA 1
ATOM 3076 C C . LEU B 1 37 ? 12.195 13.672 -4.773 1 96.75 37 LEU B C 1
ATOM 3078 O O . LEU B 1 37 ? 12.273 13.898 -3.562 1 96.75 37 LEU B O 1
ATOM 3082 N N . ALA B 1 38 ? 12.078 14.641 -5.66 1 96.06 38 ALA B N 1
ATOM 3083 C CA . ALA B 1 38 ? 12.047 16.031 -5.227 1 96.06 38 ALA B CA 1
ATOM 3084 C C . ALA B 1 38 ? 11.109 16.859 -6.109 1 96.06 38 ALA B C 1
ATOM 3086 O O . ALA B 1 38 ? 10.922 16.547 -7.289 1 96.06 38 ALA B O 1
ATOM 3087 N N . ASN B 1 39 ? 10.539 17.922 -5.465 1 93.81 39 ASN B N 1
ATOM 3088 C CA . ASN B 1 39 ? 9.875 18.922 -6.301 1 93.81 39 ASN B CA 1
ATOM 3089 C C . ASN B 1 39 ? 10.867 19.625 -7.211 1 93.81 39 ASN B C 1
ATOM 3091 O O . ASN B 1 39 ? 12.039 19.781 -6.859 1 93.81 39 ASN B O 1
ATOM 3095 N N . GLN B 1 40 ? 10.359 20.094 -8.305 1 91.31 40 GLN B N 1
ATOM 3096 C CA . GLN B 1 40 ? 11.195 20.781 -9.273 1 91.31 40 GLN B CA 1
ATOM 3097 C C . GLN B 1 40 ? 11.953 21.938 -8.617 1 91.31 40 GLN B C 1
ATOM 3099 O O . GLN B 1 40 ? 13.148 22.109 -8.844 1 91.31 40 GLN B O 1
ATOM 3104 N N . ARG B 1 41 ? 11.289 22.641 -7.871 1 90.44 41 ARG B N 1
ATOM 3105 C CA . ARG B 1 41 ? 11.875 23.797 -7.199 1 90.44 41 ARG B CA 1
ATOM 3106 C C . ARG B 1 41 ? 13.094 23.391 -6.375 1 90.44 41 ARG B C 1
ATOM 3108 O O . ARG B 1 41 ? 14.141 24.047 -6.441 1 90.44 41 ARG B O 1
ATOM 3115 N N . TYR B 1 42 ? 13 22.375 -5.711 1 90.94 42 TYR B N 1
ATOM 3116 C CA . TYR B 1 42 ? 14.055 21.984 -4.781 1 90.94 42 TYR B CA 1
ATOM 3117 C C . TYR B 1 42 ? 15.156 21.219 -5.496 1 90.94 42 TYR B C 1
ATOM 3119 O O . TYR B 1 42 ? 16.312 21.266 -5.082 1 90.94 42 TYR B O 1
ATOM 3127 N N . TYR B 1 43 ? 14.805 20.594 -6.508 1 92.44 43 TYR B N 1
ATOM 3128 C CA . TYR B 1 43 ? 15.844 20.047 -7.371 1 92.44 43 TYR B CA 1
ATOM 3129 C C . TYR B 1 43 ? 16.75 21.156 -7.906 1 92.44 43 TYR B C 1
ATOM 3131 O O . TYR B 1 43 ? 17.969 21.047 -7.84 1 92.44 43 TYR B O 1
ATOM 3139 N N . ASP B 1 44 ? 16.125 22.188 -8.383 1 90.94 44 ASP B N 1
ATOM 3140 C CA . ASP B 1 44 ? 16.875 23.297 -8.969 1 90.94 44 ASP B CA 1
ATOM 3141 C C . ASP B 1 44 ? 17.781 23.953 -7.926 1 90.94 44 ASP B C 1
ATOM 3143 O O . ASP B 1 44 ? 18.891 24.406 -8.242 1 90.94 44 ASP B O 1
ATOM 3147 N N . LEU B 1 45 ? 17.375 23.938 -6.785 1 89.56 45 LEU B N 1
ATOM 3148 C CA . LEU B 1 45 ? 18.078 24.656 -5.734 1 89.56 45 LEU B CA 1
ATOM 3149 C C . LEU B 1 45 ? 19.188 23.797 -5.141 1 89.56 45 LEU B C 1
ATOM 3151 O O . LEU B 1 45 ? 20.25 24.312 -4.773 1 89.56 45 LEU B O 1
ATOM 3155 N N . PHE B 1 46 ? 18.906 22.469 -5.082 1 90.06 46 PHE B N 1
ATOM 3156 C CA . PHE B 1 46 ? 19.75 21.719 -4.168 1 90.06 46 PHE B CA 1
ATOM 3157 C C . PHE B 1 46 ? 20.406 20.531 -4.879 1 90.06 46 PHE B C 1
ATOM 3159 O O . PHE B 1 46 ? 21.219 19.812 -4.293 1 90.06 46 PHE B O 1
ATOM 3166 N N . SER B 1 47 ? 20.109 20.25 -6.102 1 90.38 47 SER B N 1
ATOM 3167 C CA . SER B 1 47 ? 20.625 19.062 -6.789 1 90.38 47 SER B CA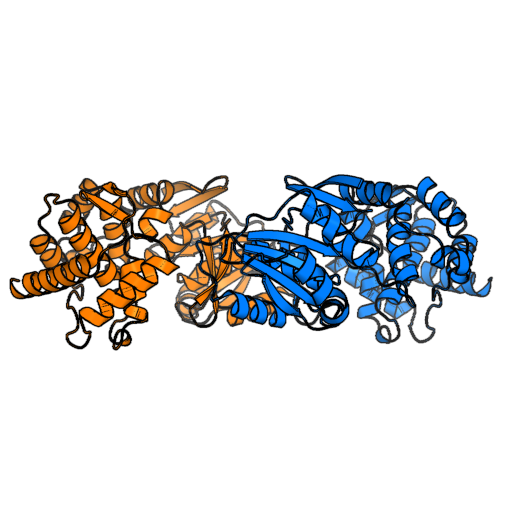 1
ATOM 3168 C C . SER B 1 47 ? 22.141 19.016 -6.777 1 90.38 47 SER B C 1
ATOM 3170 O O . SER B 1 47 ? 22.734 17.969 -6.535 1 90.38 47 SER B O 1
ATOM 3172 N N . GLU B 1 48 ? 22.781 20.125 -6.988 1 88.31 48 GLU B N 1
ATOM 3173 C CA . GLU B 1 48 ? 24.234 20.172 -7.008 1 88.31 48 GLU B CA 1
ATOM 3174 C C . GLU B 1 48 ? 24.828 19.828 -5.637 1 88.31 48 GLU B C 1
ATOM 3176 O O . GLU B 1 48 ? 25.766 19.047 -5.539 1 88.31 48 GLU B O 1
ATOM 3181 N N . LYS B 1 49 ? 24.219 20.422 -4.707 1 86.19 49 LYS B N 1
ATOM 3182 C CA . LYS B 1 49 ? 24.672 20.203 -3.342 1 86.19 49 LYS B CA 1
ATOM 3183 C C . LYS B 1 49 ? 24.516 18.734 -2.945 1 86.19 49 LYS B C 1
ATOM 3185 O O . LYS B 1 49 ? 25.406 18.141 -2.326 1 86.19 49 LYS B O 1
ATOM 3190 N N . ILE B 1 50 ? 23.438 18.156 -3.266 1 88 50 ILE B N 1
ATOM 3191 C CA . ILE B 1 50 ? 23.125 16.766 -2.893 1 88 50 ILE B CA 1
ATOM 3192 C C . ILE B 1 50 ? 24 15.812 -3.688 1 88 50 ILE B C 1
ATOM 3194 O O . ILE B 1 50 ? 24.531 14.844 -3.137 1 88 50 ILE B O 1
ATOM 3198 N N . ASN B 1 51 ? 24.188 16.078 -4.922 1 88.69 51 ASN B N 1
ATOM 3199 C CA . ASN B 1 51 ? 25.078 15.258 -5.742 1 88.69 51 ASN B CA 1
ATOM 3200 C C . ASN B 1 51 ? 26.5 15.25 -5.195 1 88.69 51 ASN B C 1
ATOM 3202 O O . ASN B 1 51 ? 27.156 14.211 -5.16 1 88.69 51 ASN B O 1
ATOM 3206 N N . TYR B 1 52 ? 26.844 16.375 -4.785 1 86.56 52 TYR B N 1
ATOM 3207 C CA . TYR B 1 52 ? 28.188 16.5 -4.238 1 86.56 52 TYR B CA 1
ATOM 3208 C C . TYR B 1 52 ? 28.328 15.727 -2.93 1 86.56 52 TYR B C 1
ATOM 3210 O O . TYR B 1 52 ? 29.344 15.086 -2.682 1 86.56 52 TYR B O 1
ATOM 3218 N N . ALA B 1 53 ? 27.328 15.859 -2.125 1 85.75 53 ALA B N 1
ATOM 3219 C CA . ALA B 1 53 ? 27.359 15.18 -0.831 1 85.75 53 ALA B CA 1
ATOM 3220 C C . ALA B 1 53 ? 27.469 13.672 -1.004 1 85.75 53 ALA B C 1
ATOM 3222 O O . ALA B 1 53 ? 28.141 13 -0.216 1 85.75 53 ALA B O 1
ATOM 3223 N N . PHE B 1 54 ? 26.812 13.07 -2.004 1 86.88 54 PHE B N 1
ATOM 3224 C CA . PHE B 1 54 ? 26.844 11.625 -2.225 1 86.88 54 PHE B CA 1
ATOM 3225 C C . PHE B 1 54 ? 28.125 11.227 -2.936 1 86.88 54 PHE B C 1
ATOM 3227 O O . PHE B 1 54 ? 28.516 10.055 -2.906 1 86.88 54 PHE B O 1
ATOM 3234 N N . GLY B 1 55 ? 28.875 12.203 -3.35 1 72.38 55 GLY B N 1
ATOM 3235 C CA . GLY B 1 55 ? 30.141 11.922 -4.012 1 72.38 55 GLY B CA 1
ATOM 3236 C C . GLY B 1 55 ? 29.984 11.117 -5.289 1 72.38 55 GLY B C 1
ATOM 3237 O O . GLY B 1 55 ? 29.031 11.328 -6.043 1 72.38 55 GLY B O 1
ATOM 3238 N N . GLU B 1 56 ? 31.031 10.109 -5.406 1 64.5 56 GLU B N 1
ATOM 3239 C CA . GLU B 1 56 ? 31.109 9.234 -6.574 1 64.5 56 GLU B CA 1
ATOM 3240 C C . GLU B 1 56 ? 30.156 8.047 -6.438 1 64.5 56 GLU B C 1
ATOM 3242 O O . GLU B 1 56 ? 30.297 7.055 -7.156 1 64.5 56 GLU B O 1
ATOM 3247 N N . GLN B 1 57 ? 29.359 8.305 -5.379 1 61.75 57 GLN B N 1
ATOM 3248 C CA . GLN B 1 57 ? 28.469 7.168 -5.277 1 61.75 57 GLN B CA 1
ATOM 3249 C C . GLN B 1 57 ? 27.703 6.949 -6.582 1 61.75 57 GLN B C 1
ATOM 3251 O O . GLN B 1 57 ? 26.984 7.84 -7.039 1 61.75 57 GLN B O 1
ATOM 3256 N N . LEU B 1 58 ? 28.031 5.836 -7.215 1 64.38 58 LEU B N 1
ATOM 3257 C CA . LEU B 1 58 ? 27.422 5.391 -8.469 1 64.38 58 LEU B CA 1
ATOM 3258 C C . LEU B 1 58 ? 25.984 4.949 -8.25 1 64.38 58 LEU B C 1
ATOM 3260 O O . LEU B 1 58 ? 25.641 4.422 -7.184 1 64.38 58 LEU B O 1
ATOM 3264 N N . GLY B 1 59 ? 25 5.746 -8.953 1 80.38 59 GLY B N 1
ATOM 3265 C CA . GLY B 1 59 ? 23.656 5.219 -9.055 1 80.38 59 GLY B CA 1
ATOM 3266 C C . GLY B 1 59 ? 22.609 6.133 -8.445 1 80.38 59 GLY B C 1
ATOM 3267 O O . GLY B 1 59 ? 21.578 5.664 -7.949 1 80.38 59 GLY B O 1
ATOM 3268 N N . LEU B 1 60 ? 23.156 7.496 -8.312 1 88.31 60 LEU B N 1
ATOM 3269 C CA . LEU B 1 60 ? 22.172 8.461 -7.852 1 88.31 60 LEU B CA 1
ATOM 3270 C C . LEU B 1 60 ? 21.25 8.883 -8.992 1 88.31 60 LEU B C 1
ATOM 3272 O O . LEU B 1 60 ? 21.703 9.375 -10.023 1 88.31 60 LEU B O 1
ATOM 3276 N N . ASN B 1 61 ? 19.984 8.617 -8.852 1 91 61 ASN B N 1
ATOM 3277 C CA . ASN B 1 61 ? 18.969 8.961 -9.828 1 91 61 ASN B CA 1
ATOM 3278 C C . ASN B 1 61 ? 17.922 9.922 -9.242 1 91 61 ASN B C 1
ATOM 3280 O O . ASN B 1 61 ? 17.562 9.812 -8.07 1 91 61 ASN B O 1
ATOM 3284 N N . TRP B 1 62 ? 17.547 10.891 -10.102 1 93.5 62 TRP B N 1
ATOM 3285 C CA . TRP B 1 62 ? 16.562 11.875 -9.656 1 93.5 62 TRP B CA 1
ATOM 3286 C C . TRP B 1 62 ? 15.234 11.672 -10.359 1 93.5 62 TRP B C 1
ATOM 3288 O O . TRP B 1 62 ? 15.188 11.438 -11.57 1 93.5 62 TRP B O 1
ATOM 3298 N N . TYR B 1 63 ? 14.219 11.68 -9.586 1 95.12 63 TYR B N 1
ATOM 3299 C CA . TYR B 1 63 ? 12.867 11.828 -10.117 1 95.12 63 TYR B CA 1
ATOM 3300 C C . TYR B 1 63 ? 12.266 13.164 -9.703 1 95.12 63 TYR B C 1
ATOM 3302 O O . TYR B 1 63 ? 12.164 13.469 -8.516 1 95.12 63 TYR B O 1
ATOM 3310 N N . ILE B 1 64 ? 11.836 13.953 -10.617 1 96.12 64 ILE B N 1
ATOM 3311 C CA . ILE B 1 64 ? 11.359 15.305 -10.344 1 96.12 64 ILE B CA 1
ATOM 3312 C C . ILE B 1 64 ? 9.836 15.336 -10.375 1 96.12 64 ILE B C 1
ATOM 3314 O O . ILE B 1 64 ? 9.219 15.141 -11.422 1 96.12 64 ILE B O 1
ATOM 3318 N N . CYS B 1 65 ? 9.273 15.57 -9.203 1 95 65 CYS B N 1
ATOM 3319 C CA . CYS B 1 65 ? 7.828 15.672 -9.055 1 95 65 CYS B CA 1
ATOM 3320 C C . CYS B 1 65 ? 7.34 17.062 -9.43 1 95 65 CYS B C 1
ATOM 3322 O O . CYS B 1 65 ? 8.125 18.016 -9.469 1 95 65 CYS B O 1
ATOM 3324 N N . ARG B 1 66 ? 6.07 17.25 -9.68 1 89.56 66 ARG B N 1
ATOM 3325 C CA . ARG B 1 66 ? 5.445 18.547 -9.914 1 89.56 66 ARG B CA 1
ATOM 3326 C C . ARG B 1 66 ? 5.562 19.438 -8.688 1 89.56 66 ARG B C 1
ATOM 3328 O O . ARG B 1 66 ? 5.586 18.953 -7.555 1 89.56 66 ARG B O 1
ATOM 3335 N N . ASN B 1 67 ? 5.578 20.656 -8.969 1 85.38 67 ASN B N 1
ATOM 3336 C CA . ASN B 1 67 ? 5.621 21.609 -7.863 1 85.38 67 ASN B CA 1
ATOM 3337 C C . ASN B 1 67 ? 4.234 21.859 -7.277 1 85.38 67 ASN B C 1
ATOM 3339 O O . ASN B 1 67 ? 3.709 22.969 -7.355 1 85.38 67 ASN B O 1
ATOM 3343 N N . ASP B 1 68 ? 3.625 20.828 -6.828 1 84.06 68 ASP B N 1
ATOM 3344 C CA . ASP B 1 68 ? 2.283 20.859 -6.254 1 84.06 68 ASP B CA 1
ATOM 3345 C C . ASP B 1 68 ? 2.262 20.203 -4.875 1 84.06 68 ASP B C 1
ATOM 3347 O O . ASP B 1 68 ? 2.918 19.172 -4.66 1 84.06 68 ASP B O 1
ATOM 3351 N N . VAL B 1 69 ? 1.542 20.891 -4.043 1 80.75 69 VAL B N 1
ATOM 3352 C CA . VAL B 1 69 ? 1.451 20.375 -2.68 1 80.75 69 VAL B CA 1
ATOM 3353 C C . VAL B 1 69 ? 0.777 19.016 -2.68 1 80.75 69 VAL B C 1
ATOM 3355 O O . VAL B 1 69 ? 1.067 18.172 -1.828 1 80.75 69 VAL B O 1
ATOM 3358 N N . HIS B 1 70 ? -0.031 18.781 -3.672 1 81 70 HIS B N 1
ATOM 3359 C CA . HIS B 1 70 ? -0.778 17.531 -3.756 1 81 70 HIS B CA 1
ATOM 3360 C C . HIS B 1 70 ? -0.208 16.609 -4.836 1 81 70 HIS B C 1
ATOM 3362 O O . HIS B 1 70 ? -0.961 15.984 -5.586 1 81 70 HIS B O 1
ATOM 3368 N N . CYS B 1 71 ? 1.148 16.656 -4.84 1 89.19 71 CYS B N 1
ATOM 3369 C CA . CYS B 1 71 ? 1.765 15.82 -5.867 1 89.19 71 CYS B CA 1
ATOM 3370 C C . CYS B 1 71 ? 1.682 14.344 -5.504 1 89.19 71 CYS B C 1
ATOM 3372 O O . CYS B 1 71 ? 1.998 13.477 -6.32 1 89.19 71 CYS B O 1
ATOM 3374 N N . ASN B 1 72 ? 1.242 14.023 -4.309 1 92.44 72 ASN B N 1
ATOM 3375 C CA . ASN B 1 72 ? 1.044 12.633 -3.895 1 92.44 72 ASN B CA 1
ATOM 3376 C C . ASN B 1 72 ? -0.275 12.078 -4.422 1 92.44 72 ASN B C 1
ATOM 3378 O O . ASN B 1 72 ? -1.105 11.602 -3.646 1 92.44 72 ASN B O 1
ATOM 3382 N N . ASP B 1 73 ? -0.453 12.094 -5.695 1 89.5 73 ASP B N 1
ATOM 3383 C CA . ASP B 1 73 ? -1.668 11.57 -6.312 1 89.5 73 ASP B CA 1
ATOM 3384 C C . ASP B 1 73 ? -1.37 10.32 -7.137 1 89.5 73 ASP B C 1
ATOM 3386 O O . ASP B 1 73 ? -0.208 9.953 -7.316 1 89.5 73 ASP B O 1
ATOM 3390 N N . LEU B 1 74 ? -2.418 9.711 -7.645 1 84.94 74 LEU B N 1
ATOM 3391 C CA . LEU B 1 74 ? -2.295 8.422 -8.312 1 84.94 74 LEU B CA 1
ATOM 3392 C C . LEU B 1 74 ? -1.498 8.555 -9.609 1 84.94 74 LEU B C 1
ATOM 3394 O O . LEU B 1 74 ? -0.738 7.652 -9.969 1 84.94 74 LEU B O 1
ATOM 3398 N N . SER B 1 75 ? -1.731 9.633 -10.242 1 85.31 75 SER B N 1
ATOM 3399 C CA . SER B 1 75 ? -1.022 9.844 -11.5 1 85.31 75 SER B CA 1
ATOM 3400 C C . SER B 1 75 ? 0.483 9.945 -11.281 1 85.31 75 SER B C 1
ATOM 3402 O O . SER B 1 75 ? 1.268 9.344 -12.016 1 85.31 75 SER B O 1
ATOM 3404 N N . GLU B 1 76 ? 0.865 10.734 -10.297 1 91.38 76 GLU B N 1
ATOM 3405 C CA . GLU B 1 76 ? 2.281 10.867 -9.961 1 91.38 76 GLU B CA 1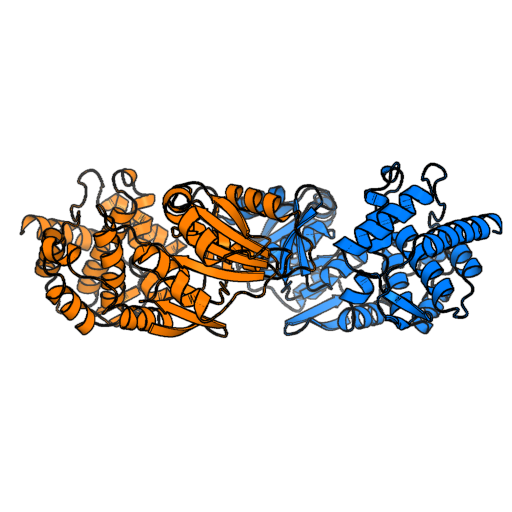
ATOM 3406 C C . GLU B 1 76 ? 2.859 9.539 -9.477 1 91.38 76 GLU B C 1
ATOM 3408 O O . GLU B 1 76 ? 3.996 9.195 -9.805 1 91.38 76 GLU B O 1
ATOM 3413 N N . LEU B 1 77 ? 2.105 8.828 -8.719 1 90.25 77 LEU B N 1
ATOM 3414 C CA . LEU B 1 77 ? 2.527 7.52 -8.242 1 90.25 77 LEU B CA 1
ATOM 3415 C C . LEU B 1 77 ? 2.816 6.578 -9.406 1 90.25 77 LEU B C 1
ATOM 3417 O O . LEU B 1 77 ? 3.844 5.898 -9.422 1 90.25 77 LEU B O 1
ATOM 3421 N N . GLU B 1 78 ? 1.921 6.559 -10.312 1 85.5 78 GLU B N 1
ATOM 3422 C CA . GLU B 1 78 ? 2.092 5.707 -11.492 1 85.5 78 GLU B CA 1
ATOM 3423 C C . GLU B 1 78 ? 3.369 6.059 -12.242 1 85.5 78 GLU B C 1
ATOM 3425 O O . GLU B 1 78 ? 4.082 5.172 -12.719 1 85.5 78 GLU B O 1
ATOM 3430 N N . SER B 1 79 ? 3.596 7.328 -12.367 1 88.81 79 SER B N 1
ATOM 3431 C CA . SER B 1 79 ? 4.773 7.805 -13.086 1 88.81 79 SER B CA 1
ATOM 3432 C C . SER B 1 79 ? 6.059 7.379 -12.383 1 88.81 79 SER B C 1
ATOM 3434 O O . SER B 1 79 ? 7.02 6.965 -13.031 1 88.81 79 SER B O 1
ATOM 3436 N N . VAL B 1 80 ? 6.109 7.492 -11.125 1 91.88 80 VAL B N 1
ATOM 3437 C CA . VAL B 1 80 ? 7.309 7.121 -10.383 1 91.88 80 VAL B CA 1
ATOM 3438 C C . VAL B 1 80 ? 7.516 5.613 -10.453 1 91.88 80 VAL B C 1
ATOM 3440 O O . VAL B 1 80 ? 8.648 5.141 -10.555 1 91.88 80 VAL B O 1
ATOM 3443 N N . LEU B 1 81 ? 6.441 4.883 -10.391 1 87.88 81 LEU B N 1
ATOM 3444 C CA . LEU B 1 81 ? 6.531 3.43 -10.477 1 87.88 81 LEU B CA 1
ATOM 3445 C C . LEU B 1 81 ? 7.094 2.998 -11.828 1 87.88 81 LEU B C 1
ATOM 3447 O O . LEU B 1 81 ? 7.898 2.062 -11.898 1 87.88 81 LEU B O 1
ATOM 3451 N N . ARG B 1 82 ? 6.676 3.664 -12.891 1 84.25 82 ARG B N 1
ATOM 3452 C CA . ARG B 1 82 ? 7.227 3.395 -14.211 1 84.25 82 ARG B CA 1
ATOM 3453 C C . ARG B 1 82 ? 8.719 3.699 -14.258 1 84.25 82 ARG B C 1
ATOM 3455 O O . ARG B 1 82 ? 9.492 2.967 -14.883 1 84.25 82 ARG B O 1
ATOM 3462 N N . PHE B 1 83 ? 9.039 4.746 -13.602 1 87.44 83 PHE B N 1
ATOM 3463 C CA . PHE B 1 83 ? 10.438 5.141 -13.508 1 87.44 83 PHE B CA 1
ATOM 3464 C C . PHE B 1 83 ? 11.258 4.074 -12.789 1 87.44 83 PHE B C 1
ATOM 3466 O O . PHE B 1 83 ? 12.383 3.773 -13.195 1 87.44 83 PHE B O 1
ATOM 3473 N N . LEU B 1 84 ? 10.711 3.4 -11.758 1 85 84 LEU B N 1
ATOM 3474 C CA . LEU B 1 84 ? 11.406 2.428 -10.93 1 85 84 LEU B CA 1
ATOM 3475 C C . LEU B 1 84 ? 11.312 1.028 -11.523 1 85 84 LEU B C 1
ATOM 3477 O O . LEU B 1 84 ? 11.945 0.092 -11.031 1 85 84 LEU B O 1
ATOM 3481 N N . ALA B 1 85 ? 10.469 0.881 -12.508 1 75.44 85 ALA B N 1
ATOM 3482 C CA . ALA B 1 85 ? 10.188 -0.435 -13.078 1 75.44 85 ALA B CA 1
ATOM 3483 C C . ALA B 1 85 ? 11.461 -1.098 -13.578 1 75.44 85 ALA B C 1
ATOM 3485 O O . ALA B 1 85 ? 11.578 -2.324 -13.57 1 75.44 85 ALA B O 1
ATOM 3486 N N . ASP B 1 86 ? 12.367 -0.302 -13.93 1 71.62 86 ASP B N 1
ATOM 3487 C CA . ASP B 1 86 ? 13.57 -0.826 -14.57 1 71.62 86 ASP B CA 1
ATOM 3488 C C . ASP B 1 86 ? 14.594 -1.274 -13.523 1 71.62 86 ASP B C 1
ATOM 3490 O O . ASP B 1 86 ? 15.609 -1.877 -13.867 1 71.62 86 ASP B O 1
ATOM 3494 N N . TRP B 1 87 ? 14.344 -1.094 -12.266 1 76.38 87 TRP B N 1
ATOM 3495 C CA . TRP B 1 87 ? 15.297 -1.473 -11.227 1 76.38 87 TRP B CA 1
ATOM 3496 C C . TRP B 1 87 ? 15.164 -2.953 -10.883 1 76.38 87 TRP B C 1
ATOM 3498 O O . TRP B 1 87 ? 14.055 -3.477 -10.781 1 76.38 87 TRP B O 1
ATOM 3508 N N . PRO B 1 88 ? 16.266 -3.602 -10.797 1 72.81 88 PRO B N 1
ATOM 3509 C CA . PRO B 1 88 ? 16.203 -5.023 -10.438 1 72.81 88 PRO B CA 1
ATOM 3510 C C . PRO B 1 88 ? 15.594 -5.262 -9.062 1 72.81 88 PRO B C 1
ATOM 3512 O O . PRO B 1 88 ? 15.828 -4.48 -8.133 1 72.81 88 PRO B O 1
ATOM 3515 N N . GLU B 1 89 ? 14.805 -6.293 -8.883 1 72.5 89 GLU B N 1
ATOM 3516 C CA . GLU B 1 89 ? 14.102 -6.617 -7.645 1 72.5 89 GLU B CA 1
ATOM 3517 C C . GLU B 1 89 ? 15.078 -7.055 -6.559 1 72.5 89 GLU B C 1
ATOM 3519 O O . GLU B 1 89 ? 14.758 -7.004 -5.371 1 72.5 89 GLU B O 1
ATOM 3524 N N . ASN B 1 90 ? 16.203 -7.441 -6.965 1 71.44 90 ASN B N 1
ATOM 3525 C CA . ASN B 1 90 ? 17.141 -7.996 -6.004 1 71.44 90 ASN B CA 1
ATOM 3526 C C . ASN B 1 90 ? 18.141 -6.938 -5.516 1 71.44 90 ASN B C 1
ATOM 3528 O O . ASN B 1 90 ? 19.078 -7.254 -4.801 1 71.44 90 ASN B O 1
ATOM 3532 N N . GLN B 1 91 ? 17.891 -5.672 -5.828 1 76.06 91 GLN B N 1
ATOM 3533 C CA . GLN B 1 91 ? 18.797 -4.605 -5.406 1 76.06 91 GLN B CA 1
ATOM 3534 C C . GLN B 1 91 ? 18.125 -3.691 -4.383 1 76.06 91 GLN B C 1
ATOM 3536 O O . GLN B 1 91 ? 16.969 -3.322 -4.539 1 76.06 91 GLN B O 1
ATOM 3541 N N . ASP B 1 92 ? 18.969 -3.406 -3.42 1 83.69 92 ASP B N 1
ATOM 3542 C CA . ASP B 1 92 ? 18.5 -2.469 -2.41 1 83.69 92 ASP B CA 1
ATOM 3543 C C . ASP B 1 92 ? 18.578 -1.03 -2.914 1 83.69 92 ASP B C 1
ATOM 3545 O O . ASP B 1 92 ? 19.562 -0.636 -3.533 1 83.69 92 ASP B O 1
ATOM 3549 N N . VAL B 1 93 ? 17.516 -0.365 -2.684 1 87.62 93 VAL B N 1
ATOM 3550 C CA . VAL B 1 93 ? 17.453 1.02 -3.139 1 87.62 93 VAL B CA 1
ATOM 3551 C C . VAL B 1 93 ? 17.219 1.945 -1.948 1 87.62 93 VAL B C 1
ATOM 3553 O O . VAL B 1 93 ? 16.438 1.617 -1.042 1 87.62 93 VAL B O 1
ATOM 3556 N N . LEU B 1 94 ? 17.984 3.02 -1.88 1 92.06 94 LEU B N 1
ATOM 3557 C CA . LEU B 1 94 ? 17.672 4.09 -0.935 1 92.06 94 LEU B CA 1
ATOM 3558 C C . LEU B 1 94 ? 16.766 5.133 -1.571 1 92.06 94 LEU B C 1
ATOM 3560 O O . LEU B 1 94 ? 17.156 5.797 -2.533 1 92.06 94 LEU B O 1
ATOM 3564 N N . LEU B 1 95 ? 15.602 5.242 -1.044 1 93.75 95 LEU B N 1
ATOM 3565 C CA . LEU B 1 95 ? 14.656 6.262 -1.491 1 93.75 95 LEU B CA 1
ATOM 3566 C C . LEU B 1 95 ? 14.742 7.504 -0.612 1 93.75 95 LEU B C 1
ATOM 3568 O O . LEU B 1 95 ? 14.617 7.414 0.612 1 93.75 95 LEU B O 1
ATOM 3572 N N . ILE B 1 96 ? 14.945 8.648 -1.236 1 95.06 96 ILE B N 1
ATOM 3573 C CA . ILE B 1 96 ? 15.016 9.906 -0.509 1 95.06 96 ILE B CA 1
ATOM 3574 C C . ILE B 1 96 ? 13.898 10.836 -0.974 1 95.06 96 ILE B C 1
ATOM 3576 O O . ILE B 1 96 ? 13.805 11.156 -2.16 1 95.06 96 ILE B O 1
ATOM 3580 N N . GLY B 1 97 ? 13.016 11.18 -0.089 1 96.44 97 GLY B N 1
ATOM 3581 C CA . GLY B 1 97 ? 12.016 12.195 -0.381 1 96.44 97 GLY B CA 1
ATOM 3582 C C . GLY B 1 97 ? 12.43 13.586 0.077 1 96.44 97 GLY B C 1
ATOM 3583 O O . GLY B 1 97 ? 12.469 13.859 1.277 1 96.44 97 GLY B O 1
ATOM 3584 N N . LEU B 1 98 ? 12.719 14.461 -0.864 1 95.81 98 LEU B N 1
ATOM 3585 C CA . LEU B 1 98 ? 13.133 15.828 -0.59 1 95.81 98 LEU B CA 1
ATOM 3586 C C . LEU B 1 98 ? 12.086 16.828 -1.074 1 95.81 98 LEU B C 1
ATOM 3588 O O . LEU B 1 98 ? 11.922 17.016 -2.281 1 95.81 98 LEU B O 1
ATOM 3592 N N . GLY B 1 99 ? 11.406 17.375 -0.147 1 94.19 99 GLY B N 1
ATOM 3593 C CA . GLY B 1 99 ? 10.438 18.344 -0.629 1 94.19 99 GLY B CA 1
ATOM 3594 C C . GLY B 1 99 ? 9.305 18.594 0.348 1 94.19 99 GLY B C 1
ATOM 3595 O O . GLY B 1 99 ? 9.516 18.594 1.562 1 94.19 99 GLY B O 1
ATOM 3596 N N . ASN B 1 100 ? 8.195 19 -0.253 1 92.81 100 ASN B N 1
ATOM 3597 C CA . ASN B 1 100 ? 7.023 19.375 0.54 1 92.81 100 ASN B CA 1
ATOM 3598 C C . ASN B 1 100 ? 6.262 18.141 1.021 1 92.81 100 ASN B C 1
ATOM 3600 O O . ASN B 1 100 ? 6.785 17.016 0.969 1 92.81 100 ASN B O 1
ATOM 3604 N N . GLU B 1 101 ? 5.062 18.312 1.533 1 92.88 101 GLU B N 1
ATOM 3605 C CA . GLU B 1 101 ? 4.258 17.25 2.107 1 92.88 101 GLU B CA 1
ATOM 3606 C C . GLU B 1 101 ? 3.951 16.172 1.072 1 92.88 101 GLU B C 1
ATOM 3608 O O . GLU B 1 101 ? 4.059 14.977 1.36 1 92.88 101 GLU B O 1
ATOM 3613 N N . GLY B 1 102 ? 3.666 16.656 -0.09 1 93.38 102 GLY B N 1
ATOM 3614 C CA . GLY B 1 102 ? 3.307 15.719 -1.142 1 93.38 102 GLY B CA 1
ATOM 3615 C C . GLY B 1 102 ? 4.43 14.766 -1.504 1 93.38 102 GLY B C 1
ATOM 3616 O O . GLY B 1 102 ? 4.211 13.555 -1.64 1 93.38 102 GLY B O 1
ATOM 3617 N N . VAL B 1 103 ? 5.586 15.258 -1.588 1 95.94 103 VAL B N 1
ATOM 3618 C CA . VAL B 1 103 ? 6.738 14.445 -1.966 1 95.94 103 VAL B CA 1
ATOM 3619 C C . VAL B 1 103 ? 7.066 13.461 -0.847 1 95.94 103 VAL B C 1
ATOM 3621 O O . VAL B 1 103 ? 7.406 12.305 -1.108 1 95.94 103 VAL B O 1
ATOM 3624 N N . LEU B 1 104 ? 6.969 13.93 0.357 1 95.75 104 LEU B N 1
ATOM 3625 C CA . LEU B 1 104 ? 7.246 13.047 1.489 1 95.75 104 LEU B CA 1
ATOM 3626 C C . LEU B 1 104 ? 6.254 11.898 1.538 1 95.75 104 LEU B C 1
ATOM 3628 O O . LEU B 1 104 ? 6.641 10.742 1.744 1 95.75 104 LEU B O 1
ATOM 3632 N N . GLN B 1 105 ? 5.016 12.219 1.288 1 94.56 105 GLN B N 1
ATOM 3633 C CA . GLN B 1 105 ? 3.971 11.203 1.282 1 94.56 105 GLN B CA 1
ATOM 3634 C C . GLN B 1 105 ? 4.184 10.203 0.151 1 94.56 105 GLN B C 1
ATOM 3636 O O . GLN B 1 105 ? 4.09 8.992 0.361 1 94.56 105 GLN B O 1
ATOM 3641 N N . LEU B 1 106 ? 4.488 10.711 -0.919 1 94.62 106 LEU B N 1
ATOM 3642 C CA . LEU B 1 106 ? 4.707 9.867 -2.088 1 94.62 106 LEU B CA 1
ATOM 3643 C C . LEU B 1 106 ? 5.887 8.93 -1.863 1 94.62 106 LEU B C 1
ATOM 3645 O O . LEU B 1 106 ? 5.793 7.73 -2.152 1 94.62 106 LEU B O 1
ATOM 3649 N N . THR B 1 107 ? 6.938 9.469 -1.375 1 95.81 107 THR B N 1
ATOM 3650 C CA . THR B 1 107 ? 8.148 8.688 -1.159 1 95.81 107 THR B CA 1
ATOM 3651 C C . THR B 1 107 ? 7.91 7.594 -0.119 1 95.81 107 THR B C 1
ATOM 3653 O O . THR B 1 107 ? 8.305 6.441 -0.317 1 95.81 107 THR B O 1
ATOM 3656 N N . ALA B 1 108 ? 7.301 7.988 0.958 1 93.94 108 ALA B N 1
ATOM 3657 C CA . ALA B 1 108 ? 7.016 7.035 2.025 1 93.94 108 ALA B CA 1
ATOM 3658 C C . ALA B 1 108 ? 6.078 5.934 1.539 1 93.94 108 ALA B C 1
ATOM 3660 O O . ALA B 1 108 ? 6.234 4.766 1.909 1 93.94 108 ALA B O 1
ATOM 3661 N N . PHE B 1 109 ? 5.094 6.312 0.753 1 92.19 109 PHE B N 1
ATOM 3662 C CA . PHE B 1 109 ? 4.164 5.332 0.203 1 92.19 109 PHE B CA 1
ATOM 3663 C C . PHE B 1 109 ? 4.891 4.359 -0.721 1 92.19 109 PHE B C 1
ATOM 3665 O O . PHE B 1 109 ? 4.699 3.146 -0.622 1 92.19 109 PHE B O 1
ATOM 3672 N N . LEU B 1 110 ? 5.691 4.918 -1.554 1 91.56 110 LEU B N 1
ATOM 3673 C CA . LEU B 1 110 ? 6.461 4.117 -2.498 1 91.56 110 LEU B CA 1
ATOM 3674 C C . LEU B 1 110 ? 7.344 3.113 -1.766 1 91.56 110 LEU B C 1
ATOM 3676 O O . LEU B 1 110 ? 7.473 1.966 -2.195 1 91.56 110 LEU B O 1
ATOM 3680 N N . HIS B 1 111 ? 7.938 3.531 -0.744 1 91.31 111 HIS B N 1
ATOM 3681 C CA . HIS B 1 111 ? 8.812 2.688 0.064 1 91.31 111 HIS B CA 1
ATOM 3682 C C . HIS B 1 111 ? 8.086 1.427 0.527 1 91.31 111 HIS B C 1
ATOM 3684 O O . HIS B 1 111 ? 8.688 0.351 0.591 1 91.31 111 HIS B O 1
ATOM 3690 N N . GLN B 1 112 ? 6.789 1.594 0.752 1 87.62 112 GLN B N 1
ATOM 3691 C CA . GLN B 1 112 ? 6.023 0.481 1.306 1 87.62 112 GLN B CA 1
ATOM 3692 C C . GLN B 1 112 ? 5.508 -0.435 0.2 1 87.62 112 GLN B C 1
ATOM 3694 O O . GLN B 1 112 ? 5.312 -1.632 0.419 1 87.62 112 GLN B O 1
ATOM 3699 N N . VAL B 1 113 ? 5.367 0.173 -0.946 1 86.81 113 VAL B N 1
ATOM 3700 C CA . VAL B 1 113 ? 4.617 -0.604 -1.929 1 86.81 113 VAL B CA 1
ATOM 3701 C C . VAL B 1 113 ? 5.531 -0.984 -3.092 1 86.81 113 VAL B C 1
ATOM 3703 O O . VAL B 1 113 ? 5.156 -1.791 -3.945 1 86.81 113 VAL B O 1
ATOM 3706 N N . SER B 1 114 ? 6.652 -0.442 -3.174 1 82.62 114 SER B N 1
ATOM 3707 C CA . SER B 1 114 ? 7.555 -0.728 -4.285 1 82.62 114 SER B CA 1
ATOM 3708 C C . SER B 1 114 ? 8.023 -2.18 -4.258 1 82.62 114 SER B C 1
ATOM 3710 O O . SER B 1 114 ? 8.109 -2.789 -3.191 1 82.62 114 SER B O 1
ATOM 3712 N N . LYS B 1 115 ? 8.281 -2.662 -5.418 1 76 115 LYS B N 1
ATOM 3713 C CA . LYS B 1 115 ? 8.727 -4.043 -5.578 1 76 115 LYS B CA 1
ATOM 3714 C C . LYS B 1 115 ? 10.141 -4.23 -5.035 1 76 115 LYS B C 1
ATOM 3716 O O . LYS B 1 115 ? 10.523 -5.34 -4.664 1 76 115 LYS B O 1
ATOM 3721 N N . CYS B 1 116 ? 10.867 -3.193 -4.992 1 75 116 CYS B N 1
ATOM 3722 C CA . CYS B 1 116 ? 12.258 -3.246 -4.547 1 75 116 CYS B CA 1
ATOM 3723 C C . CYS B 1 116 ? 12.352 -3.115 -3.031 1 75 116 CYS B C 1
ATOM 3725 O O . CYS B 1 116 ? 11.523 -2.438 -2.412 1 75 116 CYS B O 1
ATOM 3727 N N . SER B 1 117 ? 13.266 -3.895 -2.51 1 80.94 117 SER B N 1
ATOM 3728 C CA . SER B 1 117 ? 13.617 -3.613 -1.123 1 80.94 117 SER B CA 1
ATOM 3729 C C . SER B 1 117 ? 14.273 -2.242 -0.986 1 80.94 117 SER B C 1
ATOM 3731 O O . SER B 1 117 ? 15.18 -1.9 -1.748 1 80.94 117 SER B O 1
ATOM 3733 N N . SER B 1 118 ? 13.664 -1.502 -0.095 1 87 118 SER B N 1
ATOM 3734 C CA . SER B 1 118 ? 14.188 -0.139 -0.046 1 87 118 SER B CA 1
ATOM 3735 C C . SER B 1 118 ? 14.305 0.356 1.392 1 87 118 SER B C 1
ATOM 3737 O O . SER B 1 118 ? 13.641 -0.166 2.291 1 87 118 SER B O 1
ATOM 3739 N N . LYS B 1 119 ? 15.297 1.245 1.566 1 90.69 119 LYS B N 1
ATOM 3740 C CA . LYS B 1 119 ? 15.328 2.143 2.717 1 90.69 119 LYS B CA 1
ATOM 3741 C C . LYS B 1 119 ? 14.742 3.508 2.369 1 90.69 119 LYS B C 1
ATOM 3743 O O . LYS B 1 119 ? 14.711 3.896 1.199 1 90.69 119 LYS B O 1
ATOM 3748 N N . CYS B 1 120 ? 14.234 4.199 3.404 1 94.25 120 CYS B N 1
ATOM 3749 C CA . CYS B 1 120 ? 13.531 5.445 3.109 1 94.25 120 CYS B CA 1
ATOM 3750 C C . CYS B 1 120 ? 14.016 6.57 4.016 1 94.25 120 CYS B C 1
ATOM 3752 O O . CYS B 1 120 ? 13.953 6.457 5.242 1 94.25 120 CYS B O 1
ATOM 3754 N N . TRP B 1 121 ? 14.547 7.648 3.389 1 94.62 121 TRP B N 1
ATOM 3755 C CA . TRP B 1 121 ? 14.906 8.883 4.074 1 94.62 121 TRP B CA 1
ATOM 3756 C C . TRP B 1 121 ? 14 10.031 3.639 1 94.62 121 TRP B C 1
ATOM 3758 O O . TRP B 1 121 ? 13.773 10.234 2.443 1 94.62 121 TRP B O 1
ATOM 3768 N N . LEU B 1 122 ? 13.539 10.75 4.621 1 96.25 122 LEU B N 1
ATOM 3769 C CA . LEU B 1 122 ? 12.742 11.93 4.309 1 96.25 122 LEU B CA 1
ATOM 3770 C C . LEU B 1 122 ? 13.492 13.203 4.668 1 96.25 122 LEU B C 1
ATOM 3772 O O . LEU B 1 122 ? 14.125 13.281 5.727 1 96.25 122 LEU B O 1
ATOM 3776 N N . MET B 1 123 ? 13.469 14.125 3.777 1 95.38 123 MET B N 1
ATOM 3777 C CA . MET B 1 123 ? 14.086 15.438 3.967 1 95.38 123 MET B CA 1
ATOM 3778 C C . MET B 1 123 ? 13.07 16.547 3.777 1 95.38 123 MET B C 1
ATOM 3780 O O . MET B 1 123 ? 13.039 17.203 2.729 1 95.38 123 MET B O 1
ATOM 3784 N N . PRO B 1 124 ? 12.352 16.828 4.828 1 95.56 124 PRO B N 1
ATOM 3785 C CA . PRO B 1 124 ? 11.352 17.891 4.727 1 95.56 124 PRO B CA 1
ATOM 3786 C C . PRO B 1 124 ? 11.977 19.281 4.531 1 95.56 124 PRO B C 1
ATOM 3788 O O . PRO B 1 124 ? 13.023 19.562 5.109 1 95.56 124 PRO B O 1
ATOM 3791 N N . VAL B 1 125 ? 11.273 20.125 3.801 1 93.06 125 VAL B N 1
ATOM 3792 C CA . VAL B 1 125 ? 11.828 21.438 3.475 1 93.06 125 VAL B CA 1
ATOM 3793 C C . VAL B 1 125 ? 11.102 22.516 4.266 1 93.06 125 VAL B C 1
ATOM 3795 O O . VAL B 1 125 ? 11.289 23.703 4.02 1 93.06 125 VAL B O 1
ATOM 3798 N N . SER B 1 126 ? 10.25 22.141 5.152 1 92.81 126 SER B N 1
ATOM 3799 C CA . SER B 1 126 ? 9.508 23.016 6.051 1 92.81 126 SER B CA 1
ATOM 3800 C C . SER B 1 126 ? 9.023 22.266 7.289 1 92.81 126 SER B C 1
ATOM 3802 O O . SER B 1 126 ? 9.062 21.047 7.332 1 92.81 126 SER B O 1
ATOM 3804 N N . VAL B 1 127 ? 8.586 23.016 8.266 1 93.94 127 VAL B N 1
ATOM 3805 C CA . VAL B 1 127 ? 8.047 22.391 9.461 1 93.94 127 VAL B CA 1
ATOM 3806 C C . VAL B 1 127 ? 6.723 21.703 9.133 1 93.94 127 VAL B C 1
ATOM 3808 O O . VAL B 1 127 ? 6.398 20.656 9.695 1 93.94 127 VAL B O 1
ATOM 3811 N N . GLN B 1 128 ? 6.074 22.297 8.195 1 92.25 128 GLN B N 1
ATOM 3812 C CA . GLN B 1 128 ? 4.84 21.688 7.723 1 92.25 128 GLN B CA 1
ATOM 3813 C C . GLN B 1 128 ? 5.109 20.312 7.105 1 92.25 128 GLN B C 1
ATOM 3815 O O . GLN B 1 128 ? 4.371 19.359 7.352 1 92.25 128 GLN B O 1
ATOM 3820 N N . ALA B 1 129 ? 6.078 20.297 6.328 1 93.31 129 ALA B N 1
ATOM 3821 C CA . ALA B 1 129 ? 6.465 19.031 5.727 1 93.31 129 ALA B CA 1
ATOM 3822 C C . ALA B 1 129 ? 6.969 18.047 6.785 1 93.31 129 ALA B C 1
ATOM 3824 O O . ALA B 1 129 ? 6.688 16.844 6.715 1 93.31 129 ALA B O 1
ATOM 3825 N N . LEU B 1 130 ? 7.719 18.578 7.723 1 94.94 130 LEU B N 1
ATOM 3826 C CA . LEU B 1 130 ? 8.203 17.75 8.82 1 94.94 130 LEU B CA 1
ATOM 3827 C C . LEU B 1 130 ? 7.047 17.109 9.578 1 94.94 130 LEU B C 1
ATOM 3829 O O . LEU B 1 130 ? 7.066 15.914 9.859 1 94.94 130 LEU B O 1
ATOM 3833 N N . ARG B 1 131 ? 6.094 17.922 9.883 1 94.69 131 ARG B N 1
ATOM 3834 C CA . ARG B 1 131 ? 4.895 17.438 10.555 1 94.69 131 ARG B CA 1
ATOM 3835 C C . ARG B 1 131 ? 4.309 16.234 9.828 1 94.69 131 ARG B C 1
ATOM 3837 O O . ARG B 1 131 ? 3.936 15.242 10.453 1 94.69 131 ARG B O 1
ATOM 3844 N N . GLN B 1 132 ? 4.258 16.359 8.539 1 92.06 132 GLN B N 1
ATOM 3845 C CA . GLN B 1 132 ? 3.707 15.266 7.738 1 92.06 132 GLN B CA 1
ATOM 3846 C C . GLN B 1 132 ? 4.547 14 7.883 1 92.06 132 GLN B C 1
ATOM 3848 O O . GLN B 1 132 ? 4.008 12.891 7.926 1 92.06 132 GLN B O 1
ATOM 3853 N N . GLY B 1 133 ? 5.801 14.188 7.895 1 93 133 GLY B N 1
ATOM 3854 C CA . GLY B 1 133 ? 6.699 13.055 8.039 1 93 133 GLY B CA 1
ATOM 3855 C C . GLY B 1 133 ? 6.609 12.391 9.398 1 93 133 GLY B C 1
ATOM 3856 O O . GLY B 1 133 ? 7.008 11.234 9.562 1 93 133 GLY B O 1
ATOM 3857 N N . LEU B 1 134 ? 6.086 13.125 10.359 1 94.31 134 LEU B N 1
ATOM 3858 C CA . LEU B 1 134 ? 6.027 12.617 11.727 1 94.31 134 LEU B CA 1
ATOM 3859 C C . LEU B 1 134 ? 4.781 11.758 11.938 1 94.31 134 LEU B C 1
ATOM 3861 O O . LEU B 1 134 ? 4.699 11 12.906 1 94.31 134 LEU B O 1
ATOM 3865 N N . LEU B 1 135 ? 3.836 11.898 11.117 1 92.38 135 LEU B N 1
ATOM 3866 C CA . LEU B 1 135 ? 2.578 11.172 11.25 1 92.38 135 LEU B CA 1
ATOM 3867 C C . LEU B 1 135 ? 2.703 9.758 10.695 1 92.38 135 LEU B C 1
ATOM 3869 O O . LEU B 1 135 ? 3.391 9.539 9.695 1 92.38 135 LEU B O 1
ATOM 3873 N N . PRO B 1 136 ? 2.055 8.789 11.266 1 87.44 136 PRO B N 1
ATOM 3874 C CA . PRO B 1 136 ? 2.18 7.391 10.859 1 87.44 136 PRO B CA 1
ATOM 3875 C C . PRO B 1 136 ? 1.429 7.078 9.562 1 87.44 136 PRO B C 1
ATOM 3877 O O . PRO B 1 136 ? 1.675 6.047 8.938 1 87.44 136 PRO B O 1
ATOM 3880 N N . SER B 1 137 ? 0.59 7.898 9.172 1 86.06 137 SER B N 1
ATOM 3881 C CA . SER B 1 137 ? -0.265 7.609 8.031 1 86.06 137 SER B CA 1
ATOM 3882 C C . SER B 1 137 ? 0.206 8.352 6.781 1 86.06 137 SER B C 1
ATOM 3884 O O . SER B 1 137 ? 0.489 9.547 6.84 1 86.06 137 SER B O 1
ATOM 3886 N N . VAL B 1 138 ? 0.342 7.598 5.73 1 89.12 138 VAL B N 1
ATOM 3887 C CA . VAL B 1 138 ? 0.671 8.156 4.426 1 89.12 138 VAL B CA 1
ATOM 3888 C C . VAL B 1 138 ? -0.491 7.938 3.459 1 89.12 138 VAL B C 1
ATOM 3890 O O . VAL B 1 138 ? -1.117 6.875 3.465 1 89.12 138 VAL B O 1
ATOM 3893 N N . THR B 1 139 ? -0.755 8.977 2.701 1 89.25 139 THR B N 1
ATOM 3894 C CA . THR B 1 139 ? -1.933 8.883 1.845 1 89.25 139 THR B CA 1
ATOM 3895 C C . THR B 1 139 ? -1.582 9.234 0.402 1 89.25 139 THR B C 1
ATOM 3897 O O . THR B 1 139 ? -0.623 9.969 0.151 1 89.25 139 THR B O 1
ATOM 3900 N N . ILE B 1 140 ? -2.236 8.617 -0.497 1 89.75 140 ILE B N 1
ATOM 3901 C CA . ILE B 1 140 ? -2.275 8.977 -1.909 1 89.75 140 ILE B CA 1
ATOM 3902 C C . ILE B 1 140 ? -3.66 9.516 -2.266 1 89.75 140 ILE B C 1
ATOM 3904 O O . ILE B 1 140 ? -4.676 8.945 -1.858 1 89.75 140 ILE B O 1
ATOM 3908 N N . GLN B 1 141 ? -3.633 10.594 -2.967 1 85.38 141 GLN B N 1
ATOM 3909 C CA . GLN B 1 141 ? -4.891 11.289 -3.223 1 85.38 141 GLN B CA 1
ATOM 3910 C C . GLN B 1 141 ? -5.363 11.062 -4.656 1 85.38 141 GLN B C 1
ATOM 3912 O O . GLN B 1 141 ? -4.566 10.734 -5.535 1 85.38 141 GLN B O 1
ATOM 3917 N N . GLN B 1 142 ? -6.664 11.055 -4.762 1 75.56 142 GLN B N 1
ATOM 3918 C CA . GLN B 1 142 ? -7.32 11.172 -6.062 1 75.56 142 GLN B CA 1
ATOM 3919 C C . GLN B 1 142 ? -8.328 12.328 -6.062 1 75.56 142 GLN B C 1
ATOM 3921 O O . GLN B 1 142 ? -9.211 12.391 -5.203 1 75.56 142 GLN B O 1
ATOM 3926 N N . ALA B 1 143 ? -8.266 13.211 -7.004 1 64.75 143 ALA B N 1
ATOM 3927 C CA . ALA B 1 143 ? -9.125 14.383 -7.074 1 64.75 143 ALA B CA 1
ATOM 3928 C C . ALA B 1 143 ? -9.25 15.055 -5.707 1 64.75 143 ALA B C 1
ATOM 3930 O O . ALA B 1 143 ? -10.359 15.352 -5.254 1 64.75 143 ALA B O 1
ATOM 3931 N N . GLN B 1 144 ? -8.141 15.117 -5.027 1 61.84 144 GLN B N 1
ATOM 3932 C CA . GLN B 1 144 ? -8 15.836 -3.766 1 61.84 144 GLN B CA 1
ATOM 3933 C C . GLN B 1 144 ? -8.625 15.055 -2.613 1 61.84 144 GLN B C 1
ATOM 3935 O O . GLN B 1 144 ? -8.828 15.602 -1.523 1 61.84 144 GLN B O 1
ATOM 3940 N N . HIS B 1 145 ? -8.969 13.859 -2.883 1 68.12 145 HIS B N 1
ATOM 3941 C CA . HIS B 1 145 ? -9.469 12.992 -1.82 1 68.12 145 HIS B CA 1
ATOM 3942 C C . HIS B 1 145 ? -8.508 11.836 -1.56 1 68.12 145 HIS B C 1
ATOM 3944 O O . HIS B 1 145 ? -7.965 11.25 -2.5 1 68.12 145 HIS B O 1
ATOM 3950 N N . ALA B 1 146 ? -8.312 11.695 -0.286 1 68 146 ALA B N 1
ATOM 3951 C CA . ALA B 1 146 ? -7.465 10.562 0.079 1 68 146 ALA B CA 1
ATOM 3952 C C . ALA B 1 146 ? -8.102 9.242 -0.349 1 68 146 ALA B C 1
ATOM 3954 O O . ALA B 1 146 ? -9.219 8.93 0.062 1 68 146 ALA B O 1
ATOM 3955 N N . THR B 1 147 ? -7.363 8.562 -1.163 1 74.38 147 THR B N 1
ATOM 3956 C CA . THR B 1 147 ? -7.941 7.34 -1.711 1 74.38 147 THR B CA 1
ATOM 3957 C C . THR B 1 147 ? -7.219 6.109 -1.167 1 74.38 147 THR B C 1
ATOM 3959 O O . THR B 1 147 ? -7.836 5.07 -0.941 1 74.38 147 THR B O 1
ATOM 3962 N N . MET B 1 148 ? -5.953 6.277 -0.925 1 84.38 148 MET B N 1
ATOM 3963 C CA . MET B 1 148 ? -5.18 5.176 -0.358 1 84.38 148 MET B CA 1
ATOM 3964 C C . MET B 1 148 ? -4.461 5.617 0.913 1 84.38 148 MET B C 1
ATOM 3966 O O . MET B 1 148 ? -4.082 6.781 1.046 1 84.38 148 MET B O 1
ATOM 3970 N N . HIS B 1 149 ? -4.344 4.711 1.771 1 85.44 149 HIS B N 1
ATOM 3971 C CA . HIS B 1 149 ? -3.695 4.992 3.047 1 85.44 149 HIS B CA 1
ATOM 3972 C C . HIS B 1 149 ? -2.871 3.803 3.523 1 85.44 149 HIS B C 1
ATOM 3974 O O . HIS B 1 149 ? -3.307 2.654 3.408 1 85.44 149 HIS B O 1
ATOM 3980 N N . ILE B 1 150 ? -1.632 4.074 3.9 1 85.56 150 ILE B N 1
ATOM 3981 C CA . ILE B 1 150 ? -0.812 3.023 4.492 1 85.56 150 ILE B CA 1
ATOM 3982 C C . ILE B 1 150 ? -0.044 3.578 5.688 1 85.56 150 ILE B C 1
ATOM 3984 O O . ILE B 1 150 ? 0.117 4.793 5.82 1 85.56 150 ILE B O 1
ATOM 3988 N N . GLU B 1 151 ? 0.346 2.676 6.477 1 84.06 151 GLU B N 1
ATOM 3989 C CA . GLU B 1 151 ? 1.175 3.098 7.602 1 84.06 151 GLU B CA 1
ATOM 3990 C C . GLU B 1 151 ? 2.607 3.379 7.156 1 84.06 151 GLU B C 1
ATOM 3992 O O . GLU B 1 151 ? 3.166 2.641 6.344 1 84.06 151 GLU B O 1
ATOM 3997 N N . ASN B 1 152 ? 3.131 4.48 7.559 1 79.81 152 ASN B N 1
ATOM 3998 C CA . ASN B 1 152 ? 4.461 4.957 7.199 1 79.81 152 ASN B CA 1
ATOM 3999 C C . ASN B 1 152 ? 5.551 4.18 7.934 1 79.81 152 ASN B C 1
ATOM 4001 O O . ASN B 1 152 ? 5.391 3.822 9.102 1 79.81 152 ASN B O 1
ATOM 4005 N N . HIS B 1 153 ? 6.793 3.928 7.227 1 80.31 153 HIS B N 1
ATOM 4006 C CA . HIS B 1 153 ? 7.891 3.189 7.84 1 80.31 153 HIS B CA 1
ATOM 4007 C C . HIS B 1 153 ? 9.234 3.787 7.457 1 80.31 153 HIS B C 1
ATOM 4009 O O . HIS B 1 153 ? 10.211 3.057 7.27 1 80.31 153 HIS B O 1
ATOM 4015 N N . SER B 1 154 ? 9.281 5.133 7.383 1 90.25 154 SER B N 1
ATOM 4016 C CA . SER B 1 154 ? 10.586 5.699 7.047 1 90.25 154 SER B CA 1
ATOM 4017 C C . SER B 1 154 ? 11.609 5.395 8.133 1 90.25 154 SER B C 1
ATOM 4019 O O . SER B 1 154 ? 11.258 5.258 9.305 1 90.25 154 SER B O 1
ATOM 4021 N N . GLU B 1 155 ? 12.867 5.32 7.738 1 89.75 155 GLU B N 1
ATOM 4022 C CA . GLU B 1 155 ? 13.93 5.012 8.688 1 89.75 155 GLU B CA 1
ATOM 4023 C C . GLU B 1 155 ? 14.5 6.285 9.312 1 89.75 155 GLU B C 1
ATOM 4025 O O . GLU B 1 155 ? 14.828 6.305 10.5 1 89.75 155 GLU B O 1
ATOM 4030 N N . GLU B 1 156 ? 14.586 7.312 8.469 1 92.94 156 GLU B N 1
ATOM 4031 C CA . GLU B 1 156 ? 15.211 8.539 8.953 1 92.94 156 GLU B CA 1
ATOM 4032 C C . GLU B 1 156 ? 14.523 9.773 8.375 1 92.94 156 GLU B C 1
ATOM 4034 O O . GLU B 1 156 ? 14.055 9.75 7.23 1 92.94 156 GLU B O 1
ATOM 4039 N N . ILE B 1 157 ? 14.492 10.781 9.188 1 95.5 157 ILE B N 1
ATOM 4040 C CA . ILE B 1 157 ? 14.062 12.102 8.75 1 95.5 157 ILE B CA 1
ATOM 4041 C C . ILE B 1 157 ? 15.18 13.117 9 1 95.5 157 ILE B C 1
ATOM 4043 O O . ILE B 1 157 ? 15.648 13.273 10.133 1 95.5 157 ILE B O 1
ATOM 4047 N N . LEU B 1 158 ? 15.641 13.695 7.977 1 94.75 158 LEU B N 1
ATOM 4048 C CA . LEU B 1 158 ? 16.688 14.719 8.07 1 94.75 158 LEU B CA 1
ATOM 4049 C C . LEU B 1 158 ? 16.094 16.109 7.844 1 94.75 158 LEU B C 1
ATOM 4051 O O . LEU B 1 158 ? 15.703 16.453 6.727 1 94.75 158 LEU B O 1
ATOM 4055 N N . PHE B 1 159 ? 16.062 16.844 8.875 1 94.38 159 PHE B N 1
ATOM 4056 C CA . PHE B 1 159 ? 15.547 18.203 8.781 1 94.38 159 PH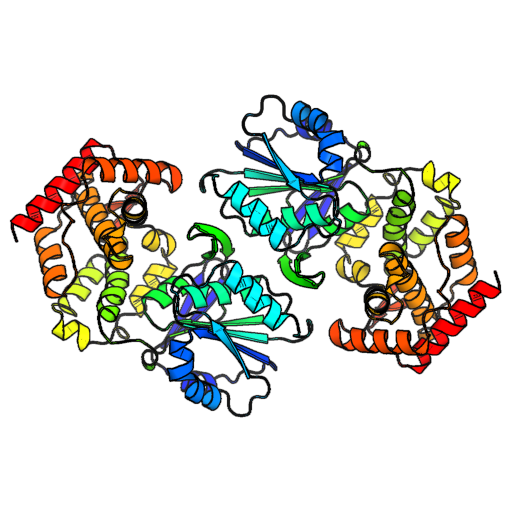E B CA 1
ATOM 4057 C C . PHE B 1 159 ? 16.703 19.203 8.781 1 94.38 159 PHE B C 1
ATOM 4059 O O . PHE B 1 159 ? 17.188 19.594 9.844 1 94.38 159 PHE B O 1
ATOM 4066 N N . ASP B 1 160 ? 16.984 19.625 7.621 1 89.5 160 ASP B N 1
ATOM 4067 C CA . ASP B 1 160 ? 18.047 20.594 7.379 1 89.5 160 ASP B CA 1
ATOM 4068 C C . ASP B 1 160 ? 17.484 22 7.168 1 89.5 160 ASP B C 1
ATOM 4070 O O . ASP B 1 160 ? 16.938 22.297 6.098 1 89.5 160 ASP B O 1
ATOM 4074 N N . SER B 1 161 ? 17.688 22.875 8.078 1 83.56 161 SER B N 1
ATOM 4075 C CA . SER B 1 161 ? 17.109 24.219 8.055 1 83.56 161 SER B CA 1
ATOM 4076 C C . SER B 1 161 ? 17.641 25.016 6.867 1 83.56 161 SER B C 1
ATOM 4078 O O . SER B 1 161 ? 17.016 25.984 6.434 1 83.56 161 SER B O 1
ATOM 4080 N N . THR B 1 162 ? 18.75 24.594 6.367 1 80.5 162 THR B N 1
ATOM 4081 C CA . THR B 1 162 ? 19.312 25.312 5.23 1 80.5 162 THR B CA 1
ATOM 4082 C C . THR B 1 162 ? 18.5 25.047 3.967 1 80.5 162 THR B C 1
ATOM 4084 O O . THR B 1 162 ? 18.625 25.781 2.98 1 80.5 162 THR B O 1
ATOM 4087 N N . LEU B 1 163 ? 17.719 24.031 4.043 1 78.88 163 LEU B N 1
ATOM 4088 C CA . LEU B 1 163 ? 16.906 23.672 2.889 1 78.88 163 LEU B CA 1
ATOM 4089 C C . LEU B 1 163 ? 15.516 24.297 2.971 1 78.88 163 LEU B C 1
ATOM 4091 O O . LEU B 1 163 ? 14.711 24.172 2.045 1 78.88 163 LEU B O 1
ATOM 4095 N N . THR B 1 164 ? 15.25 24.906 4.012 1 79.38 164 THR B N 1
ATOM 4096 C CA . THR B 1 164 ? 13.906 25.406 4.254 1 79.38 164 THR B CA 1
ATOM 4097 C C . THR B 1 164 ? 13.711 26.781 3.605 1 79.38 164 THR B C 1
ATOM 4099 O O . THR B 1 164 ? 14.656 27.562 3.504 1 79.38 164 THR B O 1
ATOM 4102 N N . ASN B 1 165 ? 12.508 26.891 3.119 1 70.94 165 ASN B N 1
ATOM 4103 C CA . ASN B 1 165 ? 12.109 28.188 2.561 1 70.94 165 ASN B CA 1
ATOM 4104 C C . ASN B 1 165 ? 11.797 29.203 3.658 1 70.94 165 ASN B C 1
ATOM 4106 O O . ASN B 1 165 ? 11.023 28.906 4.574 1 70.94 165 ASN B O 1
ATOM 4110 N N . LYS B 1 166 ? 12.453 30.359 3.572 1 73.19 166 LYS B N 1
ATOM 4111 C CA . LYS B 1 166 ? 12.242 31.375 4.594 1 73.19 166 LYS B CA 1
ATOM 4112 C C . LYS B 1 166 ? 11.57 32.625 4.004 1 73.19 166 LYS B C 1
ATOM 4114 O O . LYS B 1 166 ? 11.5 33.656 4.656 1 73.19 166 LYS B O 1
ATOM 4119 N N . LYS B 1 167 ? 11.07 32.406 2.855 1 75.69 167 LYS B N 1
ATOM 4120 C CA . LYS B 1 167 ? 10.516 33.594 2.223 1 75.69 167 LYS B CA 1
ATOM 4121 C C . LYS B 1 167 ? 8.992 33.625 2.297 1 75.69 167 LYS B C 1
ATOM 4123 O O . LYS B 1 167 ? 8.367 32.562 2.322 1 75.69 167 LYS B O 1
ATOM 4128 N N . GLY B 1 168 ? 8.469 34.75 2.471 1 78.75 168 GLY B N 1
ATOM 4129 C CA . GLY B 1 168 ? 7.031 34.938 2.363 1 78.75 168 GLY B CA 1
ATOM 4130 C C . GLY B 1 168 ? 6.262 34.406 3.557 1 78.75 168 GLY B C 1
ATOM 4131 O O . GLY B 1 168 ? 6.598 34.719 4.703 1 78.75 168 GLY B O 1
ATOM 4132 N N . ALA B 1 169 ? 5.164 33.625 3.334 1 83.75 169 ALA B N 1
ATOM 4133 C CA . ALA B 1 169 ? 4.242 33.156 4.359 1 83.75 169 ALA B CA 1
ATOM 4134 C C . ALA B 1 169 ? 4.734 31.859 4.98 1 83.75 169 ALA B C 1
ATOM 4136 O O . ALA B 1 169 ? 4.129 31.344 5.926 1 83.75 169 ALA B O 1
ATOM 4137 N N . ALA B 1 170 ? 5.84 31.406 4.59 1 88.12 170 ALA B N 1
ATOM 4138 C CA . ALA B 1 170 ? 6.309 30.078 4.977 1 88.12 170 ALA B CA 1
ATOM 4139 C C . ALA B 1 170 ? 6.566 30.016 6.48 1 88.12 170 ALA B C 1
ATOM 4141 O O . ALA B 1 170 ? 6.121 29.078 7.148 1 88.12 170 ALA B O 1
ATOM 4142 N N . PRO B 1 171 ? 7.152 31.109 7.027 1 91.06 171 PRO B N 1
ATOM 4143 C CA . PRO B 1 171 ? 7.395 31.047 8.469 1 91.06 171 PRO B CA 1
ATOM 4144 C C . PRO B 1 171 ? 6.105 31.016 9.289 1 91.06 171 PRO B C 1
ATOM 4146 O O . PRO B 1 171 ? 6.043 30.375 10.336 1 91.06 171 PRO B O 1
ATOM 4149 N N . LEU B 1 172 ? 5.152 31.734 8.781 1 93.38 172 LEU B N 1
ATOM 4150 C CA . LEU B 1 172 ? 3.867 31.781 9.469 1 93.38 172 LEU B CA 1
ATOM 4151 C C . LEU B 1 172 ? 3.199 30.406 9.469 1 93.38 172 LEU B C 1
ATOM 4153 O O . LEU B 1 172 ? 2.674 29.969 10.5 1 93.38 172 LEU B O 1
ATOM 4157 N N . ILE B 1 173 ? 3.268 29.812 8.359 1 92.62 173 ILE B N 1
ATOM 4158 C CA . ILE B 1 173 ? 2.654 28.5 8.203 1 92.62 173 ILE B CA 1
ATOM 4159 C C . ILE B 1 173 ? 3.365 27.484 9.094 1 92.62 173 ILE B C 1
ATOM 4161 O O . ILE B 1 173 ? 2.721 26.641 9.719 1 92.62 173 ILE B O 1
ATOM 4165 N N . ASP B 1 174 ? 4.598 27.625 9.195 1 94.44 174 ASP B N 1
ATOM 4166 C CA . ASP B 1 174 ? 5.387 26.719 10.031 1 94.44 174 ASP B CA 1
ATOM 4167 C C . ASP B 1 174 ? 5.082 26.953 11.516 1 94.44 174 ASP B C 1
ATOM 4169 O O . ASP B 1 174 ? 4.961 26 12.281 1 94.44 174 ASP B O 1
ATOM 4173 N N . LEU B 1 175 ? 4.98 28.203 11.867 1 96.38 175 LEU B N 1
ATOM 4174 C CA . LEU B 1 175 ? 4.699 28.531 13.258 1 96.38 175 LEU B CA 1
ATOM 4175 C C . LEU B 1 175 ? 3.346 27.969 13.688 1 96.38 175 LEU B C 1
ATOM 4177 O O . LEU B 1 175 ? 3.172 27.547 14.828 1 96.38 175 LEU B O 1
ATOM 4181 N N . LEU B 1 176 ? 2.422 27.938 12.781 1 97.06 176 LEU B N 1
ATOM 4182 C CA . LEU B 1 176 ? 1.08 27.438 13.078 1 97.06 176 LEU B CA 1
ATOM 4183 C C . LEU B 1 176 ? 1.121 25.984 13.539 1 97.06 176 LEU B C 1
ATOM 4185 O O . LEU B 1 176 ? 0.303 25.578 14.367 1 97.06 176 LEU B O 1
ATOM 4189 N N . VAL B 1 177 ? 2.061 25.219 13.047 1 96.94 177 VAL B N 1
ATOM 4190 C CA . VAL B 1 177 ? 2.217 23.828 13.453 1 96.94 177 VAL B CA 1
ATOM 4191 C C . VAL B 1 177 ? 2.537 23.75 14.945 1 96.94 177 VAL B C 1
ATOM 4193 O O . VAL B 1 177 ? 1.969 22.938 15.672 1 96.94 177 VAL B O 1
ATOM 4196 N N . PHE B 1 178 ? 3.391 24.672 15.391 1 97.88 178 PHE B N 1
ATOM 4197 C CA . PHE B 1 178 ? 3.762 24.734 16.797 1 97.88 178 PHE B CA 1
ATOM 4198 C C . PHE B 1 178 ? 2.574 25.156 17.656 1 97.88 178 PHE B C 1
ATOM 4200 O O . PHE B 1 178 ? 2.34 24.594 18.734 1 97.88 178 PHE B O 1
ATOM 4207 N N . ILE B 1 179 ? 1.912 26.094 17.141 1 98.12 179 ILE B N 1
ATOM 4208 C CA . ILE B 1 179 ? 0.779 26.625 17.891 1 98.12 179 ILE B CA 1
ATOM 4209 C C . ILE B 1 179 ? -0.29 25.547 18.062 1 98.12 179 ILE B C 1
ATOM 4211 O O . ILE B 1 179 ? -0.807 25.344 19.156 1 98.12 179 ILE B O 1
ATOM 4215 N N . ARG B 1 180 ? -0.597 24.859 17.031 1 97.94 180 ARG B N 1
ATOM 4216 C CA . ARG B 1 180 ? -1.592 23.797 17.078 1 97.94 180 ARG B CA 1
ATOM 4217 C C . ARG B 1 180 ? -1.204 22.734 18.109 1 97.94 180 ARG B C 1
ATOM 4219 O O . ARG B 1 180 ? -2.037 22.297 18.906 1 97.94 180 ARG B O 1
ATOM 4226 N N . ALA B 1 181 ? -0.005 22.359 18.062 1 97.88 181 ALA B N 1
ATOM 4227 C CA . ALA B 1 181 ? 0.473 21.344 19 1 97.88 181 ALA B CA 1
ATOM 4228 C C . ALA B 1 181 ? 0.359 21.828 20.438 1 97.88 181 ALA B C 1
ATOM 4230 O O . ALA B 1 181 ? -0.016 21.062 21.328 1 97.88 181 ALA B O 1
ATOM 4231 N N . SER B 1 182 ? 0.661 23.078 20.641 1 97.75 182 SER B N 1
ATOM 4232 C CA . SER B 1 182 ? 0.651 23.625 21.984 1 97.75 182 SER B CA 1
ATOM 4233 C C . SER B 1 182 ? -0.772 23.766 22.516 1 97.75 182 SER B C 1
ATOM 4235 O O . SER B 1 182 ? -1.013 23.609 23.719 1 97.75 182 SER B O 1
ATOM 4237 N N . LEU B 1 183 ? -1.67 24.094 21.625 1 97.75 183 LEU B N 1
ATOM 4238 C CA . LEU B 1 183 ? -3.07 24.219 22.016 1 97.75 183 LEU B CA 1
ATOM 4239 C C . LEU B 1 183 ? -3.596 22.891 22.562 1 97.75 183 LEU B C 1
ATOM 4241 O O . LEU B 1 183 ? -4.402 22.875 23.5 1 97.75 183 LEU B O 1
ATOM 4245 N N . VAL B 1 184 ? -3.053 21.812 22.047 1 97.38 184 VAL B N 1
ATOM 4246 C CA . VAL B 1 184 ? -3.572 20.484 22.359 1 97.38 184 VAL B CA 1
ATOM 4247 C C . VAL B 1 184 ? -2.766 19.875 23.5 1 97.38 184 VAL B C 1
ATOM 4249 O O . VAL B 1 184 ? -3.312 19.141 24.328 1 97.38 184 VAL B O 1
ATOM 4252 N N . CYS B 1 185 ? -1.518 20.219 23.609 1 97.31 185 CYS B N 1
ATOM 4253 C CA . CYS B 1 185 ? -0.651 19.375 24.422 1 97.31 185 CYS B CA 1
ATOM 4254 C C . CYS B 1 185 ? -0.142 20.156 25.641 1 97.31 185 CYS B C 1
ATOM 4256 O O . CYS B 1 185 ? 0.1 19.578 26.703 1 97.31 185 CYS B O 1
ATOM 4258 N N . ASP B 1 186 ? 0.121 21.5 25.469 1 97.38 186 ASP B N 1
ATOM 4259 C CA . ASP B 1 186 ? 0.869 22.141 26.531 1 97.38 186 ASP B CA 1
ATOM 4260 C C . ASP B 1 186 ? 0.689 23.656 26.484 1 97.38 186 ASP B C 1
ATOM 4262 O O . ASP B 1 186 ? 1.297 24.344 25.656 1 97.38 186 ASP B O 1
ATOM 4266 N N . TYR B 1 187 ? 0.088 24.172 27.469 1 97.44 187 TYR B N 1
ATOM 4267 C CA . TYR B 1 187 ? -0.159 25.609 27.547 1 97.44 187 TYR B CA 1
ATOM 4268 C C . TYR B 1 187 ? 1.135 26.375 27.797 1 97.44 187 TYR B C 1
ATOM 4270 O O . TYR B 1 187 ? 1.327 27.469 27.266 1 97.44 187 TYR B O 1
ATOM 4278 N N . ALA B 1 188 ? 1.996 25.828 28.578 1 97.31 188 ALA B N 1
ATOM 4279 C CA . ALA B 1 188 ? 3.266 26.5 28.859 1 97.31 188 ALA B CA 1
ATOM 4280 C C . ALA B 1 188 ? 4.074 26.703 27.578 1 97.31 188 ALA B C 1
ATOM 4282 O O . ALA B 1 188 ? 4.746 27.719 27.422 1 97.31 188 ALA B O 1
ATOM 4283 N N . TYR B 1 189 ? 3.988 25.719 26.797 1 97.75 189 TYR B N 1
ATOM 4284 C CA . TYR B 1 189 ? 4.668 25.812 25.5 1 97.75 189 TYR B CA 1
ATOM 4285 C C . TYR B 1 189 ? 4.062 26.922 24.656 1 97.75 189 TYR B C 1
ATOM 4287 O O . TYR B 1 189 ? 4.781 27.641 23.953 1 97.75 189 TYR B O 1
ATOM 4295 N N . LEU B 1 190 ? 2.812 27.125 24.656 1 97.94 190 LEU B N 1
ATOM 4296 C CA . LEU B 1 190 ? 2.145 28.203 23.938 1 97.94 190 LEU B CA 1
ATOM 4297 C C . LEU B 1 190 ? 2.607 29.562 24.438 1 97.94 190 LEU B C 1
ATOM 4299 O O . LEU B 1 190 ? 2.85 30.469 23.641 1 97.94 190 LEU B O 1
ATOM 4303 N N . GLN B 1 191 ? 2.689 29.641 25.688 1 97.44 191 GLN B N 1
ATOM 4304 C CA . GLN B 1 191 ? 3.16 30.875 26.281 1 97.44 191 GLN B CA 1
ATOM 4305 C C . GLN B 1 191 ? 4.59 31.188 25.859 1 97.44 191 GLN B C 1
ATOM 4307 O O . GLN B 1 191 ? 4.922 32.344 25.562 1 97.44 191 GLN B O 1
ATOM 4312 N N . MET B 1 192 ? 5.352 30.156 25.875 1 97.31 192 MET B N 1
ATOM 4313 C CA . MET B 1 192 ? 6.734 30.328 25.438 1 97.31 192 MET B CA 1
ATOM 4314 C C . MET B 1 192 ? 6.793 30.812 23.984 1 97.31 192 MET B C 1
ATOM 4316 O O . MET B 1 192 ? 7.598 31.688 23.656 1 97.31 192 MET B O 1
ATOM 4320 N N . LEU B 1 193 ? 5.93 30.297 23.125 1 97.81 193 LEU B N 1
ATOM 4321 C CA . LEU B 1 193 ? 5.871 30.719 21.734 1 97.81 193 LEU B CA 1
ATOM 4322 C C . LEU B 1 193 ? 5.508 32.188 21.625 1 97.81 193 LEU B C 1
ATOM 4324 O O . LEU B 1 193 ? 6.09 32.938 20.828 1 97.81 193 LEU B O 1
ATOM 4328 N N . TYR B 1 194 ? 4.566 32.562 22.406 1 97.25 194 TYR B N 1
ATOM 4329 C CA . TYR B 1 194 ? 4.121 33.938 22.422 1 97.25 194 TYR B CA 1
ATOM 4330 C C . TYR B 1 194 ? 5.273 34.875 22.766 1 97.25 194 TYR B C 1
ATOM 4332 O O . TYR B 1 194 ? 5.438 35.938 22.156 1 97.25 194 TYR B O 1
ATOM 4340 N N . GLN B 1 195 ? 6.039 34.469 23.688 1 96.75 195 GLN B N 1
ATOM 4341 C CA . GLN B 1 195 ? 7.156 35.281 24.141 1 96.75 195 GLN B CA 1
ATOM 4342 C C . GLN B 1 195 ? 8.289 35.281 23.125 1 96.75 195 GLN B C 1
ATOM 4344 O O . GLN B 1 195 ? 8.945 36.312 22.922 1 96.75 195 GLN B O 1
ATOM 4349 N N . THR B 1 196 ? 8.516 34.188 22.547 1 96.5 196 THR B N 1
ATOM 4350 C CA . THR B 1 196 ? 9.633 34.031 21.625 1 96.5 196 THR B CA 1
ATOM 4351 C C . THR B 1 196 ? 9.328 34.719 20.281 1 96.5 196 THR B C 1
ATOM 4353 O O . THR B 1 196 ? 10.227 35.25 19.641 1 96.5 196 THR B O 1
ATOM 4356 N N . TYR B 1 197 ? 8.078 34.625 19.906 1 97.06 197 TYR B N 1
ATOM 4357 C CA . TYR B 1 197 ? 7.652 35.188 18.625 1 97.06 197 TYR B CA 1
ATOM 4358 C C . TYR B 1 197 ? 6.5 36.156 18.828 1 97.06 197 TYR B C 1
ATOM 4360 O O . TYR B 1 197 ? 5.387 35.906 18.359 1 97.06 197 TYR B O 1
ATOM 4368 N N . PRO B 1 198 ? 6.758 37.312 19.312 1 96.56 198 PRO B N 1
ATOM 4369 C CA . PRO B 1 198 ? 5.691 38.25 19.641 1 96.56 198 PRO B CA 1
ATOM 4370 C C . PRO B 1 198 ? 5.152 38.969 18.406 1 96.56 198 PRO B C 1
ATOM 4372 O O . PRO B 1 198 ? 4.02 39.469 18.422 1 96.56 198 PRO B O 1
ATOM 4375 N N . ASP B 1 199 ? 6.047 39.062 17.359 1 95.5 199 ASP B N 1
ATOM 4376 C CA . ASP B 1 199 ? 5.637 39.781 16.156 1 95.5 199 ASP B CA 1
ATOM 4377 C C . ASP B 1 199 ? 6.336 39.219 14.914 1 95.5 199 ASP B C 1
ATOM 4379 O O . ASP B 1 199 ? 7.129 38.281 15.008 1 95.5 199 ASP B O 1
ATOM 4383 N N . LYS B 1 200 ? 5.98 39.812 13.867 1 94.19 200 LYS B N 1
ATOM 4384 C CA . LYS B 1 200 ? 6.469 39.344 12.578 1 94.19 200 LYS B CA 1
ATOM 4385 C C . LYS B 1 200 ? 7.98 39.5 12.469 1 94.19 200 LYS B C 1
ATOM 4387 O O . LYS B 1 200 ? 8.664 38.656 11.898 1 94.19 200 LYS B O 1
ATOM 4392 N N . LYS B 1 201 ? 8.477 40.562 12.938 1 93.62 201 LYS B N 1
ATOM 4393 C CA . LYS B 1 201 ? 9.906 40.812 12.883 1 93.62 201 LYS B CA 1
ATOM 4394 C C . LYS B 1 201 ? 10.695 39.719 13.602 1 93.62 201 LYS B C 1
ATOM 4396 O O . LYS B 1 201 ? 11.656 39.188 13.047 1 93.62 201 LYS B O 1
ATOM 4401 N N . ARG B 1 202 ? 10.273 39.375 14.758 1 94 202 ARG B N 1
ATOM 4402 C CA . ARG B 1 202 ? 10.961 38.344 15.547 1 94 202 ARG B CA 1
ATOM 4403 C C . ARG B 1 202 ? 10.781 36.969 14.914 1 94 202 ARG B C 1
ATOM 4405 O O . ARG B 1 202 ? 11.68 36.125 14.984 1 94 202 ARG B O 1
ATOM 4412 N N . LEU B 1 203 ? 9.68 36.719 14.367 1 93.88 203 LEU B N 1
ATOM 4413 C CA . LEU B 1 203 ? 9.43 35.469 13.68 1 93.88 203 LEU B CA 1
ATOM 4414 C C . LEU B 1 203 ? 10.43 35.219 12.562 1 93.88 203 LEU B C 1
ATOM 4416 O O . LEU B 1 203 ? 10.922 34.125 12.375 1 93.88 203 LEU B O 1
ATOM 4420 N N . ASN B 1 204 ? 10.781 36.281 11.867 1 90.19 204 ASN B N 1
ATOM 4421 C CA . ASN B 1 204 ? 11.68 36.156 10.719 1 90.19 204 ASN B CA 1
ATOM 4422 C C . ASN B 1 204 ? 13.141 36.062 11.156 1 90.19 204 ASN B C 1
ATOM 4424 O O . ASN B 1 204 ? 13.992 35.656 10.383 1 90.19 204 ASN B O 1
ATOM 4428 N N . GLN B 1 205 ? 13.391 36.344 12.375 1 89.12 205 GLN B N 1
ATOM 4429 C CA . GLN B 1 205 ? 14.773 36.438 12.82 1 89.12 205 GLN B CA 1
ATOM 4430 C C . GLN B 1 205 ? 15.156 35.25 13.703 1 89.12 205 GLN B C 1
ATOM 4432 O O . GLN B 1 205 ? 16.344 34.969 13.891 1 89.12 205 GLN B O 1
ATOM 4437 N N . THR B 1 206 ? 14.148 34.688 14.211 1 89.25 206 THR B N 1
ATOM 4438 C CA . THR B 1 206 ? 14.43 33.625 15.172 1 89.25 206 THR B CA 1
ATOM 4439 C C . THR B 1 206 ? 14.172 32.25 14.555 1 89.25 206 THR B C 1
ATOM 4441 O O . THR B 1 206 ? 13.086 31.984 14.031 1 89.25 206 THR B O 1
ATOM 4444 N N . SER B 1 207 ? 15.117 31.359 14.703 1 87.62 207 SER B N 1
ATOM 4445 C CA . SER B 1 207 ? 15.023 30.016 14.148 1 87.62 207 SER B CA 1
ATOM 4446 C C . SER B 1 207 ? 14.133 29.125 15.008 1 87.62 207 SER B C 1
ATOM 4448 O O . SER B 1 207 ? 13.977 29.359 16.203 1 87.62 207 SER B O 1
ATOM 4450 N N . PHE B 1 208 ? 13.594 28.109 14.367 1 90.88 208 PHE B N 1
ATOM 4451 C CA . PHE B 1 208 ? 12.734 27.156 15.078 1 90.88 208 PHE B CA 1
ATOM 4452 C C . PHE B 1 208 ? 13.562 26.031 15.68 1 90.88 208 PHE B C 1
ATOM 4454 O O . PHE B 1 208 ? 13.047 25.203 16.438 1 90.88 208 PHE B O 1
ATOM 4461 N N . ASN B 1 209 ? 14.758 25.891 15.438 1 86.25 209 ASN B N 1
ATOM 4462 C CA . ASN B 1 209 ? 15.609 24.766 15.812 1 86.25 209 ASN B CA 1
ATOM 4463 C C . ASN B 1 209 ? 15.602 24.531 17.328 1 86.25 209 ASN B C 1
ATOM 4465 O O . ASN B 1 209 ? 15.625 23.391 17.781 1 86.25 209 ASN B O 1
ATOM 4469 N N . GLY B 1 210 ? 15.57 25.625 18.016 1 85.94 210 GLY B N 1
ATOM 4470 C CA . GLY B 1 210 ? 15.664 25.516 19.453 1 85.94 210 GLY B CA 1
ATOM 4471 C C . GLY B 1 210 ? 14.383 25.031 20.109 1 85.94 210 GLY B C 1
ATOM 4472 O O . GLY B 1 210 ? 14.367 24.688 21.281 1 85.94 210 GLY B O 1
ATOM 4473 N N . ILE B 1 211 ? 13.312 24.984 19.344 1 91.94 211 ILE B N 1
ATOM 4474 C CA . ILE B 1 211 ? 12.031 24.625 19.938 1 91.94 211 ILE B CA 1
ATOM 4475 C C . ILE B 1 211 ? 11.484 23.359 19.281 1 91.94 211 ILE B C 1
ATOM 4477 O O . ILE B 1 211 ? 10.344 22.953 19.547 1 91.94 211 ILE B O 1
ATOM 4481 N N . LEU B 1 212 ? 12.266 22.672 18.516 1 93.81 212 LEU B N 1
ATOM 4482 C CA . LEU B 1 212 ? 11.82 21.516 17.734 1 93.81 212 LEU B CA 1
ATOM 4483 C C . LEU B 1 212 ? 11.672 20.297 18.625 1 93.81 212 LEU B C 1
ATOM 4485 O O . LEU B 1 212 ? 10.82 19.438 18.375 1 93.81 212 LEU B O 1
ATOM 4489 N N . ASP B 1 213 ? 12.43 20.188 19.656 1 94.56 213 ASP B N 1
ATOM 4490 C CA . ASP B 1 213 ? 12.43 19.016 20.516 1 94.56 213 ASP B CA 1
ATOM 4491 C C . ASP B 1 213 ? 11.047 18.781 21.125 1 94.56 213 ASP B C 1
ATOM 4493 O O . ASP B 1 213 ? 10.547 17.656 21.141 1 94.56 213 ASP B O 1
ATOM 4497 N N . GLU B 1 214 ? 10.539 19.844 21.609 1 95.19 214 GLU B N 1
ATOM 4498 C CA . GLU B 1 214 ? 9.227 19.734 22.234 1 95.19 214 GLU B CA 1
ATOM 4499 C C . GLU B 1 214 ? 8.156 19.344 21.219 1 95.19 214 GLU B C 1
ATOM 4501 O O . GLU B 1 214 ? 7.27 18.547 21.516 1 95.19 214 GLU B O 1
ATOM 4506 N N . LEU B 1 215 ? 8.273 19.938 20.094 1 96.12 215 LEU B N 1
ATOM 4507 C CA . LEU B 1 215 ? 7.316 19.609 19.047 1 96.12 215 LEU B CA 1
ATOM 4508 C C . LEU B 1 215 ? 7.367 18.109 18.719 1 96.12 215 LEU B C 1
ATOM 4510 O O . LEU B 1 215 ? 6.324 17.469 18.609 1 96.12 215 LEU B O 1
ATOM 4514 N N . LEU B 1 216 ? 8.586 17.594 18.562 1 96.31 216 LEU B N 1
ATOM 4515 C CA . LEU B 1 216 ? 8.758 16.172 18.25 1 96.31 216 LEU B CA 1
ATOM 4516 C C . LEU B 1 216 ? 8.164 15.305 19.344 1 96.31 216 LEU B C 1
ATOM 4518 O O . LEU B 1 216 ? 7.523 14.289 19.062 1 96.31 216 LEU B O 1
ATOM 4522 N N . SER B 1 217 ? 8.359 15.719 20.531 1 96.06 217 SER B N 1
ATOM 4523 C CA . SER B 1 217 ? 7.82 14.969 21.656 1 96.06 217 SER B CA 1
ATOM 4524 C C . SER B 1 217 ? 6.297 14.969 21.641 1 96.06 217 SER B C 1
ATOM 4526 O O . SER B 1 217 ? 5.668 13.938 21.906 1 96.06 217 SER B O 1
ATOM 4528 N N . PHE B 1 218 ? 5.68 16.125 21.344 1 96.75 218 PHE B N 1
ATOM 4529 C CA . PHE B 1 218 ? 4.227 16.219 21.266 1 96.75 218 PHE B CA 1
ATOM 4530 C C . PHE B 1 218 ? 3.686 15.258 20.203 1 96.75 218 PHE B C 1
ATOM 4532 O O . PHE B 1 218 ? 2.721 14.531 20.453 1 96.75 218 PHE B O 1
ATOM 4539 N N . TYR B 1 219 ? 4.301 15.195 19.062 1 95.88 219 TYR B N 1
ATOM 4540 C CA . TYR B 1 219 ? 3.824 14.367 17.969 1 95.88 219 TYR B CA 1
ATOM 4541 C C . TYR B 1 219 ? 4.074 12.891 18.25 1 95.88 219 TYR B C 1
ATOM 4543 O O . TYR B 1 219 ? 3.307 12.023 17.812 1 95.88 219 TYR B O 1
ATOM 4551 N N . GLU B 1 220 ? 5.125 12.602 18.953 1 94.62 220 GLU B N 1
ATOM 4552 C CA . GLU B 1 220 ? 5.387 11.219 19.328 1 94.62 220 GLU B CA 1
ATOM 4553 C C . GLU B 1 220 ? 4.293 10.688 20.266 1 94.62 220 GLU B C 1
ATOM 4555 O O . GLU B 1 220 ? 3.869 9.539 20.125 1 94.62 220 GLU B O 1
ATOM 4560 N N . GLN B 1 221 ? 3.83 11.547 21.062 1 93.06 221 GLN B N 1
ATOM 4561 C CA . GLN B 1 221 ? 2.869 11.125 22.078 1 93.06 221 GLN B CA 1
ATOM 4562 C C . GLN B 1 221 ? 1.44 11.195 21.547 1 93.06 221 GLN B C 1
ATOM 4564 O O . GLN B 1 221 ? 0.604 10.352 21.891 1 93.06 221 GLN B O 1
ATOM 4569 N N . ALA B 1 222 ? 1.157 12.258 20.734 1 93.44 222 ALA B N 1
ATOM 4570 C CA . ALA B 1 222 ? -0.235 12.508 20.375 1 93.44 222 ALA B CA 1
ATOM 4571 C C . ALA B 1 222 ? -0.34 13.086 18.969 1 93.44 222 ALA B C 1
ATOM 4573 O O . ALA B 1 222 ? -1.189 13.938 18.703 1 93.44 222 ALA B O 1
ATOM 4574 N N . GLY B 1 223 ? 0.513 12.664 18.156 1 93.25 223 GLY B N 1
ATOM 4575 C CA . GLY B 1 223 ? 0.6 13.25 16.844 1 93.25 223 GLY B CA 1
ATOM 4576 C C . GLY B 1 223 ? -0.722 13.242 16.094 1 93.25 223 GLY B C 1
ATOM 4577 O O . GLY B 1 223 ? -1.11 14.25 15.492 1 93.25 223 GLY B O 1
ATOM 4578 N N . GLU B 1 224 ? -1.464 12.18 16.125 1 90.56 224 GLU B N 1
ATOM 4579 C CA . GLU B 1 224 ? -2.73 12.047 15.406 1 90.56 224 GLU B CA 1
ATOM 4580 C C . GLU B 1 224 ? -3.793 12.969 16 1 90.56 224 GLU B C 1
ATOM 4582 O O . GLU B 1 224 ? -4.562 13.594 15.266 1 90.56 224 GLU B O 1
ATOM 4587 N N . LYS B 1 225 ? -3.814 13.047 17.266 1 94.06 225 LYS B N 1
ATOM 4588 C CA . LYS B 1 225 ? -4.77 13.93 17.938 1 94.06 225 LYS B CA 1
ATOM 4589 C C . LYS B 1 225 ? -4.477 15.391 17.625 1 94.06 225 LYS B C 1
ATOM 4591 O O . LYS B 1 225 ? -5.395 16.188 17.391 1 94.06 225 LYS B O 1
ATOM 4596 N N . VAL B 1 226 ? -3.195 15.688 17.672 1 96.06 226 VAL B N 1
ATOM 4597 C CA . VAL B 1 226 ? -2.779 17.047 17.359 1 96.06 226 VAL B CA 1
ATOM 4598 C C . VAL B 1 226 ? -3.215 17.406 15.938 1 96.06 226 VAL B C 1
ATOM 4600 O O . VAL B 1 226 ? -3.779 18.484 15.703 1 96.06 226 VAL B O 1
ATOM 4603 N N . ASP B 1 227 ? -2.975 16.484 15.078 1 93.44 227 ASP B N 1
ATOM 4604 C CA . ASP B 1 227 ? -3.246 16.734 13.664 1 93.44 227 ASP B CA 1
ATOM 4605 C C . ASP B 1 227 ? -4.75 16.781 13.391 1 93.44 227 ASP B C 1
ATOM 4607 O O . ASP B 1 227 ? -5.191 17.422 12.438 1 93.44 227 ASP B O 1
ATOM 4611 N N . GLN B 1 228 ? -5.52 16.219 14.188 1 93 228 GLN B N 1
ATOM 4612 C CA . GLN B 1 228 ? -6.965 16.172 14.008 1 93 228 GLN B CA 1
ATOM 4613 C C . GLN B 1 228 ? -7.621 17.453 14.516 1 93 228 GLN B C 1
ATOM 4615 O O . GLN B 1 228 ? -8.742 17.766 14.125 1 93 228 GLN B O 1
ATOM 4620 N N . PHE B 1 229 ? -6.93 18.094 15.367 1 97.31 229 PHE B N 1
ATOM 4621 C CA . PHE B 1 229 ? -7.516 19.297 15.945 1 97.31 229 PHE B CA 1
ATOM 4622 C C . PHE B 1 229 ? -7.688 20.391 14.891 1 97.31 229 PHE B C 1
ATOM 4624 O O . PHE B 1 229 ? -6.719 20.781 14.242 1 97.31 229 PHE B O 1
ATOM 4631 N N . GLY B 1 230 ? -8.852 20.781 14.633 1 96.88 230 GLY B N 1
ATOM 4632 C CA . GLY B 1 230 ? -9.18 21.797 13.648 1 96.88 230 GLY B CA 1
ATOM 4633 C C . GLY B 1 230 ? -9.602 21.234 12.312 1 96.88 230 GLY B C 1
ATOM 4634 O O . GLY B 1 230 ? -10.078 21.953 11.438 1 96.88 230 GLY B O 1
ATOM 4635 N N . ARG B 1 231 ? -9.492 19.938 12.172 1 93.94 231 ARG B N 1
ATOM 4636 C CA . ARG B 1 231 ? -9.641 19.312 10.867 1 93.94 231 ARG B CA 1
ATOM 4637 C C . ARG B 1 231 ? -11.078 19.391 10.367 1 93.94 231 ARG B C 1
ATOM 4639 O O . ARG B 1 231 ? -11.32 19.703 9.203 1 93.94 231 ARG B O 1
ATOM 4646 N N . VAL B 1 232 ? -12.016 19.094 11.188 1 95.38 232 VAL B N 1
ATOM 4647 C CA . VAL B 1 232 ? -13.422 19.109 10.805 1 95.38 232 VAL B CA 1
ATOM 4648 C C . VAL B 1 232 ? -13.82 20.516 10.375 1 95.38 232 VAL B C 1
ATOM 4650 O O . VAL B 1 232 ? -14.469 20.703 9.344 1 95.38 232 VAL B O 1
ATOM 4653 N N . PHE B 1 233 ? -13.383 21.5 11.133 1 97.75 233 PHE B N 1
ATOM 4654 C CA . PHE B 1 233 ? -13.688 22.891 10.852 1 97.75 233 PHE B CA 1
ATOM 4655 C C . PHE B 1 233 ? -12.984 23.359 9.578 1 97.75 233 PHE B C 1
ATOM 4657 O O . PHE B 1 233 ? -13.531 24.156 8.82 1 97.75 233 PHE B O 1
ATOM 4664 N N . GLU B 1 234 ? -11.805 22.875 9.406 1 96.69 234 GLU B N 1
ATOM 4665 C CA . GLU B 1 234 ? -11.047 23.172 8.195 1 96.69 234 GLU B CA 1
ATOM 4666 C C . GLU B 1 234 ? -11.719 22.578 6.965 1 96.69 234 GLU B C 1
ATOM 4668 O O . GLU B 1 234 ? -11.914 23.266 5.961 1 96.69 234 GLU B O 1
ATOM 4673 N N . ALA B 1 235 ? -12.109 21.344 7.047 1 92.44 235 ALA B N 1
ATOM 4674 C CA . ALA B 1 235 ? -12.711 20.625 5.93 1 92.44 235 ALA B CA 1
ATOM 4675 C C . ALA B 1 235 ? -14.039 21.266 5.523 1 92.44 235 ALA B C 1
ATOM 4677 O O . ALA B 1 235 ? -14.391 21.266 4.34 1 92.44 235 ALA B O 1
ATOM 4678 N N . ALA B 1 236 ? -14.719 21.75 6.438 1 96.19 236 ALA B N 1
ATOM 4679 C CA . ALA B 1 236 ? -16 22.391 6.172 1 96.19 236 ALA B CA 1
ATOM 4680 C C . ALA B 1 236 ? -15.852 23.578 5.227 1 96.19 236 ALA B C 1
ATOM 4682 O O . ALA B 1 236 ? -16.719 23.812 4.379 1 96.19 236 ALA B O 1
ATOM 4683 N N . PHE B 1 237 ? -14.766 24.281 5.352 1 95.62 237 PHE B N 1
ATOM 4684 C CA . PHE B 1 237 ? -14.539 25.438 4.48 1 95.62 237 PHE B CA 1
ATOM 4685 C C . PHE B 1 237 ? -14.391 24.984 3.029 1 95.62 237 PHE B C 1
ATOM 4687 O O . PHE B 1 237 ? -14.703 25.75 2.107 1 95.62 237 PHE B O 1
ATOM 4694 N N . ALA B 1 238 ? -13.922 23.781 2.848 1 89.75 238 ALA B N 1
ATOM 4695 C CA . ALA B 1 238 ? -13.68 23.297 1.496 1 89.75 238 ALA B CA 1
ATOM 4696 C C . ALA B 1 238 ? -14.984 23.016 0.765 1 89.75 238 ALA B C 1
ATOM 4698 O O . ALA B 1 238 ? -15.047 23.094 -0.464 1 89.75 238 ALA B O 1
ATOM 4699 N N . THR B 1 239 ? -16 22.766 1.479 1 92.12 239 THR B N 1
ATOM 4700 C CA . THR B 1 239 ? -17.266 22.375 0.854 1 92.12 239 THR B CA 1
ATOM 4701 C C . THR B 1 239 ? -18.312 23.469 1.021 1 92.12 239 THR B C 1
ATOM 4703 O O . THR B 1 239 ? -19.422 23.359 0.51 1 92.12 239 THR B O 1
ATOM 4706 N N . THR B 1 240 ? -18 24.469 1.73 1 94.75 240 THR B N 1
ATOM 4707 C CA . THR B 1 240 ? -18.906 25.594 1.897 1 94.75 240 THR B CA 1
ATOM 4708 C C . THR B 1 240 ? -18.891 26.5 0.664 1 94.75 240 THR B C 1
ATOM 4710 O O . THR B 1 240 ? -17.828 26.703 0.056 1 94.75 240 THR B O 1
ATOM 4713 N N . GLU B 1 241 ? -20.078 26.984 0.368 1 93.19 241 GLU B N 1
ATOM 4714 C CA . GLU B 1 241 ? -20.141 27.953 -0.727 1 93.19 241 GLU B CA 1
ATOM 4715 C C . GLU B 1 241 ? -19.219 29.141 -0.471 1 93.19 241 GLU B C 1
ATOM 4717 O O . GLU B 1 241 ? -19.203 29.688 0.634 1 93.19 241 GLU B O 1
ATOM 4722 N N . ASN B 1 242 ? -18.406 29.453 -1.402 1 91.38 242 ASN B N 1
ATOM 4723 C CA . ASN B 1 242 ? -17.453 30.562 -1.351 1 91.38 242 ASN B CA 1
ATOM 4724 C C . ASN B 1 242 ? -16.234 30.219 -0.496 1 91.38 242 ASN B C 1
ATOM 4726 O O . ASN B 1 242 ? -15.43 31.094 -0.178 1 91.38 242 ASN B O 1
ATOM 4730 N N . GLY B 1 243 ? -16.141 29.016 -0.116 1 91.56 243 GLY B N 1
ATOM 4731 C CA . GLY B 1 243 ? -14.977 28.562 0.626 1 91.56 243 GLY B CA 1
ATOM 4732 C C . GLY B 1 243 ? -13.688 28.672 -0.169 1 91.56 243 GLY B C 1
ATOM 4733 O O . GLY B 1 243 ? -12.602 28.734 0.407 1 91.56 243 GLY B O 1
ATOM 4734 N N . HIS B 1 244 ? -13.789 28.641 -1.475 1 88.31 244 HIS B N 1
ATOM 4735 C CA . HIS B 1 244 ? -12.633 28.703 -2.357 1 88.31 244 HIS B CA 1
ATOM 4736 C C . HIS B 1 244 ? -11.898 30.031 -2.229 1 88.31 244 HIS B C 1
ATOM 4738 O O . HIS B 1 244 ? -10.758 30.172 -2.67 1 88.31 244 HIS B O 1
ATOM 4744 N N . LEU B 1 245 ? -12.531 30.984 -1.588 1 90.56 245 LEU B N 1
ATOM 4745 C CA . LEU B 1 245 ? -11.898 32.281 -1.341 1 90.56 245 LEU B CA 1
ATOM 4746 C C . LEU B 1 245 ? -10.75 32.125 -0.342 1 90.56 245 LEU B C 1
ATOM 4748 O O . LEU B 1 245 ? -9.875 33 -0.272 1 90.56 245 LEU B O 1
ATOM 4752 N N . LEU B 1 246 ? -10.797 31.125 0.406 1 92.75 246 LEU B N 1
ATOM 4753 C CA . LEU B 1 246 ? -9.75 30.859 1.387 1 92.75 246 LEU B CA 1
ATOM 4754 C C . LEU B 1 246 ? -8.711 29.906 0.821 1 92.75 246 LEU B C 1
ATOM 4756 O O . LEU B 1 246 ? -9.062 28.875 0.224 1 92.75 246 LEU B O 1
ATOM 4760 N N . SER B 1 247 ? -7.508 30.344 0.933 1 88.38 247 SER B N 1
ATOM 4761 C CA . SER B 1 247 ? -6.434 29.422 0.585 1 88.38 247 SER B CA 1
ATOM 4762 C C . SER B 1 247 ? -6.363 28.25 1.571 1 88.38 247 SER B C 1
ATOM 4764 O O . SER B 1 247 ? -7.031 28.266 2.605 1 88.38 247 SER B O 1
ATOM 4766 N N . GLY B 1 248 ? -5.613 27.281 1.305 1 87.44 248 GLY B N 1
ATOM 4767 C CA . GLY B 1 248 ? -5.445 26.125 2.17 1 87.44 248 GLY B CA 1
ATOM 4768 C C . GLY B 1 248 ? -4.996 26.484 3.572 1 87.44 248 GLY B C 1
ATOM 4769 O O . GLY B 1 248 ? -5.668 26.156 4.551 1 87.44 248 GLY B O 1
ATOM 4770 N N . PRO B 1 249 ? -3.951 27.25 3.605 1 89.12 249 PRO B N 1
ATOM 4771 C CA . PRO B 1 249 ? -3.455 27.656 4.926 1 89.12 249 PRO B CA 1
ATOM 4772 C C . PRO B 1 249 ? -4.457 28.5 5.703 1 89.12 249 PRO B C 1
ATOM 4774 O O . PRO B 1 249 ? -4.535 28.406 6.93 1 89.12 249 PRO B O 1
ATOM 4777 N N . MET B 1 250 ? -5.238 29.266 4.98 1 94.12 250 MET B N 1
ATOM 4778 C CA . MET B 1 250 ? -6.246 30.094 5.637 1 94.12 250 MET B CA 1
ATOM 4779 C C . MET B 1 250 ? -7.352 29.234 6.238 1 94.12 250 MET B C 1
ATOM 4781 O O . MET B 1 250 ? -7.82 29.5 7.344 1 94.12 250 MET B O 1
ATOM 4785 N N . LYS B 1 251 ? -7.789 28.234 5.477 1 95.75 251 LYS B N 1
ATOM 4786 C CA . LYS B 1 251 ? -8.789 27.312 5.988 1 95.75 251 LYS B CA 1
ATOM 4787 C C . LYS B 1 251 ? -8.297 26.625 7.258 1 95.75 251 LYS B C 1
ATOM 4789 O O . LYS B 1 251 ? -9.055 26.469 8.219 1 95.75 251 LYS B O 1
ATOM 4794 N N . ARG B 1 252 ? -7.09 26.266 7.223 1 95.19 252 ARG B N 1
ATOM 4795 C CA . ARG B 1 252 ? -6.488 25.594 8.367 1 95.19 252 ARG B CA 1
ATOM 4796 C C . ARG B 1 252 ? -6.449 26.516 9.586 1 95.19 252 ARG B C 1
ATOM 4798 O O . ARG B 1 252 ? -6.773 26.094 10.695 1 95.19 252 ARG B O 1
ATOM 4805 N N . LEU B 1 253 ? -6.027 27.703 9.336 1 97.06 253 LEU B N 1
ATOM 4806 C CA . LEU B 1 253 ? -5.957 28.688 10.406 1 97.06 253 LEU B CA 1
ATOM 4807 C C . LEU B 1 253 ? -7.332 28.922 11.023 1 97.06 253 LEU B C 1
ATOM 4809 O O . LEU B 1 253 ? -7.5 28.812 12.242 1 97.06 253 LEU B O 1
ATOM 4813 N N . LEU B 1 254 ? -8.266 29.219 10.195 1 97.81 254 LEU B N 1
ATOM 4814 C CA . LEU B 1 254 ? -9.602 29.562 10.68 1 97.81 254 LEU B CA 1
ATOM 4815 C C . LEU B 1 254 ? -10.25 28.344 11.359 1 97.81 254 LEU B C 1
ATOM 4817 O O . LEU B 1 254 ? -10.961 28.5 12.352 1 97.81 254 LEU B O 1
ATOM 4821 N N . GLY B 1 255 ? -10.008 27.188 10.734 1 97.94 255 GLY B N 1
ATOM 4822 C CA . GLY B 1 255 ? -10.508 25.984 11.375 1 97.94 255 GLY B CA 1
ATOM 4823 C C . GLY B 1 255 ? -9.992 25.797 12.789 1 97.94 255 GLY B C 1
ATOM 4824 O O . GLY B 1 255 ? -10.758 25.453 13.688 1 97.94 255 GLY B O 1
ATOM 4825 N N . LEU B 1 256 ? -8.781 26.062 12.945 1 98 256 LEU B N 1
ATOM 4826 C CA . LEU B 1 256 ? -8.141 25.953 14.25 1 98 256 LEU B CA 1
ATOM 4827 C C . LEU B 1 256 ? -8.734 26.953 15.234 1 98 256 LEU B C 1
ATOM 4829 O O . LEU B 1 256 ? -9.109 26.578 16.344 1 98 256 LEU B O 1
ATOM 4833 N N . LEU B 1 257 ? -8.852 28.188 14.836 1 98.5 257 LEU B N 1
ATOM 4834 C CA . LEU B 1 257 ? -9.32 29.25 15.703 1 98.5 257 LEU B CA 1
ATOM 4835 C C . LEU B 1 257 ? -10.766 29.016 16.109 1 98.5 257 LEU B C 1
ATOM 4837 O O . LEU B 1 257 ? -11.117 29.188 17.281 1 98.5 257 LEU B O 1
ATOM 4841 N N . LEU B 1 258 ? -11.562 28.578 15.188 1 98.44 258 LEU B N 1
ATOM 4842 C CA . LEU B 1 258 ? -12.977 28.375 15.469 1 98.44 258 LEU B CA 1
ATOM 4843 C C . LEU B 1 258 ? -13.18 27.203 16.406 1 98.44 258 LEU B C 1
ATOM 4845 O O . LEU B 1 258 ? -14.055 27.234 17.281 1 98.44 258 LEU B O 1
ATOM 4849 N N . GLN B 1 259 ? -12.375 26.188 16.234 1 98.31 259 GLN B N 1
ATOM 4850 C CA . GLN B 1 259 ? -12.508 25.062 17.156 1 98.31 259 GLN B CA 1
ATOM 4851 C C . GLN B 1 259 ? -12.062 25.438 18.562 1 98.31 259 GLN B C 1
ATOM 4853 O O . GLN B 1 259 ? -12.617 24.953 19.547 1 98.31 259 GLN B O 1
ATOM 4858 N N . VAL B 1 260 ? -11.039 26.266 18.656 1 98.5 260 VAL B N 1
ATOM 4859 C CA . VAL B 1 260 ? -10.609 26.75 19.969 1 98.5 260 VAL B CA 1
ATOM 4860 C C . VAL B 1 260 ? -11.734 27.531 20.641 1 98.5 260 VAL B C 1
ATOM 4862 O O . VAL B 1 260 ? -12.062 27.297 21.797 1 98.5 260 VAL B O 1
ATOM 4865 N N . LEU B 1 261 ? -12.273 28.453 19.891 1 98.44 261 LEU B N 1
ATOM 4866 C CA . LEU B 1 261 ? -13.336 29.281 20.422 1 98.44 261 LEU B CA 1
ATOM 4867 C C . LEU B 1 261 ? -14.547 28.438 20.812 1 98.44 261 LEU B C 1
ATOM 4869 O O . LEU B 1 261 ? -15.156 28.656 21.859 1 98.44 261 LEU B O 1
ATOM 4873 N N . TRP B 1 262 ? -14.891 27.484 19.922 1 98.31 262 TRP B N 1
ATOM 4874 C CA . TRP B 1 262 ? -15.984 26.578 20.219 1 98.31 262 TRP B CA 1
ATOM 4875 C C . TRP B 1 262 ? -15.695 25.781 21.5 1 98.31 262 TRP B C 1
ATOM 4877 O O . TRP B 1 262 ? -16.578 25.625 22.344 1 98.31 262 TRP B O 1
ATOM 4887 N N . SER B 1 263 ? -14.531 25.312 21.672 1 98.19 263 SER B N 1
ATOM 4888 C CA . SER B 1 263 ? -14.141 24.578 22.859 1 98.19 263 SER B CA 1
ATOM 4889 C C . SER B 1 263 ? -14.305 25.422 24.125 1 98.19 263 SER B C 1
ATOM 4891 O O . SER B 1 263 ? -14.734 24.922 25.172 1 98.19 263 SER B O 1
ATOM 4893 N N . GLN B 1 264 ? -13.883 26.641 23.969 1 97.5 264 GLN B N 1
ATOM 4894 C CA . GLN B 1 264 ? -13.992 27.547 25.109 1 97.5 264 GLN B CA 1
ATOM 4895 C C . GLN B 1 264 ? -15.453 27.766 25.5 1 97.5 264 GLN B C 1
ATOM 4897 O O . GLN B 1 264 ? -15.773 27.875 26.688 1 97.5 264 GLN B O 1
ATOM 4902 N N . GLN B 1 265 ? -16.312 27.844 24.547 1 95.75 265 GLN B N 1
ATOM 4903 C CA . GLN B 1 265 ? -17.734 28.031 24.797 1 95.75 265 GLN B CA 1
ATOM 4904 C C . GLN B 1 265 ? -18.344 26.812 25.453 1 95.75 265 GLN B C 1
ATOM 4906 O O . GLN B 1 265 ? -19.219 26.922 26.312 1 95.75 265 GLN B O 1
ATOM 4911 N N . VAL B 1 266 ? -17.922 25.656 25.078 1 95.94 266 VAL B N 1
ATOM 4912 C CA . VAL B 1 266 ? -18.469 24.406 25.578 1 95.94 266 VAL B CA 1
ATOM 4913 C C . VAL B 1 266 ? -17.984 24.141 27 1 95.94 266 VAL B C 1
ATOM 4915 O O . VAL B 1 266 ? -18.766 23.812 27.875 1 95.94 266 VAL B O 1
ATOM 4918 N N . ASN B 1 267 ? -16.719 24.328 27.219 1 96.5 267 ASN B N 1
ATOM 4919 C CA . ASN B 1 267 ? -16.141 23.922 28.5 1 96.5 267 ASN B CA 1
ATOM 4920 C C . ASN B 1 267 ? -15.891 25.125 29.406 1 96.5 267 ASN B C 1
ATOM 4922 O O . ASN B 1 267 ? -15.5 24.953 30.562 1 96.5 267 ASN B O 1
ATOM 4926 N N . HIS B 1 268 ? -16.031 26.297 28.969 1 95.62 268 HIS B N 1
ATOM 4927 C CA . HIS B 1 268 ? -15.992 27.531 29.734 1 95.62 268 HIS B CA 1
ATOM 4928 C C . HIS B 1 268 ? -14.656 27.688 30.469 1 95.62 268 HIS B C 1
ATOM 4930 O O . HIS B 1 268 ? -14.633 28.016 31.656 1 95.62 268 HIS B O 1
ATOM 4936 N N . PHE B 1 269 ? -13.617 27.312 29.797 1 96.25 269 PHE B N 1
ATOM 4937 C CA . PHE B 1 269 ? -12.312 27.5 30.422 1 96.25 269 PHE B CA 1
ATOM 4938 C C . PHE B 1 269 ? -11.828 28.938 30.219 1 96.25 269 PHE B C 1
ATOM 4940 O O . PHE B 1 269 ? -12.258 29.609 29.297 1 96.25 269 PHE B O 1
ATOM 4947 N N . ASP B 1 270 ? -10.93 29.344 31.078 1 94.56 270 ASP B N 1
ATOM 4948 C CA . ASP B 1 270 ? -10.398 30.703 31.047 1 94.56 270 ASP B CA 1
ATOM 4949 C C . ASP B 1 270 ? -9.266 30.828 30.031 1 94.56 270 ASP B C 1
ATOM 4951 O O . ASP B 1 270 ? -8.234 30.156 30.156 1 94.56 270 ASP B O 1
ATOM 4955 N N . PHE B 1 271 ? -9.477 31.641 29.047 1 96.06 271 PHE B N 1
ATOM 4956 C CA . PHE B 1 271 ? -8.492 31.922 28.016 1 96.06 271 PHE B CA 1
ATOM 4957 C C . PHE B 1 271 ? -8.797 33.25 27.312 1 96.06 271 PHE B C 1
ATOM 4959 O O . PHE B 1 271 ? -9.945 33.5 26.953 1 96.06 271 PHE B O 1
ATOM 4966 N N . GLN B 1 272 ? -7.84 34.094 27.25 1 96.06 272 GLN B N 1
ATOM 4967 C CA . GLN B 1 272 ? -8.016 35.406 26.609 1 96.06 272 GLN B CA 1
ATOM 4968 C C . GLN B 1 272 ? -7.938 35.25 25.078 1 96.06 272 GLN B C 1
ATOM 4970 O O . GLN B 1 272 ? -6.934 35.625 24.469 1 96.06 272 GLN B O 1
ATOM 4975 N N . PHE B 1 273 ? -8.992 34.906 24.547 1 97.56 273 PHE B N 1
ATOM 4976 C CA . PHE B 1 273 ? -9.047 34.625 23.125 1 97.56 273 PHE B CA 1
ATOM 4977 C C . PHE B 1 273 ? -8.82 35.906 22.312 1 97.56 273 PHE B C 1
ATOM 4979 O O . PHE B 1 273 ? -8.188 35.875 21.25 1 97.56 273 PHE B O 1
ATOM 4986 N N . LYS B 1 274 ? -9.297 37 22.766 1 97.38 274 LYS B N 1
ATOM 4987 C CA . LYS B 1 274 ? -9.086 38.281 22.078 1 97.38 274 LYS B CA 1
ATOM 4988 C C . LYS B 1 274 ? -7.598 38.594 21.953 1 97.38 274 LYS B C 1
ATOM 4990 O O . LYS B 1 274 ? -7.125 38.969 20.875 1 97.38 274 LYS B O 1
ATOM 4995 N N . ASN B 1 275 ? -6.855 38.438 23.047 1 97.06 275 ASN B N 1
ATOM 4996 C CA . ASN B 1 275 ? -5.414 38.656 23.031 1 97.06 275 ASN B CA 1
ATOM 4997 C C . ASN B 1 275 ? -4.711 37.688 22.094 1 97.06 275 ASN B C 1
ATOM 4999 O O . ASN B 1 275 ? -3.705 38 21.469 1 97.06 275 ASN B O 1
ATOM 5003 N N . PHE B 1 276 ? -5.25 36.531 22.156 1 97.94 276 PHE B N 1
ATOM 5004 C CA . PHE B 1 276 ? -4.727 35.5 21.266 1 97.94 276 PHE B CA 1
ATOM 5005 C C . PHE B 1 276 ? -4.848 35.906 19.812 1 97.94 276 PHE B C 1
ATOM 5007 O O . PHE B 1 276 ? -3.893 35.781 19.047 1 97.94 276 PHE B O 1
ATOM 5014 N N . ILE B 1 277 ? -5.938 36.469 19.391 1 98.12 277 ILE B N 1
ATOM 5015 C CA . ILE B 1 277 ? -6.168 36.906 18.031 1 98.12 277 ILE B CA 1
ATOM 5016 C C . ILE B 1 277 ? -5.277 38.125 17.719 1 98.12 277 ILE B C 1
ATOM 5018 O O . ILE B 1 277 ? -4.75 38.25 16.609 1 98.12 277 ILE B O 1
ATOM 5022 N N . ILE B 1 278 ? -5.113 38.969 18.641 1 97.94 278 ILE B N 1
ATOM 5023 C CA . ILE B 1 278 ? -4.246 40.125 18.453 1 97.94 278 ILE B CA 1
ATOM 5024 C C . ILE B 1 278 ? -2.824 39.656 18.141 1 97.94 278 ILE B C 1
ATOM 5026 O O . ILE B 1 278 ? -2.148 40.219 17.297 1 97.94 278 ILE B O 1
ATOM 5030 N N . TRP B 1 279 ? -2.391 38.688 18.891 1 98.19 279 TRP B N 1
ATOM 5031 C CA . TRP B 1 279 ? -1.077 38.094 18.625 1 98.19 279 TRP B CA 1
ATOM 5032 C C . TRP B 1 279 ? -0.972 37.594 17.188 1 98.19 279 TRP B C 1
ATOM 5034 O O . TRP B 1 279 ? 0.031 37.844 16.516 1 98.19 279 TRP B O 1
ATOM 5044 N N . PHE B 1 280 ? -2.033 36.906 16.688 1 98.12 280 PHE B N 1
ATOM 5045 C CA . PHE B 1 280 ? -2.039 36.406 15.312 1 98.12 280 PHE B CA 1
ATOM 5046 C C . PHE B 1 280 ? -1.963 37.562 14.312 1 98.12 280 PHE B C 1
ATOM 5048 O O . PHE B 1 280 ? -1.258 37.438 13.305 1 98.12 280 PHE B O 1
ATOM 5055 N N . ILE B 1 281 ? -2.639 38.625 14.602 1 97.12 281 ILE B N 1
ATOM 5056 C CA . ILE B 1 281 ? -2.617 39.781 13.734 1 97.12 281 ILE B CA 1
ATOM 5057 C C . ILE B 1 281 ? -1.214 40.375 13.711 1 97.12 281 ILE B C 1
ATOM 5059 O O . ILE B 1 281 ? -0.698 40.75 12.648 1 97.12 281 ILE B O 1
ATOM 5063 N N . ARG B 1 282 ? -0.595 40.469 14.859 1 97 282 ARG B N 1
ATOM 5064 C CA . ARG B 1 282 ? 0.751 41.031 14.953 1 97 282 ARG B CA 1
ATOM 5065 C C . ARG B 1 282 ? 1.749 40.156 14.172 1 97 282 ARG B C 1
ATOM 5067 O O . ARG B 1 282 ? 2.709 40.688 13.602 1 97 282 ARG B O 1
ATOM 5074 N N . LEU B 1 283 ? 1.552 38.938 14.164 1 96.69 283 LEU B N 1
ATOM 5075 C CA . LEU B 1 283 ? 2.418 38.031 13.438 1 96.69 283 LEU B CA 1
ATOM 5076 C C . LEU B 1 283 ? 2.18 38.125 11.938 1 96.69 283 LEU B C 1
ATOM 5078 O O . LEU B 1 283 ? 3.041 37.75 11.141 1 96.69 283 LEU B O 1
ATOM 5082 N N . GLY B 1 284 ? 0.984 38.562 11.578 1 95.19 284 GLY B N 1
ATOM 5083 C CA . GLY B 1 284 ? 0.675 38.75 10.164 1 95.19 284 GLY B CA 1
ATOM 5084 C C . GLY B 1 284 ? -0.267 37.688 9.625 1 95.19 284 GLY B C 1
ATOM 5085 O O . GLY B 1 284 ? -0.411 37.531 8.406 1 95.19 284 GLY B O 1
ATOM 5086 N N . PHE B 1 285 ? -0.985 36.875 10.477 1 96.19 285 PHE B N 1
ATOM 5087 C CA . PHE B 1 285 ? -1.949 35.875 10.047 1 96.19 285 PHE B CA 1
ATOM 5088 C C . PHE B 1 285 ? -3.221 36.531 9.523 1 96.19 285 PHE B C 1
ATOM 5090 O O . PHE B 1 285 ? -3.688 37.531 10.078 1 96.19 285 PHE B O 1
ATOM 5097 N N . PRO B 1 286 ? -3.742 36 8.438 1 95.12 286 PRO B N 1
ATOM 5098 C CA . PRO B 1 286 ? -5.043 36.5 7.969 1 95.12 286 PRO B CA 1
ATOM 5099 C C . PRO B 1 286 ? -6.211 35.906 8.766 1 95.12 286 PRO B C 1
ATOM 5101 O O . PRO B 1 286 ? -6.77 34.875 8.391 1 95.12 286 PRO B O 1
ATOM 5104 N N . VAL B 1 287 ? -6.715 36.594 9.758 1 96.69 287 VAL B N 1
ATOM 5105 C CA . VAL B 1 287 ? -7.664 36.031 10.719 1 96.69 287 VAL B CA 1
ATOM 5106 C C . VAL B 1 287 ? -9.086 36.438 10.32 1 96.69 287 VAL B C 1
ATOM 5108 O O . VAL B 1 287 ? -10.055 36 10.961 1 96.69 287 VAL B O 1
ATOM 5111 N N . ALA B 1 288 ? -9.266 37.156 9.266 1 94.94 288 ALA B N 1
ATOM 5112 C CA . ALA B 1 288 ? -10.586 37.656 8.891 1 94.94 288 ALA B CA 1
ATOM 5113 C C . ALA B 1 288 ? -11.484 36.531 8.422 1 94.94 288 ALA B C 1
ATOM 5115 O O . ALA B 1 288 ? -11.031 35.594 7.734 1 94.94 288 ALA B O 1
ATOM 5116 N N . PHE B 1 289 ? -12.703 36.562 8.828 1 94.62 289 PHE B N 1
ATOM 5117 C CA . PHE B 1 289 ? -13.75 35.656 8.312 1 94.62 289 PHE B CA 1
ATOM 5118 C C . PHE B 1 289 ? -14.453 36.312 7.117 1 94.62 289 PHE B C 1
ATOM 5120 O O . PHE B 1 289 ? -15.117 37.344 7.258 1 94.62 289 PHE B O 1
ATOM 5127 N N . PRO B 1 290 ? -14.32 35.719 6.004 1 93.44 290 PRO B N 1
ATOM 5128 C CA . PRO B 1 290 ? -14.891 36.344 4.816 1 93.44 290 PRO B CA 1
ATOM 5129 C C . PRO B 1 290 ? -16.391 36.594 4.93 1 93.44 290 PRO B C 1
ATOM 5131 O O . PRO B 1 290 ? -17.141 35.656 5.27 1 93.44 290 PRO B O 1
ATOM 5134 N N . LYS B 1 291 ? -16.797 37.719 4.527 1 91.81 291 LYS B N 1
ATOM 5135 C CA . LYS B 1 291 ? -18.203 38.062 4.609 1 91.81 291 LYS B CA 1
ATOM 5136 C C . LYS B 1 291 ? -19.031 37.312 3.592 1 91.81 291 LYS B C 1
ATOM 5138 O O . LYS B 1 291 ? -20.25 37.125 3.775 1 91.81 291 LYS B O 1
ATOM 5143 N N . GLU B 1 292 ? -18.391 36.844 2.645 1 93.75 292 GLU B N 1
ATOM 5144 C CA . GLU B 1 292 ? -19.062 36.156 1.556 1 93.75 292 GLU B CA 1
ATOM 5145 C C . GLU B 1 292 ? -19.484 34.75 1.988 1 93.75 292 GLU B C 1
ATOM 5147 O O . GLU B 1 292 ? -20.297 34.094 1.32 1 93.75 292 GLU B O 1
ATOM 5152 N N . ILE B 1 293 ? -18.938 34.281 3.088 1 94.75 293 ILE B N 1
ATOM 5153 C CA . ILE B 1 293 ? -19.297 32.938 3.592 1 94.75 293 ILE B CA 1
ATOM 5154 C C . ILE B 1 293 ? -20.438 33.062 4.605 1 94.75 293 ILE B C 1
ATOM 5156 O O . ILE B 1 293 ? -20.266 33.688 5.656 1 94.75 293 ILE B O 1
ATOM 5160 N N . LEU B 1 294 ? -21.516 32.438 4.277 1 94.75 294 LEU B N 1
ATOM 5161 C CA . LEU B 1 294 ? -22.672 32.469 5.18 1 94.75 294 LEU B CA 1
ATOM 5162 C C . LEU B 1 294 ? -22.438 31.547 6.383 1 94.75 294 LEU B C 1
ATOM 5164 O O . LEU B 1 294 ? -22.125 30.359 6.219 1 94.75 294 LEU B O 1
ATOM 5168 N N . SER B 1 295 ? -22.688 32.125 7.539 1 95.44 295 SER B N 1
ATOM 5169 C CA . SER B 1 295 ? -22.438 31.406 8.781 1 95.44 295 SER B CA 1
ATOM 5170 C C . SER B 1 295 ? -23.281 30.141 8.859 1 95.44 295 SER B C 1
ATOM 5172 O O . SER B 1 295 ? -22.797 29.094 9.297 1 95.44 295 SER B O 1
ATOM 5174 N N . ALA B 1 296 ? -24.469 30.203 8.406 1 95.38 296 ALA B N 1
ATOM 5175 C CA . ALA B 1 296 ? -25.391 29.078 8.461 1 95.38 296 ALA B CA 1
ATOM 5176 C C . ALA B 1 296 ? -24.922 27.938 7.555 1 95.38 296 ALA B C 1
ATOM 5178 O O . ALA B 1 296 ? -24.984 26.766 7.938 1 95.38 296 ALA B O 1
ATOM 5179 N N . ASP B 1 297 ? -24.5 28.328 6.414 1 96.69 297 ASP B N 1
ATOM 5180 C CA . ASP B 1 297 ? -24.016 27.328 5.465 1 96.69 297 ASP B CA 1
ATOM 5181 C C . ASP B 1 297 ? -22.781 26.625 6 1 96.69 297 ASP B C 1
ATOM 5183 O O . ASP B 1 297 ? -22.641 25.406 5.871 1 96.69 297 ASP B O 1
ATOM 5187 N N . TYR B 1 298 ? -21.906 27.453 6.453 1 97.31 298 TYR B N 1
ATOM 5188 C CA . TYR B 1 298 ? -20.688 26.891 7.016 1 97.31 298 TYR B CA 1
ATOM 5189 C C . TYR B 1 298 ? -21 25.969 8.18 1 97.31 298 TYR B C 1
ATOM 5191 O O . TYR B 1 298 ? -20.438 24.875 8.281 1 97.31 298 TYR B O 1
ATOM 5199 N N . ALA B 1 299 ? -21.859 26.344 9.07 1 97.31 299 ALA B N 1
ATOM 5200 C CA . ALA B 1 299 ? -22.234 25.516 10.219 1 97.31 299 ALA B CA 1
ATOM 5201 C C . ALA B 1 299 ? -22.797 24.172 9.766 1 97.31 299 ALA B C 1
ATOM 5203 O O . ALA B 1 299 ? -22.516 23.141 10.367 1 97.31 299 ALA B O 1
ATOM 5204 N N . GLU B 1 300 ? -23.547 24.203 8.766 1 96.88 300 GLU B N 1
ATOM 5205 C CA . GLU B 1 300 ? -24.125 22.969 8.219 1 96.88 300 GLU B CA 1
ATOM 5206 C C . GLU B 1 300 ? -23.031 22.031 7.707 1 96.88 300 GLU B C 1
ATOM 5208 O O . GLU B 1 300 ? -23.125 20.812 7.895 1 96.88 300 GLU B O 1
ATOM 5213 N N . GLN B 1 301 ? -22.078 22.609 7.051 1 96.75 301 GLN B N 1
ATOM 5214 C CA . GLN B 1 301 ? -20.984 21.812 6.527 1 96.75 301 GLN B CA 1
ATOM 5215 C C . GLN B 1 301 ? -20.156 21.203 7.656 1 96.75 301 GLN B C 1
ATOM 5217 O O . GLN B 1 301 ? -19.672 20.078 7.539 1 96.75 301 GLN B O 1
ATOM 5222 N N . VAL B 1 302 ? -19.984 21.938 8.703 1 97.25 302 VAL B N 1
ATOM 5223 C CA . VAL B 1 302 ? -19.266 21.406 9.852 1 97.25 302 VAL B CA 1
ATOM 5224 C C . VAL B 1 302 ? -19.984 20.172 10.398 1 97.25 302 VAL B C 1
ATOM 5226 O O . VAL B 1 302 ? -19.359 19.172 10.703 1 97.25 302 VAL B O 1
ATOM 5229 N N . LEU B 1 303 ? -21.266 20.25 10.453 1 97 303 LEU B N 1
ATOM 5230 C CA . LEU B 1 303 ? -22.062 19.125 10.945 1 97 303 LEU B CA 1
ATOM 5231 C C . LEU B 1 303 ? -21.938 17.922 10.016 1 97 303 LEU B C 1
ATOM 5233 O O . LEU B 1 303 ? -21.812 16.797 10.477 1 97 303 LEU B O 1
ATOM 5237 N N . LEU B 1 304 ? -21.969 18.156 8.82 1 93.94 304 LEU B N 1
ATOM 5238 C CA . LEU B 1 304 ? -21.859 17.094 7.844 1 93.94 304 LEU B CA 1
ATOM 5239 C C . LEU B 1 304 ? -20.5 16.391 7.957 1 93.94 304 LEU B C 1
ATOM 5241 O O . LEU B 1 304 ? -20.422 15.164 7.918 1 93.94 304 LEU B O 1
ATOM 5245 N N . HIS B 1 305 ? -19.5 17.141 8.102 1 93.06 305 HIS B N 1
ATOM 5246 C CA . HIS B 1 305 ? -18.172 16.578 8.188 1 93.06 305 HIS B CA 1
ATOM 5247 C C . HIS B 1 305 ? -17.953 15.867 9.523 1 93.06 305 HIS B C 1
ATOM 5249 O O . HIS B 1 305 ? -17.094 14.984 9.633 1 93.06 305 HIS B O 1
ATOM 5255 N N . THR B 1 306 ? -18.672 16.312 10.5 1 93.38 306 THR B N 1
ATOM 5256 C CA . THR B 1 306 ? -18.641 15.609 11.773 1 93.38 306 THR B CA 1
ATOM 5257 C C . THR B 1 306 ? -19.141 14.18 11.617 1 93.38 306 THR B C 1
ATOM 5259 O O . THR B 1 306 ? -18.641 13.266 12.273 1 93.38 306 THR B O 1
ATOM 5262 N N . GLU B 1 307 ? -20.031 14 10.75 1 87.25 307 GLU B N 1
ATOM 5263 C CA . GLU B 1 307 ? -20.578 12.672 10.492 1 87.25 307 GLU B CA 1
ATOM 5264 C C . GLU B 1 307 ? -19.609 11.812 9.688 1 87.25 307 GLU B C 1
ATOM 5266 O O . GLU B 1 307 ? -19.562 10.594 9.859 1 87.25 307 GLU B O 1
ATOM 5271 N N . THR B 1 308 ? -18.906 12.508 8.898 1 81.62 308 THR B N 1
ATOM 5272 C CA . THR B 1 308 ? -18.047 11.773 7.973 1 81.62 308 THR B CA 1
ATOM 5273 C C . THR B 1 308 ? -16.672 11.523 8.594 1 81.62 308 THR B C 1
ATOM 5275 O O . THR B 1 308 ? -16.109 10.445 8.438 1 81.62 308 THR B O 1
ATOM 5278 N N . LEU B 1 309 ? -16.141 12.547 9.305 1 83.75 309 LEU B N 1
ATOM 5279 C CA . LEU B 1 309 ? -14.781 12.469 9.844 1 83.75 309 LEU B CA 1
ATOM 5280 C C . LEU B 1 309 ? -14.805 12.07 11.312 1 83.75 309 LEU B C 1
ATOM 5282 O O . LEU B 1 309 ? -13.781 11.648 11.859 1 83.75 309 LEU B O 1
ATOM 5286 N N . GLY B 1 310 ? -15.992 12.172 11.875 1 86.38 310 GLY B N 1
ATOM 5287 C CA . GLY B 1 310 ? -16.125 11.945 13.305 1 86.38 310 GLY B CA 1
ATOM 5288 C C . GLY B 1 310 ? -16.234 13.227 14.102 1 86.38 310 GLY B C 1
ATOM 5289 O O . GLY B 1 310 ? -15.875 14.305 13.625 1 86.38 310 GLY B O 1
ATOM 5290 N N . PRO B 1 311 ? -16.688 13.109 15.242 1 94.06 311 PRO B N 1
ATOM 5291 C CA . PRO B 1 311 ? -16.844 14.312 16.078 1 94.06 311 PRO B CA 1
ATOM 5292 C C . PRO B 1 311 ? -15.5 14.914 16.484 1 94.06 311 PRO B C 1
ATOM 5294 O O . PRO B 1 311 ? -14.562 14.18 16.828 1 94.06 311 PRO B O 1
ATOM 5297 N N . PRO B 1 312 ? -15.445 16.234 16.422 1 95.94 312 PRO B N 1
ATOM 5298 C CA . PRO B 1 312 ? -14.195 16.891 16.812 1 95.94 312 PRO B CA 1
ATOM 5299 C C . PRO B 1 312 ? -13.938 16.812 18.328 1 95.94 312 PRO B C 1
ATOM 5301 O O . PRO B 1 312 ? -14.891 16.812 19.109 1 95.94 312 PRO B O 1
ATOM 5304 N N . MET B 1 313 ? -12.688 16.844 18.641 1 95.94 313 MET B N 1
ATOM 5305 C CA . MET B 1 313 ? -12.297 16.859 20.062 1 95.94 313 MET B CA 1
ATOM 5306 C C . MET B 1 313 ? -12.352 18.281 20.609 1 95.94 313 MET B C 1
ATOM 5308 O O . MET B 1 313 ? -11.953 19.234 19.938 1 95.94 313 MET B O 1
ATOM 5312 N N . VAL B 1 314 ? -12.867 18.375 21.797 1 96.75 314 VAL B N 1
ATOM 5313 C CA . VAL B 1 314 ? -12.977 19.672 22.438 1 96.75 314 VAL B CA 1
ATOM 5314 C C . VAL B 1 314 ? -11.844 19.859 23.438 1 96.75 314 VAL B C 1
ATOM 5316 O O . VAL B 1 314 ? -11.43 18.906 24.094 1 96.75 314 VAL B O 1
ATOM 5319 N N . LEU B 1 315 ? -11.383 21.078 23.547 1 97.94 315 LEU B N 1
ATOM 5320 C CA . LEU B 1 315 ? -10.398 21.375 24.578 1 97.94 315 LEU B CA 1
ATOM 5321 C C . LEU B 1 315 ? -11.062 21.484 25.953 1 97.94 315 LEU B C 1
ATOM 5323 O O . LEU B 1 315 ? -12.094 22.141 26.094 1 97.94 315 LEU B O 1
ATOM 5327 N N . GLU B 1 316 ? -10.531 20.797 26.938 1 97.62 316 GLU B N 1
ATOM 5328 C CA . GLU B 1 316 ? -10.945 21.062 28.312 1 97.62 316 GLU B CA 1
ATOM 5329 C C . GLU B 1 316 ? -10.406 22.391 28.812 1 97.62 316 GLU B C 1
ATOM 5331 O O . GLU B 1 316 ? -11.102 23.125 29.516 1 97.62 316 GLU B O 1
ATOM 5336 N N . LYS B 1 317 ? -9.219 22.594 28.516 1 97.38 317 LYS B N 1
ATOM 5337 C CA . LYS B 1 317 ? -8.492 23.859 28.625 1 97.38 317 LYS B CA 1
ATOM 5338 C C . LYS B 1 317 ? -7.316 23.906 27.656 1 97.38 317 LYS B C 1
ATOM 5340 O O . LYS B 1 317 ? -6.977 22.891 27.031 1 97.38 317 LYS B O 1
ATOM 5345 N N . ILE B 1 318 ? -6.723 25.062 27.5 1 97.31 318 ILE B N 1
ATOM 5346 C CA . ILE B 1 318 ? -5.578 25.156 26.594 1 97.31 318 ILE B CA 1
ATOM 5347 C C . ILE B 1 318 ? -4.488 24.188 27.062 1 97.31 318 ILE B C 1
ATOM 5349 O O . ILE B 1 318 ? -4.125 24.172 28.234 1 97.31 318 ILE B O 1
ATOM 5353 N N . GLY B 1 319 ? -4.043 23.359 26.156 1 97 319 GLY B N 1
ATOM 5354 C CA . GLY B 1 319 ? -2.998 22.391 26.453 1 97 319 GLY B CA 1
ATOM 5355 C C . GLY B 1 319 ? -3.535 21.047 26.891 1 97 319 GLY B C 1
ATOM 5356 O O . GLY B 1 319 ? -2.766 20.141 27.203 1 97 319 GLY B O 1
ATOM 5357 N N . GLN B 1 320 ? -4.848 20.953 26.938 1 96.62 320 GLN B N 1
ATOM 5358 C CA . GLN B 1 320 ? -5.469 19.703 27.375 1 96.62 320 GLN B CA 1
ATOM 5359 C C . GLN B 1 320 ? -6.695 19.375 26.531 1 96.62 320 GLN B C 1
ATOM 5361 O O . GLN B 1 320 ? -7.699 20.094 26.578 1 96.62 320 GLN B O 1
ATOM 5366 N N . LEU B 1 321 ? -6.555 18.312 25.828 1 95.31 321 LEU B N 1
ATOM 5367 C CA . LEU B 1 321 ? -7.645 17.859 24.969 1 95.31 321 LEU B CA 1
ATOM 5368 C C . LEU B 1 321 ? -8.688 17.078 25.781 1 95.31 321 LEU B C 1
ATOM 5370 O O . LEU B 1 321 ? -8.344 16.359 26.719 1 95.31 321 LEU B O 1
ATOM 5374 N N . GLY B 1 322 ? -9.906 17.281 25.422 1 93.75 322 GLY B N 1
ATOM 5375 C CA . GLY B 1 322 ? -11 16.594 26.078 1 93.75 322 GLY B CA 1
ATOM 5376 C C . GLY B 1 322 ? -11.672 15.547 25.203 1 93.75 322 GLY B C 1
ATOM 5377 O O . GLY B 1 322 ? -11 14.844 24.438 1 93.75 322 GLY B O 1
ATOM 5378 N N . ALA B 1 323 ? -12.906 15.328 25.391 1 93 323 ALA B N 1
ATOM 5379 C CA . ALA B 1 323 ? -13.664 14.289 24.688 1 93 323 ALA B CA 1
ATOM 5380 C C . ALA B 1 323 ? -14.125 14.773 23.312 1 93 323 ALA B C 1
ATOM 5382 O O . ALA B 1 323 ? -14.102 15.977 23.031 1 93 323 ALA B O 1
ATOM 5383 N N . ALA B 1 324 ? -14.414 13.883 22.5 1 94.75 324 ALA B N 1
ATOM 5384 C CA . ALA B 1 324 ? -15.055 14.203 21.219 1 94.75 324 ALA B CA 1
ATOM 5385 C C . ALA B 1 324 ? -16.531 14.523 21.406 1 94.75 324 ALA B C 1
ATOM 5387 O O . ALA B 1 324 ? -17.234 13.836 22.156 1 94.75 324 ALA B O 1
ATOM 5388 N N . LEU B 1 325 ? -16.922 15.578 20.828 1 96.12 325 LEU B N 1
ATOM 5389 C CA . LEU B 1 325 ? -18.297 16.016 20.953 1 96.12 325 LEU B CA 1
ATOM 5390 C C . LEU B 1 325 ? -18.859 16.469 19.609 1 96.12 325 LEU B C 1
ATOM 5392 O O . LEU B 1 325 ? -18.156 17.125 18.828 1 96.12 325 LEU B O 1
ATOM 5396 N N . LYS B 1 326 ? -20.078 16.094 19.422 1 95.5 326 LYS B N 1
ATOM 5397 C CA . LYS B 1 326 ? -20.766 16.609 18.25 1 95.5 326 LYS B CA 1
ATOM 5398 C C . LYS B 1 326 ? -21.344 17.984 18.5 1 95.5 326 LYS B C 1
ATOM 5400 O O . LYS B 1 326 ? -22.172 18.156 19.406 1 95.5 326 LYS B O 1
ATOM 5405 N N . PRO B 1 327 ? -20.875 18.953 17.734 1 97 327 PRO B N 1
ATOM 5406 C CA . PRO B 1 327 ? -21.453 20.281 17.938 1 97 327 PRO B CA 1
ATOM 5407 C C . PRO B 1 327 ? -22.922 20.359 17.484 1 97 327 PRO B C 1
ATOM 5409 O O . PRO B 1 327 ? -23.328 19.625 16.578 1 97 327 PRO B O 1
ATOM 5412 N N . THR B 1 328 ? -23.672 21.234 18.109 1 96.12 328 THR B N 1
ATOM 5413 C CA . THR B 1 328 ? -25.031 21.547 17.656 1 96.12 328 THR B CA 1
ATOM 5414 C C . THR B 1 328 ? -25.031 22.75 16.734 1 96.12 328 THR B C 1
ATOM 5416 O O . THR B 1 328 ? -24.125 23.578 16.766 1 96.12 328 THR B O 1
ATOM 5419 N N . PRO B 1 329 ? -26.016 22.844 15.969 1 95.69 329 PRO B N 1
ATOM 5420 C CA . PRO B 1 329 ? -26.094 24 15.078 1 95.69 329 PRO B CA 1
ATOM 5421 C C . PRO B 1 329 ? -26.047 25.328 15.836 1 95.69 329 PRO B C 1
ATOM 5423 O O . PRO B 1 329 ? -25.359 26.25 15.398 1 95.69 329 PRO B O 1
ATOM 5426 N N . ASP B 1 330 ? -26.703 25.375 16.906 1 96.12 330 ASP B N 1
ATOM 5427 C CA . ASP B 1 330 ? -26.734 26.609 17.703 1 96.12 330 ASP B CA 1
ATOM 5428 C C . ASP B 1 330 ? -25.359 26.953 18.25 1 96.12 330 ASP B C 1
ATOM 5430 O O . ASP B 1 330 ? -24.953 28.109 18.266 1 96.12 330 ASP B O 1
ATOM 5434 N N . GLN B 1 331 ? -24.688 26 18.703 1 96.5 331 GLN B N 1
ATOM 5435 C CA . GLN B 1 331 ? -23.344 26.203 19.219 1 96.5 331 GLN B CA 1
ATOM 5436 C C . GLN B 1 331 ? -22.422 26.766 18.141 1 96.5 331 GLN B C 1
ATOM 5438 O O . GLN B 1 331 ? -21.625 27.672 18.391 1 96.5 331 GLN B O 1
ATOM 5443 N N . LEU B 1 332 ? -22.531 26.219 16.969 1 97.88 332 LEU B N 1
ATOM 5444 C CA . LEU B 1 332 ? -21.688 26.641 15.867 1 97.88 332 LEU B CA 1
ATOM 5445 C C . LEU B 1 332 ? -22 28.062 15.445 1 97.88 332 LEU B C 1
ATOM 5447 O O . LEU B 1 332 ? -21.078 28.875 15.227 1 97.88 332 LEU B O 1
ATOM 5451 N N . LEU B 1 333 ? -23.266 28.375 15.344 1 97.31 333 LEU B N 1
ATOM 5452 C CA . LEU B 1 333 ? -23.672 29.719 14.961 1 97.31 333 LEU B CA 1
ATOM 5453 C C . LEU B 1 333 ? -23.203 30.75 16 1 97.31 333 LEU B C 1
ATOM 5455 O O . LEU B 1 333 ? -22.703 31.812 15.648 1 97.31 333 LEU B O 1
ATOM 5459 N N . THR B 1 334 ? -23.391 30.391 17.219 1 97.19 334 THR B N 1
ATOM 5460 C CA . THR B 1 334 ? -22.953 31.266 18.297 1 97.19 334 THR B CA 1
ATOM 5461 C C . THR B 1 334 ? -21.438 31.469 18.266 1 97.19 334 THR B C 1
ATOM 5463 O O . THR B 1 334 ? -20.953 32.562 18.531 1 97.19 334 THR B O 1
ATOM 5466 N N . THR B 1 335 ? -20.75 30.422 18 1 97.88 335 THR B N 1
ATOM 5467 C CA . THR B 1 335 ? -19.297 30.484 17.922 1 97.88 335 THR B CA 1
ATOM 5468 C C . THR B 1 335 ? -18.844 31.438 16.812 1 97.88 335 THR B C 1
ATOM 5470 O O . THR B 1 335 ? -17.969 32.281 17.016 1 97.88 335 THR B O 1
ATOM 5473 N N . ILE B 1 336 ? -19.391 31.344 15.664 1 97.31 336 ILE B N 1
ATOM 5474 C CA . ILE B 1 336 ? -19.031 32.156 14.516 1 97.31 336 ILE B CA 1
ATOM 5475 C C . ILE B 1 336 ? -19.359 33.625 14.805 1 97.31 336 ILE B C 1
ATOM 5477 O O . ILE B 1 336 ? -18.578 34.531 14.492 1 97.31 336 ILE B O 1
ATOM 5481 N N . GLU B 1 337 ? -20.5 33.812 15.352 1 96.25 337 GLU B N 1
ATOM 5482 C CA . GLU B 1 337 ? -20.906 35.188 15.711 1 96.25 337 GLU B CA 1
ATOM 5483 C C . GLU B 1 337 ? -19.953 35.781 16.719 1 96.25 337 GLU B C 1
ATOM 5485 O O . GLU B 1 337 ? -19.562 36.938 16.594 1 96.25 337 GLU B O 1
ATOM 5490 N N . ARG B 1 338 ? -19.672 35.062 17.719 1 97.19 338 ARG B N 1
ATOM 5491 C CA . ARG B 1 338 ? -18.734 35.531 18.719 1 97.19 338 ARG B CA 1
ATOM 5492 C C . ARG B 1 338 ? -17.375 35.844 18.109 1 97.19 338 ARG B C 1
ATOM 5494 O O . ARG B 1 338 ? -16.719 36.812 18.484 1 97.19 338 ARG B O 1
ATOM 5501 N N . TYR B 1 339 ? -16.922 35.031 17.266 1 97.94 339 TYR B N 1
ATOM 5502 C CA . TYR B 1 339 ? -15.656 35.25 16.562 1 97.94 339 TYR B CA 1
ATOM 5503 C C . TYR B 1 339 ? -15.664 36.562 15.836 1 97.94 339 TYR B C 1
ATOM 5505 O O . TYR B 1 339 ? -14.719 37.344 15.93 1 97.94 339 TYR B O 1
ATOM 5513 N N . GLN B 1 340 ? -16.719 36.844 15.141 1 96.38 340 GLN B N 1
ATOM 5514 C CA . GLN B 1 340 ? -16.844 38.094 14.383 1 96.38 340 GLN B CA 1
ATOM 5515 C C . GLN B 1 340 ? -16.906 39.281 15.32 1 96.38 340 GLN B C 1
ATOM 5517 O O . GLN B 1 340 ? -16.359 40.344 15.016 1 96.38 340 GLN B O 1
ATOM 5522 N N . GLU B 1 341 ? -17.562 39.094 16.344 1 96.38 341 GLU B N 1
ATOM 5523 C CA . GLU B 1 341 ? -17.656 40.156 17.328 1 96.38 341 GLU B CA 1
ATOM 5524 C C . GLU B 1 341 ? -16.281 40.5 17.891 1 96.38 341 GLU B C 1
ATOM 5526 O O . GLU B 1 341 ? -15.953 41.688 18.047 1 96.38 341 GLU B O 1
ATOM 5531 N N . ILE B 1 342 ? -15.531 39.5 18.203 1 96.81 342 ILE B N 1
ATOM 5532 C CA . ILE B 1 342 ? -14.195 39.688 18.75 1 96.81 342 ILE B CA 1
ATOM 5533 C C . ILE B 1 342 ? -13.336 40.469 17.734 1 96.81 342 ILE B C 1
ATOM 5535 O O . ILE B 1 342 ? -12.57 41.344 18.109 1 96.81 342 ILE B O 1
ATOM 5539 N N . LEU B 1 343 ? -13.438 40.156 16.484 1 96.44 343 LEU B N 1
ATOM 5540 C CA . LEU B 1 343 ? -12.664 40.812 15.445 1 96.44 343 LEU B CA 1
ATOM 5541 C C . LEU B 1 343 ? -13.023 42.281 15.359 1 96.44 343 LEU B C 1
ATOM 5543 O O . LEU B 1 343 ? -12.164 43.125 15.07 1 96.44 343 LEU B O 1
ATOM 5547 N N . LYS B 1 344 ? -14.297 42.562 15.594 1 94.56 344 LYS B N 1
ATOM 5548 C CA . LYS B 1 344 ? -14.75 43.969 15.555 1 94.56 344 LYS B CA 1
ATOM 5549 C C . LYS B 1 344 ? -14.211 44.75 16.75 1 94.56 344 LYS B C 1
ATOM 5551 O O . LYS B 1 344 ? -14.055 45.969 16.672 1 94.56 344 LYS B O 1
ATOM 5556 N N . GLU B 1 345 ? -13.977 44.031 17.766 1 94.62 345 GLU B N 1
ATOM 5557 C CA . GLU B 1 345 ? -13.516 44.656 19 1 94.62 345 GLU B CA 1
ATOM 5558 C C . GLU B 1 345 ? -12.023 45 18.938 1 94.62 345 GLU B C 1
ATOM 5560 O O . GLU B 1 345 ? -11.508 45.75 19.75 1 94.62 345 GLU B O 1
ATOM 5565 N N . ILE B 1 346 ? -11.375 44.469 18.062 1 92.62 346 ILE B N 1
ATOM 5566 C CA . ILE B 1 346 ? -9.93 44.625 17.922 1 92.62 346 ILE B CA 1
ATOM 5567 C C . ILE B 1 346 ? -9.641 45.781 16.969 1 92.62 346 ILE B C 1
ATOM 5569 O O . ILE B 1 346 ? -8.734 46.594 17.203 1 92.62 346 ILE B O 1
#

Sequence (692 aa):
MKYNYSRGENKVAIIYGETFASVLKKRPVTTESIVVLANQRYYDLFSEKINYAFGEQLGLNWYICRNDVHCNDLSELESVLRFLADWPENQDVLLIGLGNEGVLQLTAFLHQVSKCSSKCWLMPVSVQALRQGLLPSVTIQQAQHATMHIENHSEEILFDSTLTNKKGAAPLIDLLVFIRASLVCDYAYLQMLYQTYPDKKRLNQTSFNGILDELLSFYEQAGEKVDQFGRVFEAAFATTENGHLLSGPMKRLLGLLLQVLWSQQVNHFDFQFKNFIIWFIRLGFPVAFPKEILSADYAEQVLLHTETLGPPMVLEKIGQLGAALKPTPDQLLTTIERYQEILKEIMKYNYSRGENKVAIIYGETFASVLKKRPVTTESIVVLANQRYYDLFSEKINYAFGEQLGLNWYICRNDVHCNDLSELESVLRFLADWPENQDVLLIGLGNEGVLQLTAFLHQVSKCSSKCWLMPVSVQALRQGLLPSVTIQQAQHATMHIENHSEEILFDSTLTNKKGAAPLIDLLVFIRASLVCDYAYLQMLYQTYPDKKRLNQTSFNGILDELLSFYEQAGEKVDQFGRVFEAAFATTENGHLLSGPMKRLLGLLLQVLWSQQVNHFDFQFKNFIIWFIRLGFPVAFPKEILSADYAEQVLLHTETLGPPMVLEKIGQLGAALKPTPDQLLTTIERYQEILKEI